Protein AF-A0A168RPM9-F1 (afdb_monomer_lite)

Structure (mmCIF, N/CA/C/O backbone):
data_AF-A0A168RPM9-F1
#
_entry.id   AF-A0A168RPM9-F1
#
loop_
_atom_site.group_PDB
_atom_site.id
_atom_site.type_symbol
_atom_site.label_atom_id
_atom_site.label_alt_id
_atom_site.label_comp_id
_atom_site.label_asym_id
_atom_site.label_entity_id
_atom_site.label_seq_id
_atom_site.pdbx_PDB_ins_code
_atom_site.Cartn_x
_atom_site.Cartn_y
_atom_site.Cartn_z
_atom_site.occupancy
_atom_site.B_iso_or_equiv
_atom_site.auth_seq_id
_atom_site.auth_comp_id
_atom_site.auth_asym_id
_atom_site.auth_atom_id
_atom_site.pdbx_PDB_model_num
ATOM 1 N N . MET A 1 1 ? 15.587 -31.953 -52.373 1.00 41.47 1 MET A N 1
ATOM 2 C CA . MET A 1 1 ? 15.837 -30.583 -51.858 1.00 41.47 1 MET A CA 1
ATOM 3 C C . MET A 1 1 ? 14.791 -30.046 -50.852 1.00 41.47 1 MET A C 1
ATOM 5 O O . MET A 1 1 ? 14.598 -28.844 -50.773 1.00 41.47 1 MET A O 1
ATOM 9 N N . LYS A 1 2 ? 14.147 -30.875 -50.006 1.00 36.50 2 LYS A N 1
ATOM 10 C CA . LYS A 1 2 ? 13.279 -30.382 -48.899 1.00 36.50 2 LYS A CA 1
ATOM 11 C C . LYS A 1 2 ? 13.442 -31.136 -47.562 1.00 36.50 2 LYS A C 1
ATOM 13 O O . LYS A 1 2 ? 12.633 -30.960 -46.660 1.00 36.50 2 LYS A O 1
ATOM 18 N N . LYS A 1 3 ? 14.487 -31.962 -47.410 1.00 30.11 3 LYS A N 1
ATOM 19 C CA . LYS A 1 3 ? 14.769 -32.710 -46.165 1.00 30.11 3 LYS A CA 1
ATOM 20 C C . LYS A 1 3 ? 16.115 -32.387 -45.500 1.00 30.11 3 LYS A C 1
ATOM 22 O O . LYS A 1 3 ? 16.235 -32.630 -44.309 1.00 30.11 3 LYS A O 1
ATOM 27 N N . GLU A 1 4 ? 17.066 -31.764 -46.198 1.00 31.72 4 GLU A N 1
ATOM 28 C CA . GLU A 1 4 ? 18.373 -31.415 -45.606 1.00 31.72 4 GLU A CA 1
ATOM 29 C C . GLU A 1 4 ? 18.355 -30.093 -44.821 1.00 31.72 4 GLU A C 1
ATOM 31 O O . GLU A 1 4 ? 19.014 -29.991 -43.794 1.00 31.72 4 GLU A O 1
ATOM 36 N N . LEU A 1 5 ? 17.487 -29.137 -45.178 1.00 30.48 5 LEU A N 1
ATOM 37 C CA . LEU A 1 5 ? 17.386 -27.848 -44.472 1.00 30.48 5 LEU A CA 1
ATOM 38 C C . LEU A 1 5 ? 16.861 -27.974 -43.023 1.00 30.48 5 LEU A C 1
ATOM 40 O O . LEU A 1 5 ? 17.132 -27.120 -42.187 1.00 30.48 5 LEU A O 1
ATOM 44 N N . LYS A 1 6 ? 16.123 -29.051 -42.706 1.00 30.45 6 LYS A N 1
ATOM 45 C CA . LYS A 1 6 ? 15.606 -29.306 -41.348 1.00 30.45 6 LYS A CA 1
ATOM 46 C C . LYS A 1 6 ? 16.648 -29.912 -40.405 1.00 30.45 6 LYS A C 1
ATOM 48 O O . LYS A 1 6 ? 16.500 -29.760 -39.199 1.00 30.45 6 LYS A O 1
ATOM 53 N N . TYR A 1 7 ? 17.684 -30.565 -40.935 1.00 30.44 7 TYR A N 1
ATOM 54 C CA . TYR A 1 7 ? 18.752 -31.137 -40.113 1.00 30.44 7 TYR A CA 1
ATOM 55 C C . TYR A 1 7 ? 19.871 -30.128 -39.845 1.00 30.44 7 TYR A C 1
ATOM 57 O O . TYR A 1 7 ? 20.361 -30.084 -38.724 1.00 30.44 7 TYR A O 1
ATOM 65 N N . THR A 1 8 ? 20.180 -29.228 -40.787 1.00 31.03 8 THR A N 1
ATOM 66 C CA . THR A 1 8 ? 21.191 -28.174 -40.577 1.00 31.03 8 THR A CA 1
ATOM 67 C C . THR A 1 8 ? 20.775 -27.155 -39.503 1.00 31.03 8 THR A C 1
ATOM 69 O O . THR A 1 8 ? 21.619 -26.702 -38.734 1.00 31.03 8 THR A O 1
ATOM 72 N N . LEU A 1 9 ? 19.473 -26.859 -39.378 1.00 32.34 9 LEU A N 1
ATOM 73 C CA . LEU A 1 9 ? 18.923 -25.987 -38.326 1.00 32.34 9 LEU A CA 1
ATOM 74 C C . LEU A 1 9 ? 18.868 -26.650 -36.937 1.00 32.34 9 LEU A C 1
ATOM 76 O O . LEU A 1 9 ? 18.868 -25.938 -35.939 1.00 32.34 9 LEU A O 1
ATOM 80 N N . LEU A 1 10 ? 18.867 -27.987 -36.854 1.00 30.44 10 LEU A N 1
ATOM 81 C CA . LEU A 1 10 ? 18.914 -28.701 -35.571 1.00 30.44 10 LEU A CA 1
ATOM 82 C C . LEU A 1 10 ? 20.349 -28.939 -35.073 1.00 30.44 10 LEU A C 1
ATOM 84 O O . LEU A 1 10 ? 20.564 -28.996 -33.868 1.00 30.44 10 LEU A O 1
ATOM 88 N N . THR A 1 11 ? 21.340 -29.045 -35.964 1.00 28.77 11 THR A N 1
ATOM 89 C CA . THR A 1 11 ? 22.747 -29.284 -35.582 1.00 28.77 11 THR A CA 1
ATOM 90 C C . THR A 1 11 ? 23.552 -28.018 -35.281 1.00 28.77 11 THR A C 1
ATOM 92 O O . THR A 1 11 ? 24.590 -28.110 -34.629 1.00 28.77 11 THR A O 1
ATOM 95 N N . LEU A 1 12 ? 23.081 -26.830 -35.681 1.00 28.12 12 LEU A N 1
ATOM 96 C CA . LEU A 1 12 ? 23.692 -25.552 -35.277 1.00 28.12 12 LEU A CA 1
ATOM 97 C C . LEU A 1 12 ? 23.344 -25.143 -33.831 1.00 28.12 12 LEU A C 1
ATOM 99 O O . LEU A 1 12 ? 23.990 -24.260 -33.276 1.00 28.12 12 LEU A O 1
ATOM 103 N N . GLY A 1 13 ? 22.387 -25.825 -33.190 1.00 30.56 13 GLY A N 1
ATOM 104 C CA . GLY A 1 13 ? 21.956 -25.559 -31.812 1.00 30.56 13 GLY A CA 1
ATOM 105 C C . GLY A 1 13 ? 22.850 -26.132 -30.704 1.00 30.56 13 GLY A C 1
ATOM 106 O O . GLY A 1 13 ? 22.529 -25.951 -29.535 1.00 30.56 13 GLY A O 1
ATOM 107 N N . THR A 1 14 ? 23.955 -26.819 -31.025 1.00 28.97 14 THR A N 1
ATOM 108 C CA . THR A 1 14 ? 24.727 -27.586 -30.019 1.00 28.97 14 THR A CA 1
ATOM 109 C C . THR A 1 14 ? 26.246 -27.367 -30.000 1.00 28.97 14 THR A C 1
ATOM 111 O O . THR A 1 14 ? 26.914 -27.995 -29.188 1.00 28.97 14 THR A O 1
ATOM 114 N N . ILE A 1 15 ? 26.829 -26.476 -30.820 1.00 29.30 15 ILE A N 1
ATOM 115 C CA . ILE A 1 15 ? 28.300 -26.225 -30.819 1.00 29.30 15 ILE A CA 1
ATOM 116 C C . ILE A 1 15 ? 28.665 -24.718 -30.732 1.00 29.30 15 ILE A C 1
ATOM 118 O O . ILE A 1 15 ? 29.809 -24.323 -30.908 1.00 29.30 15 ILE A O 1
ATOM 122 N N . GLY A 1 16 ? 27.724 -23.838 -30.381 1.00 30.20 16 GLY A N 1
ATOM 123 C CA . GLY A 1 16 ? 27.973 -22.387 -30.287 1.00 30.20 16 GLY A CA 1
ATOM 124 C C . GLY A 1 16 ? 28.347 -21.835 -28.902 1.00 30.20 16 GLY A C 1
ATOM 125 O O . GLY A 1 16 ? 28.289 -20.626 -28.722 1.00 30.20 16 GLY A O 1
ATOM 126 N N . VAL A 1 17 ? 28.662 -22.674 -27.907 1.00 32.12 17 VAL A N 1
ATOM 127 C CA . VAL A 1 17 ? 28.716 -22.262 -26.480 1.00 32.12 17 VAL A CA 1
ATOM 128 C C . VAL A 1 17 ? 30.137 -21.945 -25.966 1.00 32.12 17 VAL A C 1
ATOM 130 O O . VAL A 1 17 ? 30.313 -21.684 -24.784 1.00 32.12 17 VAL A O 1
ATOM 133 N N . SER A 1 18 ? 31.181 -21.897 -26.803 1.00 27.09 18 SER A N 1
ATOM 134 C CA . SER A 1 18 ? 32.560 -21.769 -26.274 1.00 27.09 18 SER A CA 1
ATOM 135 C C . SER A 1 18 ? 33.520 -20.781 -26.951 1.00 27.09 18 SER A C 1
ATOM 137 O O . SER A 1 18 ? 34.700 -20.790 -26.608 1.00 27.09 18 SER A O 1
ATOM 139 N N . THR A 1 19 ? 33.076 -19.857 -27.815 1.00 27.05 19 THR A N 1
ATOM 140 C CA . THR A 1 19 ? 33.996 -18.843 -28.402 1.00 27.05 19 THR A CA 1
ATOM 141 C C . THR A 1 19 ? 33.496 -17.393 -28.465 1.00 27.05 19 THR A C 1
ATOM 143 O O . THR A 1 19 ? 34.226 -16.533 -28.947 1.00 27.05 19 THR A O 1
ATOM 146 N N . ALA A 1 20 ? 32.330 -17.050 -27.911 1.00 29.27 20 ALA A N 1
ATOM 147 C CA . ALA A 1 20 ? 31.786 -15.682 -27.973 1.00 29.27 20 ALA A CA 1
ATOM 148 C C . ALA A 1 20 ? 32.132 -14.787 -26.756 1.00 29.27 20 ALA A C 1
ATOM 150 O O . ALA A 1 20 ? 31.348 -13.918 -26.391 1.00 29.27 20 ALA A O 1
ATOM 151 N N . ILE A 1 21 ? 33.288 -14.992 -26.109 1.00 30.44 21 ILE A N 1
ATOM 152 C CA . ILE A 1 21 ? 33.741 -14.154 -24.973 1.00 30.44 21 ILE A CA 1
ATOM 153 C C . ILE A 1 21 ? 34.762 -13.072 -25.398 1.00 30.44 21 ILE A C 1
ATOM 155 O O . ILE A 1 21 ? 35.174 -12.258 -24.581 1.00 30.44 21 ILE A O 1
ATOM 159 N N . VAL A 1 22 ? 35.138 -12.950 -26.677 1.00 28.47 22 VAL A N 1
ATOM 160 C CA . VAL A 1 22 ? 36.128 -11.934 -27.098 1.00 28.47 22 VAL A CA 1
ATOM 161 C C . VAL A 1 22 ? 35.719 -11.229 -28.393 1.00 28.47 22 VAL A C 1
ATOM 163 O O . VAL A 1 22 ? 36.254 -11.543 -29.450 1.00 28.47 22 VAL A O 1
ATOM 166 N N . SER A 1 23 ? 34.791 -10.264 -28.324 1.00 28.30 23 SER A N 1
ATOM 167 C CA . SER A 1 23 ? 34.661 -9.234 -29.385 1.00 28.30 23 SER A CA 1
ATOM 168 C C . SER A 1 23 ? 33.742 -8.031 -29.098 1.00 28.30 23 SER A C 1
ATOM 170 O O . SER A 1 23 ? 33.735 -7.095 -29.893 1.00 28.30 23 SER A O 1
ATOM 172 N N . SER A 1 24 ? 33.029 -7.946 -27.971 1.00 28.45 24 SER A N 1
ATOM 173 C CA . SER A 1 24 ? 32.125 -6.805 -27.704 1.00 28.45 24 SER A CA 1
ATOM 174 C C . SER A 1 24 ? 32.790 -5.547 -27.117 1.00 28.45 24 SER A C 1
ATOM 176 O O . SER A 1 24 ? 32.113 -4.546 -26.907 1.00 28.45 24 SER A O 1
ATOM 178 N N . THR A 1 25 ? 34.112 -5.523 -26.924 1.00 26.97 25 THR A N 1
ATOM 179 C CA . THR A 1 25 ? 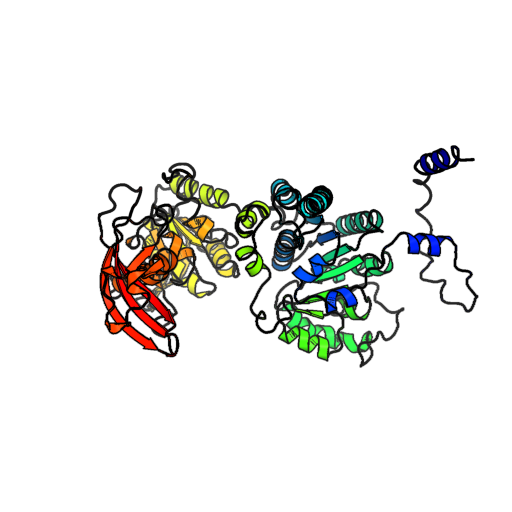34.839 -4.335 -26.429 1.00 26.97 25 THR A CA 1
ATOM 180 C C . THR A 1 25 ? 35.380 -3.393 -27.516 1.00 26.97 25 THR A C 1
ATOM 182 O O . THR A 1 25 ? 35.969 -2.374 -27.167 1.00 26.97 25 THR A O 1
ATOM 185 N N . ILE A 1 26 ? 35.189 -3.665 -28.818 1.00 27.41 26 ILE A N 1
ATOM 186 C CA . ILE A 1 26 ? 35.805 -2.854 -29.901 1.00 27.41 26 ILE A CA 1
ATOM 187 C C . ILE A 1 26 ? 34.797 -2.023 -30.725 1.00 27.41 26 ILE A C 1
ATOM 189 O O . ILE A 1 26 ? 35.181 -1.031 -31.345 1.00 27.41 26 ILE A O 1
ATOM 193 N N . ALA A 1 27 ? 33.491 -2.298 -30.662 1.00 29.73 27 ALA A N 1
ATOM 194 C CA . ALA A 1 27 ? 32.507 -1.591 -31.499 1.00 29.73 27 ALA A CA 1
ATOM 195 C C . ALA A 1 27 ? 32.272 -0.106 -31.127 1.00 29.73 27 ALA A C 1
ATOM 197 O O . ALA A 1 27 ? 31.691 0.640 -31.915 1.00 29.73 27 ALA A O 1
ATOM 198 N N . ILE A 1 28 ? 32.762 0.362 -29.972 1.00 31.20 28 ILE A N 1
ATOM 199 C CA . ILE A 1 28 ? 32.651 1.775 -29.558 1.00 31.20 28 ILE A CA 1
ATOM 200 C C . ILE A 1 28 ? 33.789 2.642 -30.145 1.00 31.20 28 ILE A C 1
ATOM 202 O O . ILE A 1 28 ? 33.682 3.866 -30.175 1.00 31.20 28 ILE A O 1
ATOM 206 N N . ILE A 1 29 ? 34.852 2.043 -30.702 1.00 28.53 29 ILE A N 1
ATOM 207 C CA . ILE A 1 29 ? 36.017 2.795 -31.210 1.00 28.53 29 ILE A CA 1
ATOM 208 C C . ILE A 1 29 ? 36.045 2.914 -32.748 1.00 28.53 29 ILE A C 1
ATOM 210 O O . ILE A 1 29 ? 36.618 3.874 -33.265 1.00 28.53 29 ILE A O 1
ATOM 214 N N . ASP A 1 30 ? 35.375 2.038 -33.505 1.00 30.69 30 ASP A N 1
ATOM 215 C CA . ASP A 1 30 ? 35.628 1.929 -34.957 1.00 30.69 30 ASP A CA 1
ATOM 216 C C . ASP A 1 30 ? 34.688 2.721 -35.886 1.00 30.69 30 ASP A C 1
ATOM 218 O O . ASP A 1 30 ? 34.886 2.767 -37.098 1.00 30.69 30 ASP A O 1
ATOM 222 N N . LYS A 1 31 ? 33.714 3.465 -35.346 1.00 33.16 31 LYS A N 1
ATOM 223 C CA . LYS A 1 31 ? 32.858 4.365 -36.153 1.00 33.16 31 LYS A CA 1
ATOM 224 C C . LYS A 1 31 ? 33.520 5.713 -36.501 1.00 33.16 31 LYS A C 1
ATOM 226 O O . LYS A 1 31 ? 32.852 6.623 -36.987 1.00 33.16 31 LYS A O 1
ATOM 231 N N . LYS A 1 32 ? 34.823 5.866 -36.217 1.00 42.88 32 LYS A N 1
ATOM 232 C CA . LYS A 1 32 ? 35.552 7.152 -36.153 1.00 42.88 32 LYS A CA 1
ATOM 233 C C . LYS A 1 32 ? 36.578 7.405 -37.267 1.00 42.88 32 LYS A C 1
ATOM 235 O O . LYS A 1 32 ? 37.358 8.352 -37.174 1.00 42.88 32 LYS A O 1
ATOM 240 N N . ARG A 1 33 ? 36.582 6.635 -38.356 1.00 30.53 33 ARG A N 1
ATOM 241 C CA . ARG A 1 33 ? 37.344 6.987 -39.569 1.00 30.53 33 ARG A CA 1
ATOM 242 C C . ARG A 1 33 ? 36.411 6.945 -40.770 1.00 30.53 33 ARG A C 1
ATOM 244 O O . ARG A 1 33 ? 35.619 6.021 -40.873 1.00 30.53 33 ARG A O 1
ATOM 251 N N . ASN A 1 34 ? 36.515 7.932 -41.666 1.00 30.58 34 ASN A N 1
ATOM 252 C CA . ASN A 1 34 ? 35.865 7.978 -42.987 1.00 30.58 34 ASN A CA 1
ATOM 253 C C . ASN A 1 34 ? 36.376 6.847 -43.904 1.00 30.58 34 ASN A C 1
ATOM 255 O O . ASN A 1 34 ? 36.928 7.066 -44.979 1.00 30.58 34 ASN A O 1
ATOM 259 N N . ILE A 1 35 ? 36.214 5.617 -43.446 1.00 31.23 35 ILE A N 1
ATOM 260 C CA . ILE A 1 35 ? 36.291 4.400 -44.222 1.00 31.23 35 ILE A CA 1
ATOM 261 C C . ILE A 1 35 ? 34.825 4.062 -44.465 1.00 31.23 35 ILE A C 1
ATOM 263 O O . ILE A 1 35 ? 34.033 4.043 -43.525 1.00 31.23 35 ILE A O 1
ATOM 267 N N . LYS A 1 36 ? 34.433 3.864 -45.726 1.00 30.98 36 LYS A N 1
ATOM 268 C CA . LYS A 1 36 ? 33.151 3.226 -46.032 1.00 30.98 36 LYS A CA 1
ATOM 269 C C . LYS A 1 36 ? 33.196 1.843 -45.383 1.00 30.98 36 LYS A C 1
ATOM 271 O O . LYS A 1 36 ? 33.810 0.938 -45.934 1.00 30.98 36 LYS A O 1
ATOM 276 N N . VAL A 1 37 ? 32.643 1.729 -44.181 1.00 35.84 37 VAL A N 1
ATOM 277 C CA . VAL A 1 37 ? 32.452 0.451 -43.507 1.00 35.84 37 VAL A CA 1
ATOM 278 C C . VAL A 1 37 ? 31.337 -0.232 -44.285 1.00 35.84 37 VAL A C 1
ATOM 280 O O . VAL A 1 37 ? 30.191 0.211 -44.236 1.00 35.84 37 VAL A O 1
ATOM 283 N N . GLU A 1 38 ? 31.691 -1.236 -45.086 1.00 36.38 38 GLU A N 1
ATOM 284 C CA . GLU A 1 38 ? 30.714 -2.231 -45.522 1.00 36.38 38 GLU A CA 1
ATOM 285 C C . GLU A 1 38 ? 30.043 -2.763 -44.252 1.00 36.38 38 GLU A C 1
ATOM 287 O O . GLU A 1 38 ? 30.737 -3.178 -43.322 1.00 36.38 38 GLU A O 1
ATOM 292 N N . GLU A 1 39 ? 28.714 -2.643 -44.166 1.00 39.75 39 GLU A N 1
ATOM 293 C CA . GLU A 1 39 ? 27.942 -3.172 -43.043 1.00 39.75 39 GLU A CA 1
ATOM 294 C C . GLU A 1 39 ? 28.346 -4.628 -42.823 1.00 39.75 39 GLU A C 1
ATOM 296 O O . GLU A 1 39 ? 28.135 -5.483 -43.681 1.00 39.75 39 GLU A O 1
ATOM 301 N N . ASN A 1 40 ? 28.974 -4.901 -41.681 1.00 46.59 40 ASN A N 1
ATOM 302 C CA . ASN A 1 40 ? 29.403 -6.245 -41.347 1.00 46.59 40 ASN A CA 1
ATOM 303 C C . ASN A 1 40 ? 28.133 -7.101 -41.205 1.00 46.59 40 ASN A C 1
ATOM 305 O O . ASN A 1 40 ? 27.252 -6.761 -40.411 1.00 46.59 40 ASN A O 1
ATOM 309 N N . GLU A 1 41 ? 28.012 -8.194 -41.963 1.00 41.59 41 GLU A N 1
ATOM 310 C CA . GLU A 1 41 ? 26.789 -9.018 -42.031 1.00 41.59 41 GLU A CA 1
ATOM 311 C C . GLU A 1 41 ? 26.293 -9.483 -40.645 1.00 41.59 41 GLU A C 1
ATOM 313 O O . GLU A 1 41 ? 25.096 -9.688 -40.451 1.00 41.59 41 GLU A O 1
ATOM 318 N N . GLN A 1 42 ? 27.186 -9.580 -39.650 1.00 42.84 42 GLN A N 1
ATOM 319 C CA . GLN A 1 42 ? 26.836 -9.857 -38.253 1.00 42.84 42 GLN A CA 1
ATOM 320 C C . GLN A 1 42 ? 26.004 -8.745 -37.593 1.00 42.84 42 GLN A C 1
ATOM 322 O O . GLN A 1 42 ? 24.985 -9.061 -36.984 1.00 42.84 42 GLN A O 1
ATOM 327 N N . ASP A 1 43 ? 26.367 -7.467 -37.730 1.00 44.25 43 ASP A N 1
ATOM 328 C CA . ASP A 1 43 ? 25.618 -6.351 -37.122 1.00 44.25 43 ASP A CA 1
ATOM 329 C C . ASP A 1 43 ? 24.226 -6.193 -37.754 1.00 44.25 43 ASP A C 1
ATOM 331 O O . ASP A 1 43 ? 23.250 -5.872 -37.068 1.00 44.25 43 ASP A O 1
ATOM 335 N N . PHE A 1 44 ? 24.109 -6.493 -39.051 1.00 43.91 44 PHE A N 1
ATOM 336 C CA . PHE A 1 44 ? 22.828 -6.565 -39.751 1.00 43.91 44 PHE A CA 1
ATOM 337 C C . PHE A 1 44 ? 21.977 -7.754 -39.267 1.00 43.91 44 PHE A C 1
ATOM 339 O O . PHE A 1 44 ? 20.772 -7.616 -39.052 1.00 43.91 44 PHE A O 1
ATOM 346 N N . PHE A 1 45 ? 22.589 -8.919 -39.031 1.00 45.91 45 PHE A N 1
ATOM 347 C CA . PHE A 1 45 ? 21.890 -10.102 -38.521 1.00 45.91 45 PHE A CA 1
ATOM 348 C C . PHE A 1 45 ? 21.406 -9.915 -37.072 1.00 45.91 45 PHE A C 1
ATOM 350 O O . PHE A 1 45 ? 20.260 -10.242 -36.767 1.00 45.91 45 PHE A O 1
ATOM 357 N N . TYR A 1 46 ? 22.222 -9.319 -36.193 1.00 47.16 46 TYR A N 1
ATOM 358 C CA . TYR A 1 46 ? 21.840 -9.034 -34.804 1.00 47.16 46 TYR A CA 1
ATOM 359 C C . TYR A 1 46 ? 20.743 -7.970 -34.705 1.00 47.16 46 TYR A C 1
ATOM 361 O O . TYR A 1 46 ? 19.791 -8.160 -33.953 1.00 47.16 46 TYR A O 1
ATOM 369 N N . ARG A 1 47 ? 20.785 -6.896 -35.506 1.00 51.56 47 ARG A N 1
ATOM 370 C CA . ARG A 1 47 ? 19.701 -5.893 -35.529 1.00 51.56 47 ARG A CA 1
ATOM 371 C C . ARG A 1 47 ? 18.353 -6.455 -35.985 1.00 51.56 47 ARG A C 1
ATOM 373 O O . ARG A 1 47 ? 17.328 -5.946 -35.549 1.00 51.56 47 ARG A O 1
ATOM 380 N N . ASN A 1 48 ? 18.347 -7.508 -36.804 1.00 58.31 48 ASN A N 1
ATOM 381 C CA . ASN A 1 48 ? 17.122 -8.175 -37.259 1.00 58.31 48 ASN A CA 1
ATOM 382 C C . ASN A 1 48 ? 16.545 -9.188 -36.250 1.00 58.31 48 ASN A C 1
ATOM 384 O O . ASN A 1 48 ? 15.404 -9.618 -36.415 1.00 58.31 48 ASN A O 1
ATOM 388 N N . LEU A 1 49 ? 17.297 -9.574 -35.211 1.00 68.62 49 LEU A N 1
ATOM 389 C CA . LEU A 1 49 ? 16.811 -10.463 -34.144 1.00 68.62 49 LEU A CA 1
ATOM 390 C C . LEU A 1 49 ? 16.042 -9.713 -33.049 1.00 68.62 49 LEU A C 1
ATOM 392 O O . LEU A 1 49 ? 15.228 -10.320 -32.351 1.00 68.62 49 LEU A O 1
ATOM 396 N N . PHE A 1 50 ? 16.295 -8.409 -32.903 1.00 81.06 50 PHE A N 1
ATOM 397 C CA . PHE A 1 50 ? 15.715 -7.597 -31.842 1.00 81.06 50 PHE A CA 1
ATOM 398 C C . PHE A 1 50 ? 14.612 -6.671 -32.359 1.00 81.06 50 PHE A C 1
ATOM 400 O O . PHE A 1 50 ? 14.791 -5.924 -33.319 1.00 81.06 50 PHE A O 1
ATOM 407 N N . THR A 1 51 ? 13.466 -6.682 -31.681 1.00 88.69 51 THR A N 1
ATOM 408 C CA . THR A 1 51 ? 12.412 -5.686 -31.896 1.00 88.69 51 THR A CA 1
ATOM 409 C C . THR A 1 51 ? 12.903 -4.318 -31.433 1.00 88.69 51 THR A C 1
ATOM 411 O O . THR A 1 51 ? 13.529 -4.208 -30.388 1.00 88.69 51 THR A O 1
ATOM 414 N N . GLN A 1 52 ? 12.618 -3.257 -32.185 1.00 89.62 52 GLN A N 1
ATOM 415 C CA . GLN A 1 52 ? 12.912 -1.895 -31.736 1.00 89.62 52 GLN A CA 1
ATOM 416 C C . GLN A 1 52 ? 11.843 -1.441 -30.738 1.00 89.62 52 GLN A C 1
ATOM 418 O O . GLN A 1 52 ? 10.644 -1.499 -31.029 1.00 89.62 52 GLN A O 1
ATOM 423 N N . TYR A 1 53 ? 12.272 -0.981 -29.566 1.00 91.38 53 TYR A N 1
ATOM 424 C CA . TYR A 1 53 ? 11.401 -0.318 -28.609 1.00 91.38 53 TYR A CA 1
ATOM 425 C C . TYR A 1 53 ? 11.591 1.197 -28.721 1.00 91.38 53 TYR A C 1
ATOM 427 O O . TYR A 1 53 ? 12.576 1.745 -28.236 1.00 91.38 53 TYR A O 1
ATOM 435 N N . ASP A 1 54 ? 10.627 1.869 -29.355 1.00 91.38 54 ASP A N 1
ATOM 436 C CA . ASP A 1 54 ? 10.499 3.326 -29.304 1.00 91.38 54 ASP A CA 1
ATOM 437 C C . ASP A 1 54 ? 9.806 3.745 -27.997 1.00 91.38 54 ASP A C 1
ATOM 439 O O . ASP A 1 54 ? 8.579 3.658 -27.856 1.00 91.38 54 ASP A O 1
ATOM 443 N N . LEU A 1 55 ? 10.606 4.156 -27.010 1.00 92.62 55 LEU A N 1
ATOM 444 C CA . LEU A 1 55 ? 10.085 4.611 -25.724 1.00 92.62 55 LEU A CA 1
ATOM 445 C C . LEU A 1 55 ? 9.278 5.912 -25.861 1.00 92.62 55 LEU A C 1
ATOM 447 O O . LEU A 1 55 ? 8.264 6.066 -25.185 1.00 92.62 55 LEU A O 1
ATOM 451 N N . ASN A 1 56 ? 9.669 6.828 -26.750 1.00 90.69 56 ASN A N 1
ATOM 452 C CA . ASN A 1 56 ? 8.972 8.105 -26.925 1.00 90.69 56 ASN A CA 1
ATOM 453 C C . ASN A 1 56 ? 7.564 7.896 -27.490 1.00 90.69 56 ASN A C 1
ATOM 455 O O . ASN A 1 56 ? 6.614 8.533 -27.033 1.00 90.69 56 ASN A O 1
ATOM 459 N N . GLU A 1 57 ? 7.409 6.974 -28.444 1.00 91.81 57 GLU A N 1
ATOM 460 C CA . GLU A 1 57 ? 6.092 6.586 -28.952 1.00 91.81 57 GLU A CA 1
ATOM 461 C C . GLU A 1 57 ? 5.206 6.028 -27.827 1.00 91.81 57 GLU A C 1
ATOM 463 O O . GLU A 1 57 ? 4.051 6.436 -27.684 1.00 91.81 57 GLU A O 1
ATOM 468 N N . ALA A 1 58 ? 5.748 5.134 -26.994 1.00 91.31 58 ALA A N 1
ATOM 469 C CA . ALA A 1 58 ? 5.007 4.553 -25.879 1.00 91.31 58 ALA A CA 1
ATOM 470 C C . ALA A 1 58 ? 4.608 5.610 -24.839 1.00 91.31 58 ALA A C 1
ATOM 472 O O . ALA A 1 58 ? 3.450 5.641 -24.423 1.00 91.31 58 ALA A O 1
ATOM 473 N N . LEU A 1 59 ? 5.528 6.509 -24.475 1.00 90.06 59 LEU A N 1
ATOM 474 C CA . LEU A 1 59 ? 5.285 7.604 -23.535 1.00 90.06 59 LEU A CA 1
ATOM 475 C C . LEU A 1 59 ? 4.163 8.530 -24.019 1.00 90.06 59 LEU A C 1
ATOM 477 O O . LEU A 1 59 ? 3.239 8.806 -23.257 1.00 90.06 59 LEU A O 1
ATOM 481 N N . ASN A 1 60 ? 4.172 8.911 -25.301 1.00 87.75 60 ASN A N 1
ATOM 482 C CA . ASN A 1 60 ? 3.146 9.770 -25.909 1.00 87.75 60 ASN A CA 1
ATOM 483 C C . ASN A 1 60 ? 1.735 9.154 -25.912 1.00 87.75 60 ASN A C 1
ATOM 485 O O . ASN A 1 60 ? 0.748 9.865 -26.092 1.00 87.75 60 ASN A O 1
ATOM 489 N N . GLN A 1 61 ? 1.618 7.837 -25.728 1.00 86.44 61 GLN A N 1
ATOM 490 C CA . GLN A 1 61 ? 0.346 7.111 -25.714 1.00 86.44 61 GLN A CA 1
ATOM 491 C C . GLN A 1 61 ? -0.140 6.760 -24.297 1.00 86.44 61 GLN A C 1
ATOM 493 O O . GLN A 1 61 ? -1.083 5.974 -24.156 1.00 86.44 61 GLN A O 1
ATOM 498 N N . THR A 1 62 ? 0.523 7.253 -23.248 1.00 88.75 62 THR A N 1
ATOM 499 C CA . THR A 1 62 ? 0.286 6.825 -21.861 1.00 88.75 62 THR A CA 1
ATOM 500 C C . THR A 1 62 ? 0.138 8.020 -20.927 1.00 88.75 62 THR A C 1
ATOM 502 O O . THR A 1 62 ? 0.824 9.024 -21.074 1.00 88.75 62 THR A O 1
ATOM 505 N N . ASN A 1 63 ? -0.757 7.909 -19.942 1.00 85.75 63 ASN A N 1
ATOM 506 C CA . ASN A 1 63 ? -1.028 8.995 -18.988 1.00 85.75 63 ASN A CA 1
ATOM 507 C C . ASN A 1 63 ? -0.402 8.759 -17.606 1.00 85.75 63 ASN A C 1
ATOM 509 O O . ASN A 1 63 ? -0.414 9.648 -16.755 1.00 85.75 63 ASN A O 1
ATOM 513 N N . ASN A 1 64 ? 0.089 7.549 -17.344 1.00 90.31 64 ASN A N 1
ATOM 514 C CA . ASN A 1 64 ? 0.672 7.161 -16.066 1.00 90.31 64 ASN A CA 1
ATOM 515 C C . ASN A 1 64 ? 1.656 5.998 -16.251 1.00 90.31 64 ASN A C 1
ATOM 517 O O . ASN A 1 64 ? 1.648 5.297 -17.267 1.00 90.31 64 ASN A O 1
ATOM 521 N N . ILE A 1 65 ? 2.460 5.763 -15.218 1.00 94.31 65 ILE A N 1
ATOM 522 C CA . ILE A 1 65 ? 3.512 4.740 -15.204 1.00 94.31 65 ILE A CA 1
ATOM 523 C C . ILE A 1 65 ? 2.991 3.302 -15.413 1.00 94.31 65 ILE A C 1
ATOM 525 O O . ILE A 1 65 ? 3.691 2.463 -15.983 1.00 94.31 65 ILE A O 1
ATOM 529 N N . VAL A 1 66 ? 1.757 3.002 -14.987 1.00 93.62 66 VAL A N 1
ATOM 530 C CA . VAL A 1 66 ? 1.145 1.671 -15.158 1.00 93.62 66 VAL A CA 1
ATOM 531 C C . VAL A 1 66 ? 0.741 1.445 -16.613 1.00 93.62 66 VAL A C 1
ATOM 533 O O . VAL A 1 66 ? 0.911 0.343 -17.135 1.00 93.62 66 VAL A O 1
ATOM 536 N N . ASP A 1 67 ? 0.235 2.477 -17.287 1.00 93.12 67 ASP A N 1
ATOM 537 C CA . ASP A 1 67 ? -0.117 2.407 -18.705 1.00 93.12 67 ASP A CA 1
ATOM 538 C C . ASP A 1 67 ? 1.113 2.219 -19.590 1.00 93.12 67 ASP A C 1
ATOM 540 O O . ASP A 1 67 ? 1.044 1.442 -20.541 1.00 93.12 67 ASP A O 1
ATOM 544 N N . LEU A 1 68 ? 2.250 2.831 -19.241 1.00 94.94 68 LEU A N 1
ATOM 545 C CA . LEU A 1 68 ? 3.527 2.541 -19.899 1.00 94.94 68 LEU A CA 1
ATOM 546 C C . LEU A 1 68 ? 3.911 1.063 -19.766 1.00 94.94 68 LEU A C 1
ATOM 548 O O . LEU A 1 68 ? 4.317 0.436 -20.743 1.00 94.94 68 LEU A O 1
ATOM 552 N N . GLY A 1 69 ? 3.704 0.474 -18.588 1.00 94.50 69 GLY A N 1
ATOM 553 C CA . GLY A 1 69 ? 3.949 -0.952 -18.365 1.00 94.50 69 GLY A CA 1
ATOM 554 C C . GLY A 1 69 ? 3.142 -1.864 -19.292 1.00 94.50 69 GLY A C 1
ATOM 555 O O . GLY A 1 69 ? 3.644 -2.894 -19.738 1.00 94.50 69 GLY A O 1
ATOM 556 N N . LYS A 1 70 ? 1.912 -1.467 -19.648 1.00 93.56 70 LYS A N 1
ATOM 557 C CA . LYS A 1 70 ? 1.038 -2.212 -20.577 1.00 93.56 70 LYS A CA 1
ATOM 558 C C . LYS A 1 70 ? 1.523 -2.188 -22.031 1.00 93.56 70 LYS A C 1
ATOM 560 O O . LYS A 1 70 ? 0.989 -2.935 -22.844 1.00 93.56 70 LYS A O 1
ATOM 565 N N . LYS A 1 71 ? 2.468 -1.308 -22.382 1.00 93.81 71 LYS A N 1
ATOM 566 C CA . LYS A 1 71 ? 3.024 -1.191 -23.743 1.00 93.81 71 LYS A CA 1
ATOM 567 C C . LYS A 1 71 ? 4.187 -2.151 -24.005 1.00 93.81 71 LYS A C 1
ATOM 569 O O . LYS A 1 71 ? 4.554 -2.330 -25.166 1.00 93.81 71 LYS A O 1
ATOM 574 N N . ALA A 1 72 ? 4.749 -2.754 -22.958 1.00 95.62 72 ALA A N 1
ATOM 575 C CA . ALA A 1 72 ? 5.788 -3.771 -23.062 1.00 95.62 72 ALA A CA 1
ATOM 576 C C . ALA A 1 72 ? 5.200 -5.187 -23.003 1.00 95.62 72 ALA A C 1
ATOM 578 O O . ALA A 1 72 ? 4.147 -5.413 -22.411 1.00 95.62 72 ALA A O 1
ATOM 579 N N . ASP A 1 73 ? 5.911 -6.152 -23.581 1.00 96.00 73 ASP A N 1
ATOM 580 C CA . ASP A 1 73 ? 5.568 -7.573 -23.492 1.00 96.00 73 ASP A CA 1
ATOM 581 C C . ASP A 1 73 ? 6.051 -8.180 -22.165 1.00 96.00 73 ASP A C 1
ATOM 583 O O . ASP A 1 73 ? 5.398 -9.060 -21.598 1.00 96.00 73 ASP A O 1
ATOM 587 N N . ILE A 1 74 ? 7.205 -7.710 -21.673 1.00 97.94 74 ILE A N 1
ATOM 588 C CA . ILE A 1 74 ? 7.827 -8.136 -20.414 1.00 97.94 74 ILE A CA 1
ATOM 589 C C . ILE A 1 74 ? 8.158 -6.906 -19.572 1.00 97.94 74 ILE A C 1
ATOM 591 O O . ILE A 1 74 ? 8.738 -5.939 -20.063 1.00 97.94 74 ILE A O 1
ATOM 595 N N . ASN A 1 75 ? 7.850 -6.976 -18.279 1.00 98.56 75 ASN A N 1
ATOM 596 C CA . ASN A 1 75 ? 8.264 -5.974 -17.304 1.00 98.56 75 ASN A CA 1
ATOM 597 C C . ASN A 1 75 ? 9.166 -6.627 -16.240 1.00 98.56 75 ASN A C 1
ATOM 599 O O . ASN A 1 75 ? 8.782 -7.607 -15.597 1.00 98.56 75 ASN A O 1
ATOM 603 N N . ILE A 1 76 ? 10.375 -6.094 -16.073 1.00 98.69 76 ILE A N 1
ATOM 604 C CA . ILE A 1 76 ? 11.366 -6.515 -15.077 1.00 98.69 76 ILE A CA 1
ATOM 605 C C . ILE A 1 76 ? 11.412 -5.451 -13.981 1.00 98.69 76 ILE A C 1
ATOM 607 O O . ILE A 1 76 ? 11.428 -4.265 -14.289 1.00 98.69 76 ILE A O 1
ATOM 611 N N . PHE A 1 77 ? 11.449 -5.852 -12.715 1.00 98.50 77 PHE A N 1
ATOM 612 C CA . PHE A 1 77 ? 11.476 -4.944 -11.570 1.00 98.50 77 PHE A CA 1
ATOM 613 C C . PHE A 1 77 ? 12.646 -5.287 -10.658 1.00 98.50 77 PHE A C 1
ATOM 615 O O . PHE A 1 77 ? 12.786 -6.443 -10.249 1.00 98.50 77 PHE A O 1
ATOM 622 N N . TYR A 1 78 ? 13.457 -4.290 -10.311 1.00 97.00 78 TYR A N 1
ATOM 623 C CA . TYR A 1 78 ? 14.572 -4.471 -9.391 1.00 97.00 78 TYR A CA 1
ATOM 624 C C . TYR A 1 78 ? 14.850 -3.220 -8.563 1.00 97.00 78 TYR A C 1
ATOM 626 O O . TYR A 1 78 ? 14.942 -2.113 -9.081 1.00 97.00 78 TYR A O 1
ATOM 634 N N . SER A 1 79 ? 15.058 -3.402 -7.263 1.00 92.44 79 SER A N 1
ATOM 635 C CA . SER A 1 79 ? 15.726 -2.397 -6.447 1.00 92.44 79 SER A CA 1
ATOM 636 C C . SER A 1 79 ? 16.477 -3.058 -5.309 1.00 92.44 79 SER A C 1
ATOM 638 O O . SER A 1 79 ? 15.925 -3.911 -4.617 1.00 92.44 79 SER A O 1
ATOM 640 N N . SER A 1 80 ? 17.704 -2.618 -5.060 1.00 87.56 80 SER A N 1
ATOM 641 C CA . SER A 1 80 ? 18.467 -2.987 -3.868 1.00 87.56 80 SER A CA 1
ATOM 642 C C . SER A 1 80 ? 18.508 -1.884 -2.809 1.00 87.56 80 SER A C 1
ATOM 644 O O . SER A 1 80 ? 18.963 -2.123 -1.698 1.00 87.56 80 SER A O 1
ATOM 646 N N . TYR A 1 81 ? 17.969 -0.696 -3.092 1.00 80.25 81 TYR A N 1
ATOM 647 C CA . TYR A 1 81 ? 17.932 0.431 -2.155 1.00 80.25 81 TYR A CA 1
ATOM 648 C C . TYR A 1 81 ? 16.533 1.050 -2.087 1.00 80.25 81 TYR A C 1
ATOM 650 O O . TYR A 1 81 ? 15.733 0.919 -3.014 1.00 80.25 81 TYR A O 1
ATOM 658 N N . GLY A 1 82 ? 16.251 1.749 -0.990 1.00 75.38 82 GLY A N 1
ATOM 659 C CA . GLY A 1 82 ? 15.014 2.507 -0.823 1.00 75.38 82 GLY A CA 1
ATOM 660 C C . GLY A 1 82 ? 13.796 1.629 -0.526 1.00 75.38 82 GLY A C 1
ATOM 661 O O . GLY A 1 82 ? 13.360 0.802 -1.326 1.00 75.38 82 GLY A O 1
ATOM 662 N N . ILE A 1 83 ? 13.203 1.842 0.648 1.00 76.19 83 ILE A N 1
ATOM 663 C CA . ILE A 1 83 ? 12.005 1.114 1.090 1.00 76.19 83 ILE A CA 1
ATOM 664 C C . ILE A 1 83 ? 10.797 1.499 0.222 1.00 76.19 83 ILE A C 1
ATOM 666 O O . ILE A 1 83 ? 10.077 0.635 -0.277 1.00 76.19 83 ILE A O 1
ATOM 670 N N . GLN A 1 84 ? 10.596 2.803 0.010 1.00 77.25 84 GLN A N 1
ATOM 671 C CA . GLN A 1 84 ? 9.510 3.337 -0.811 1.00 77.25 84 GLN A CA 1
ATOM 672 C C . GLN A 1 84 ? 9.569 2.852 -2.272 1.00 77.25 84 GLN A C 1
ATOM 674 O O . GLN A 1 84 ? 8.566 2.293 -2.729 1.00 77.25 84 GLN A O 1
ATOM 679 N N . PRO A 1 85 ? 10.688 3.002 -3.013 1.00 86.44 85 PRO A N 1
ATOM 680 C CA . PRO A 1 85 ? 10.771 2.551 -4.397 1.00 86.44 85 PRO A CA 1
ATOM 681 C C . PRO A 1 85 ? 10.608 1.039 -4.488 1.00 86.44 85 PRO A C 1
ATOM 683 O O . PRO A 1 85 ? 9.854 0.578 -5.335 1.00 86.44 85 PRO A O 1
ATOM 686 N N . PHE A 1 86 ? 11.198 0.258 -3.576 1.00 91.31 86 PHE A N 1
ATOM 687 C CA . PHE A 1 86 ? 10.998 -1.191 -3.557 1.00 91.31 86 PHE A CA 1
ATOM 688 C C . PHE A 1 86 ? 9.514 -1.575 -3.480 1.00 91.31 86 PHE A C 1
ATOM 690 O O . PHE A 1 86 ? 9.022 -2.323 -4.324 1.00 91.31 86 PHE A O 1
ATOM 697 N N . PHE A 1 87 ? 8.765 -1.018 -2.525 1.00 88.94 87 PHE A N 1
ATOM 698 C CA . PHE A 1 87 ? 7.337 -1.309 -2.409 1.00 88.94 87 PHE A CA 1
ATOM 699 C C . PHE A 1 87 ? 6.515 -0.757 -3.577 1.00 88.94 87 PHE A C 1
ATOM 701 O O . PHE A 1 87 ? 5.538 -1.386 -3.981 1.00 88.94 87 PHE A O 1
ATOM 708 N N . ASN A 1 88 ? 6.909 0.368 -4.174 1.00 89.56 88 ASN A N 1
ATOM 709 C CA . ASN A 1 88 ? 6.289 0.847 -5.408 1.00 89.56 88 ASN A CA 1
ATOM 710 C C . ASN A 1 88 ? 6.526 -0.110 -6.580 1.00 89.56 88 ASN A C 1
ATOM 712 O O . ASN A 1 88 ? 5.583 -0.383 -7.317 1.00 89.56 88 ASN A O 1
ATOM 716 N N . LEU A 1 89 ? 7.717 -0.697 -6.710 1.00 96.69 89 LEU A N 1
ATOM 717 C CA . LEU A 1 89 ? 7.990 -1.727 -7.713 1.00 96.69 89 LEU A CA 1
ATOM 718 C C . LEU A 1 89 ? 7.146 -2.986 -7.477 1.00 96.69 89 LEU A C 1
ATOM 720 O O . LEU A 1 89 ? 6.611 -3.527 -8.440 1.00 96.69 89 LEU A O 1
ATOM 724 N N . VAL A 1 90 ? 6.955 -3.426 -6.223 1.00 96.75 90 VAL A N 1
ATOM 725 C CA . VAL A 1 90 ? 6.038 -4.543 -5.911 1.00 96.75 90 VAL A CA 1
ATOM 726 C C . VAL A 1 90 ? 4.617 -4.206 -6.376 1.00 96.75 90 VAL A C 1
ATOM 728 O O . VAL A 1 90 ? 3.981 -5.009 -7.056 1.00 96.75 90 VAL A O 1
ATOM 731 N N . ARG A 1 91 ? 4.120 -2.996 -6.080 1.00 94.75 91 ARG A N 1
ATOM 732 C CA . ARG A 1 91 ? 2.782 -2.547 -6.512 1.00 94.75 91 ARG A CA 1
ATOM 733 C C . ARG A 1 91 ? 2.667 -2.492 -8.034 1.00 94.75 91 ARG A C 1
ATOM 735 O O . ARG A 1 91 ? 1.685 -2.983 -8.579 1.00 94.75 91 ARG A O 1
ATOM 742 N N . LEU A 1 92 ? 3.663 -1.951 -8.735 1.00 97.12 92 LEU A N 1
ATOM 743 C CA . LEU A 1 92 ? 3.687 -1.919 -10.202 1.00 97.12 92 LEU A CA 1
ATOM 744 C C . LEU A 1 92 ? 3.673 -3.333 -10.795 1.00 97.12 92 LEU A C 1
ATOM 746 O O . LEU A 1 92 ? 2.870 -3.616 -11.685 1.00 97.12 92 LEU A O 1
ATOM 750 N N . ALA A 1 93 ? 4.476 -4.243 -10.241 1.00 97.56 93 ALA A N 1
ATOM 751 C CA . ALA A 1 93 ? 4.467 -5.653 -10.609 1.00 97.56 93 ALA A CA 1
ATOM 752 C C . ALA A 1 93 ? 3.104 -6.313 -10.346 1.00 97.56 93 ALA A C 1
ATOM 754 O O . ALA A 1 93 ? 2.699 -7.190 -11.106 1.00 97.56 93 ALA A O 1
ATOM 755 N N . MET A 1 94 ? 2.351 -5.874 -9.333 1.00 96.12 94 MET A N 1
ATOM 756 C CA . MET A 1 94 ? 0.979 -6.340 -9.114 1.00 96.12 94 MET A CA 1
ATOM 757 C C . MET A 1 94 ? -0.026 -5.783 -10.131 1.00 96.12 94 MET A C 1
ATOM 759 O O . MET A 1 94 ? -0.960 -6.498 -10.498 1.00 96.12 94 MET A O 1
ATOM 763 N N . LEU A 1 95 ? 0.167 -4.537 -10.576 1.00 94.50 95 LEU A N 1
ATOM 764 C CA . LEU A 1 95 ? -0.770 -3.760 -11.396 1.00 94.50 95 LEU A CA 1
ATOM 765 C C . LEU A 1 95 ? -0.638 -4.007 -12.910 1.00 94.50 95 LEU A C 1
ATOM 767 O O . LEU A 1 95 ? -1.647 -4.013 -13.609 1.00 94.50 95 LEU A O 1
ATOM 771 N N . ILE A 1 96 ? 0.578 -4.176 -13.440 1.00 94.19 96 ILE A N 1
ATOM 772 C CA . ILE A 1 96 ? 0.849 -4.153 -14.895 1.00 94.19 96 ILE A CA 1
ATOM 773 C C . ILE A 1 96 ? 0.539 -5.509 -15.556 1.00 94.19 96 ILE A C 1
ATOM 775 O O . ILE A 1 96 ? 1.312 -6.434 -15.355 1.00 94.19 96 ILE A O 1
ATOM 779 N N . PRO A 1 97 ? -0.518 -5.682 -16.367 1.00 90.81 97 PRO A N 1
ATOM 780 C CA . PRO A 1 97 ? -1.001 -6.986 -16.842 1.00 90.81 97 PRO A CA 1
ATOM 781 C C . PRO A 1 97 ? -0.153 -7.602 -17.982 1.00 90.81 97 PRO A C 1
ATOM 783 O O . PRO A 1 97 ? -0.612 -7.719 -19.116 1.00 90.81 97 PRO A O 1
ATOM 786 N N . THR A 1 98 ? 1.082 -8.016 -17.688 1.00 93.31 98 THR A N 1
ATOM 787 C CA . THR A 1 98 ? 2.004 -8.674 -18.637 1.00 93.31 98 THR A CA 1
ATOM 788 C C . THR A 1 98 ? 2.856 -9.744 -17.940 1.00 93.31 98 THR A C 1
ATOM 790 O O . THR A 1 98 ? 2.860 -9.839 -16.706 1.00 93.31 98 THR A O 1
ATOM 793 N N . GLU A 1 99 ? 3.667 -10.483 -18.714 1.00 96.56 99 GLU A N 1
ATOM 794 C CA . GLU A 1 99 ? 4.780 -11.285 -18.174 1.00 96.56 99 GLU A CA 1
ATOM 795 C C . GLU A 1 99 ? 5.662 -10.392 -17.288 1.00 96.56 99 GLU A C 1
ATOM 797 O O . GLU A 1 99 ? 6.004 -9.264 -17.661 1.00 96.56 99 GLU A O 1
ATOM 802 N N . THR A 1 100 ? 5.939 -10.853 -16.067 1.00 97.94 100 THR A N 1
ATOM 803 C CA . THR A 1 100 ? 6.574 -10.045 -15.019 1.00 97.94 100 THR A CA 1
ATOM 804 C C . THR A 1 100 ? 7.712 -10.804 -14.355 1.00 97.94 100 THR A C 1
ATOM 806 O O . THR A 1 100 ? 7.520 -11.912 -13.858 1.00 97.94 100 THR A O 1
ATOM 809 N N . HIS A 1 101 ? 8.887 -10.185 -14.278 1.00 98.62 101 HIS A N 1
ATOM 810 C CA . HIS A 1 101 ? 10.013 -10.703 -13.506 1.00 98.62 101 HIS A CA 1
ATOM 811 C C . HIS A 1 101 ? 10.342 -9.742 -12.371 1.00 98.62 101 HIS A C 1
ATOM 813 O O . HIS A 1 101 ? 10.640 -8.576 -12.610 1.00 98.62 101 HIS A O 1
ATOM 819 N N . PHE A 1 102 ? 10.286 -10.225 -11.136 1.00 98.50 102 PHE A N 1
ATOM 820 C CA . PHE A 1 102 ? 10.591 -9.423 -9.957 1.00 98.50 102 PHE A CA 1
ATOM 821 C C . PHE A 1 102 ? 11.854 -9.946 -9.288 1.00 98.50 102 PHE A C 1
ATOM 823 O O . PHE A 1 102 ? 11.917 -11.122 -8.940 1.00 98.50 102 PHE A O 1
ATOM 830 N N . ILE A 1 103 ? 12.853 -9.088 -9.111 1.00 97.94 103 ILE A N 1
ATOM 831 C CA . ILE A 1 103 ? 14.132 -9.439 -8.495 1.00 97.94 103 ILE A CA 1
ATOM 832 C C . ILE A 1 103 ? 14.209 -8.756 -7.129 1.00 97.94 103 ILE A C 1
ATOM 834 O O . ILE A 1 103 ? 13.996 -7.549 -7.023 1.00 97.94 103 ILE A O 1
ATOM 838 N N . TYR A 1 104 ? 14.535 -9.519 -6.089 1.00 95.75 104 TYR A N 1
ATOM 839 C CA . TYR A 1 104 ? 14.737 -9.000 -4.734 1.00 95.75 104 TYR A CA 1
ATOM 840 C C . TYR A 1 104 ? 15.930 -9.670 -4.055 1.00 95.75 104 TYR A C 1
ATOM 842 O O . TYR A 1 104 ? 16.389 -10.726 -4.485 1.00 95.75 104 TYR A O 1
ATOM 850 N N . THR A 1 105 ? 16.411 -9.076 -2.970 1.00 93.31 105 THR A N 1
ATOM 851 C CA . THR A 1 105 ? 17.599 -9.515 -2.238 1.00 93.31 105 THR A CA 1
ATOM 852 C C . THR A 1 105 ? 17.233 -9.956 -0.823 1.00 93.31 105 THR A C 1
ATOM 854 O O . THR A 1 105 ? 16.868 -9.137 0.020 1.00 93.31 105 THR A O 1
ATOM 857 N N . LYS A 1 106 ? 17.395 -11.247 -0.517 1.00 91.25 106 LYS A N 1
ATOM 858 C CA . LYS A 1 106 ? 17.063 -11.842 0.791 1.00 91.25 106 LYS A CA 1
ATOM 859 C C . LYS A 1 106 ? 17.867 -11.261 1.948 1.00 91.25 106 LYS A C 1
ATOM 861 O O . LYS A 1 106 ? 17.358 -11.207 3.060 1.00 91.25 106 LYS A O 1
ATOM 866 N N . SER A 1 107 ? 19.107 -10.834 1.716 1.00 87.06 107 SER A N 1
ATOM 867 C CA . SER A 1 107 ? 19.943 -10.258 2.775 1.00 87.06 107 SER A CA 1
ATOM 868 C C . SER A 1 107 ? 19.514 -8.845 3.192 1.00 87.06 107 SER A C 1
ATOM 870 O O . SER A 1 107 ? 20.043 -8.319 4.168 1.00 87.06 107 SER A O 1
ATOM 872 N N . ILE A 1 108 ? 18.586 -8.204 2.468 1.00 81.56 108 ILE A N 1
ATOM 873 C CA . ILE A 1 108 ? 18.101 -6.857 2.784 1.00 81.56 108 ILE A CA 1
ATOM 874 C C . ILE A 1 108 ? 16.865 -6.966 3.695 1.00 81.56 108 ILE A C 1
ATOM 876 O O . ILE A 1 108 ? 15.852 -7.512 3.258 1.00 81.56 108 ILE A O 1
ATOM 880 N N . PRO A 1 109 ? 16.883 -6.416 4.928 1.00 78.50 109 PRO A N 1
ATOM 881 C CA . PRO A 1 109 ? 15.859 -6.701 5.943 1.00 78.50 109 PRO A CA 1
ATOM 882 C C . PRO A 1 109 ? 14.405 -6.411 5.552 1.00 78.50 109 PRO A C 1
ATOM 884 O O . PRO A 1 109 ? 13.499 -7.107 5.995 1.00 78.50 109 PRO A O 1
ATOM 887 N N . PHE A 1 110 ? 14.151 -5.376 4.747 1.00 74.38 110 PHE A N 1
ATOM 888 C CA . PHE A 1 110 ? 12.786 -5.052 4.316 1.00 74.38 110 PHE A CA 1
ATOM 889 C C . PHE A 1 110 ? 12.324 -5.882 3.109 1.00 74.38 110 PHE A C 1
ATOM 891 O O . PHE A 1 110 ? 11.127 -5.962 2.854 1.00 74.38 110 PHE A O 1
ATOM 898 N N . GLN A 1 111 ? 13.251 -6.507 2.377 1.00 88.88 111 GLN A N 1
ATOM 899 C CA . GLN A 1 111 ? 12.950 -7.377 1.236 1.00 88.88 111 GLN A CA 1
ATOM 900 C C . GLN A 1 111 ? 12.904 -8.853 1.635 1.00 88.88 111 GLN A C 1
ATOM 902 O O . GLN A 1 111 ? 12.193 -9.635 1.012 1.00 88.88 111 GLN A O 1
ATOM 907 N N . SER A 1 112 ? 13.635 -9.236 2.686 1.00 86.75 112 SER A N 1
ATOM 908 C CA . SER A 1 112 ? 13.714 -10.610 3.193 1.00 86.75 112 SER A CA 1
ATOM 909 C C . SER A 1 112 ? 12.356 -11.187 3.593 1.00 86.75 112 SER A C 1
ATOM 911 O O . SER A 1 112 ? 12.183 -12.402 3.592 1.00 86.75 112 SER A O 1
ATOM 913 N N . LYS A 1 113 ? 11.394 -10.309 3.893 1.00 86.12 113 LYS A N 1
ATOM 914 C CA . LYS A 1 113 ? 10.025 -10.662 4.261 1.00 86.12 113 LYS A CA 1
ATOM 915 C C . LYS A 1 113 ? 9.162 -11.094 3.070 1.00 86.12 113 LYS A C 1
ATOM 917 O O . LYS A 1 113 ? 8.130 -11.703 3.292 1.00 86.12 113 LYS A O 1
ATOM 922 N N . ILE A 1 114 ? 9.558 -10.831 1.820 1.00 91.88 114 ILE A N 1
ATOM 923 C CA . ILE A 1 114 ? 8.759 -11.192 0.636 1.00 91.88 114 ILE A CA 1
ATOM 924 C C . ILE A 1 114 ? 8.453 -12.695 0.613 1.00 91.88 114 ILE A C 1
ATOM 926 O O . ILE A 1 114 ? 9.360 -13.532 0.582 1.00 91.88 114 ILE A O 1
ATOM 930 N N . ASN A 1 115 ? 7.168 -13.034 0.515 1.00 93.62 115 ASN A N 1
ATOM 931 C CA . ASN A 1 115 ? 6.729 -14.392 0.226 1.00 93.62 115 ASN A CA 1
ATOM 932 C C . ASN A 1 115 ? 6.828 -14.639 -1.286 1.00 93.62 115 ASN A C 1
ATOM 934 O O . ASN A 1 115 ? 5.882 -14.409 -2.044 1.00 93.62 115 ASN A O 1
ATOM 938 N N . SER A 1 116 ? 8.010 -15.069 -1.731 1.00 95.56 116 SER A N 1
ATOM 939 C CA . SER A 1 116 ? 8.307 -15.258 -3.158 1.00 95.56 116 SER A CA 1
ATOM 940 C C . SER A 1 116 ? 7.397 -16.280 -3.838 1.00 95.56 116 SER A C 1
ATOM 942 O O . SER A 1 116 ? 6.985 -16.049 -4.972 1.00 95.56 116 SER A O 1
ATOM 944 N N . GLU A 1 117 ? 7.027 -17.358 -3.145 1.00 96.56 117 GLU A N 1
ATOM 945 C CA . GLU A 1 117 ? 6.133 -18.391 -3.673 1.00 96.56 117 GLU A CA 1
ATOM 946 C C . GLU A 1 117 ? 4.729 -17.832 -3.925 1.00 96.56 117 GLU A C 1
ATOM 948 O O . GLU A 1 117 ? 4.201 -17.938 -5.036 1.00 96.56 117 GLU A O 1
ATOM 953 N N . TYR A 1 118 ? 4.142 -17.169 -2.922 1.00 96.31 118 TYR A N 1
ATOM 954 C CA . TYR A 1 118 ? 2.828 -16.550 -3.074 1.00 96.31 118 TYR A CA 1
ATOM 955 C C . TYR A 1 118 ? 2.846 -15.453 -4.140 1.00 96.31 118 TYR A C 1
ATOM 957 O O . TYR A 1 118 ? 1.914 -15.349 -4.940 1.00 96.31 118 TYR A O 1
ATOM 965 N N . PHE A 1 119 ? 3.909 -14.646 -4.181 1.00 97.69 119 PHE A N 1
ATOM 966 C CA . PHE A 1 119 ? 4.027 -13.575 -5.159 1.00 97.69 119 PHE A CA 1
ATOM 967 C C . PHE A 1 119 ? 4.164 -14.115 -6.586 1.00 97.69 119 PHE A C 1
ATOM 969 O O . PHE A 1 119 ? 3.464 -13.647 -7.483 1.00 97.69 119 PHE A O 1
ATOM 976 N N . GLU A 1 120 ? 4.979 -15.146 -6.807 1.00 98.31 120 GLU A N 1
ATOM 977 C CA . GLU A 1 120 ? 5.094 -15.787 -8.116 1.00 98.31 120 GLU A CA 1
ATOM 978 C C . GLU A 1 120 ? 3.770 -16.427 -8.549 1.00 98.31 120 GLU A C 1
ATOM 980 O O . GLU A 1 120 ? 3.344 -16.246 -9.693 1.00 98.31 120 GLU A O 1
ATOM 985 N N . ASN A 1 121 ? 3.073 -17.103 -7.630 1.00 97.50 121 ASN A N 1
ATOM 986 C CA . ASN A 1 121 ? 1.739 -17.630 -7.897 1.00 97.50 121 ASN A CA 1
ATOM 987 C C . ASN A 1 121 ? 0.753 -16.513 -8.268 1.00 97.50 121 ASN A C 1
ATOM 989 O O . ASN A 1 121 ? 0.023 -16.648 -9.246 1.00 97.50 121 ASN A O 1
ATOM 993 N N . TYR A 1 122 ? 0.761 -15.387 -7.549 1.00 96.94 122 TYR A N 1
ATOM 994 C CA . TYR A 1 122 ? -0.076 -14.235 -7.879 1.00 96.94 122 TYR A CA 1
ATOM 995 C C . TYR A 1 122 ? 0.202 -13.723 -9.303 1.00 96.94 122 TYR A C 1
ATOM 997 O O . TYR A 1 122 ? -0.740 -13.537 -10.079 1.00 96.94 122 TYR A O 1
ATOM 1005 N N . LEU A 1 123 ? 1.479 -13.541 -9.671 1.00 97.00 123 LEU A N 1
ATOM 1006 C CA . LEU A 1 123 ? 1.879 -13.050 -10.997 1.00 97.00 123 LEU A CA 1
ATOM 1007 C C . LEU A 1 123 ? 1.419 -13.985 -12.124 1.00 97.00 123 LEU A C 1
ATOM 1009 O O . LEU A 1 123 ? 0.996 -13.506 -13.176 1.00 97.00 123 LEU A O 1
ATOM 1013 N N . LYS A 1 124 ? 1.468 -15.302 -11.899 1.00 96.25 124 LYS A N 1
ATOM 1014 C CA . LYS A 1 124 ? 1.060 -16.321 -12.877 1.00 96.25 124 LYS A CA 1
ATOM 1015 C C . LYS A 1 124 ? -0.460 -16.485 -12.952 1.00 96.25 124 LYS A C 1
ATOM 1017 O O . LYS A 1 124 ? -1.023 -16.547 -14.046 1.00 96.25 124 LYS A O 1
ATOM 1022 N N . ASN A 1 125 ? -1.128 -16.545 -11.801 1.00 94.56 125 ASN A N 1
ATOM 1023 C CA . ASN A 1 125 ? -2.447 -17.172 -11.684 1.00 94.56 125 ASN A CA 1
ATOM 1024 C C . ASN A 1 125 ? -3.560 -16.263 -11.162 1.00 94.56 125 ASN A C 1
ATOM 1026 O O . ASN A 1 125 ? -4.718 -16.572 -11.417 1.00 94.56 125 ASN A O 1
ATOM 1030 N N . GLU A 1 126 ? -3.259 -15.158 -10.481 1.00 94.06 126 GLU A N 1
ATOM 1031 C CA . GLU A 1 126 ? -4.291 -14.285 -9.885 1.00 94.06 126 GLU A CA 1
ATOM 1032 C C . GLU A 1 126 ? -4.410 -12.954 -10.632 1.00 94.06 126 GLU A C 1
ATOM 1034 O O . GLU A 1 126 ? -5.502 -12.429 -10.854 1.00 94.06 126 GLU A O 1
ATOM 1039 N N . LYS A 1 127 ? -3.280 -12.422 -11.097 1.00 90.81 127 LYS A N 1
ATOM 1040 C CA . LYS A 1 127 ? -3.199 -11.139 -11.791 1.00 90.81 127 LYS A CA 1
ATOM 1041 C C . LYS A 1 127 ? -4.171 -11.049 -12.971 1.00 90.81 127 LYS A C 1
ATOM 1043 O O . LYS A 1 127 ? -4.338 -12.012 -13.729 1.00 90.81 127 LYS A O 1
ATOM 1048 N N . SER A 1 128 ? -4.799 -9.884 -13.127 1.00 87.69 128 SER A N 1
ATOM 1049 C CA . SER A 1 128 ? -5.769 -9.624 -14.195 1.00 87.69 128 SER A CA 1
ATOM 1050 C C . SER A 1 128 ? -5.158 -9.801 -15.582 1.00 87.69 128 SER A C 1
ATOM 1052 O O . SER A 1 128 ? -4.020 -9.395 -15.834 1.00 87.69 128 SER A O 1
ATOM 1054 N N . LEU A 1 129 ? -5.931 -10.415 -16.478 1.00 86.12 129 LEU A N 1
ATOM 1055 C CA . LEU A 1 129 ? -5.579 -10.537 -17.890 1.00 86.12 129 LEU A CA 1
ATOM 1056 C C . LEU A 1 129 ? -5.940 -9.242 -18.639 1.00 86.12 129 LEU A C 1
ATOM 1058 O O . LEU A 1 129 ? -6.870 -8.541 -18.225 1.00 86.12 129 LEU A O 1
ATOM 1062 N N . PRO A 1 130 ? -5.240 -8.918 -19.740 1.00 83.94 130 PRO A N 1
ATOM 1063 C CA . PRO A 1 130 ? -5.617 -7.810 -20.606 1.00 83.94 130 PRO A CA 1
ATOM 1064 C C . PRO A 1 130 ? -7.061 -7.955 -21.096 1.00 83.94 130 PRO A C 1
ATOM 1066 O O . PRO A 1 130 ? -7.495 -9.046 -21.470 1.00 83.94 130 PRO A O 1
ATOM 1069 N N . VAL A 1 131 ? -7.805 -6.848 -21.112 1.00 80.50 131 VAL A N 1
ATOM 1070 C CA . VAL A 1 131 ? -9.183 -6.834 -21.616 1.00 80.50 131 VAL A CA 1
ATOM 1071 C C . VAL A 1 131 ? -9.170 -7.031 -23.131 1.00 80.50 131 VAL A C 1
ATOM 1073 O O . VAL A 1 131 ? -8.519 -6.278 -23.855 1.00 80.50 131 VAL A O 1
ATOM 1076 N N . VAL A 1 132 ? -9.913 -8.030 -23.611 1.00 83.00 132 VAL A N 1
ATOM 1077 C CA . VAL A 1 132 ? -10.099 -8.292 -25.042 1.00 83.00 132 VAL A CA 1
ATOM 1078 C C . VAL A 1 132 ? -11.400 -7.633 -25.494 1.00 83.00 132 VAL A C 1
ATOM 1080 O O . VAL A 1 132 ? -12.485 -8.111 -25.178 1.00 83.00 132 VAL A O 1
ATOM 1083 N N . ASN A 1 133 ? -11.294 -6.535 -26.243 1.00 81.38 133 ASN A N 1
ATOM 1084 C CA . ASN A 1 133 ? -12.447 -5.824 -26.805 1.00 81.38 133 ASN A CA 1
ATOM 1085 C C . ASN A 1 133 ? -12.949 -6.537 -28.071 1.00 81.38 133 ASN A C 1
ATOM 1087 O O . ASN A 1 133 ? -12.680 -6.108 -29.192 1.00 81.38 133 ASN A O 1
ATOM 1091 N N . SER A 1 134 ? -13.640 -7.661 -27.892 1.00 82.94 134 SER A N 1
ATOM 1092 C CA . SER A 1 134 ? -14.278 -8.418 -28.968 1.00 82.94 134 SER A CA 1
ATOM 1093 C C . SER A 1 134 ? -15.582 -9.033 -28.474 1.00 82.94 134 SER A C 1
ATOM 1095 O O . SER A 1 134 ? -15.678 -9.409 -27.313 1.00 82.94 134 SER A O 1
ATOM 1097 N N . GLU A 1 135 ? -16.568 -9.172 -29.356 1.00 90.06 135 GLU A N 1
ATOM 1098 C CA . GLU A 1 135 ? -17.781 -9.961 -29.090 1.00 90.06 135 GLU A CA 1
ATOM 1099 C C . GLU A 1 135 ? -17.582 -11.452 -29.431 1.00 90.06 135 GLU A C 1
ATOM 1101 O O . GLU A 1 135 ? -18.410 -12.294 -29.091 1.00 90.06 135 GLU A O 1
ATOM 1106 N N . ASN A 1 136 ? -16.473 -11.806 -30.095 1.00 91.12 136 ASN A N 1
ATOM 1107 C CA . ASN A 1 136 ? -16.180 -13.182 -30.482 1.00 91.12 136 ASN A CA 1
ATOM 1108 C C . ASN A 1 136 ? -15.557 -13.957 -29.311 1.00 91.12 136 ASN A C 1
ATOM 1110 O O . ASN A 1 136 ? -14.365 -13.827 -29.022 1.00 91.12 136 ASN A O 1
ATOM 1114 N N . GLN A 1 137 ? -16.352 -14.822 -28.681 1.00 90.62 137 GLN A N 1
ATOM 1115 C CA . GLN A 1 137 ? -15.925 -15.613 -27.527 1.00 90.62 137 GLN A CA 1
ATOM 1116 C C . GLN A 1 137 ? -14.746 -16.559 -27.820 1.00 90.62 137 GLN A C 1
ATOM 1118 O O . GLN A 1 137 ? -13.911 -16.776 -26.942 1.00 90.62 137 GLN A O 1
ATOM 1123 N N . GLU A 1 138 ? -14.633 -17.102 -29.036 1.00 89.38 138 GLU A N 1
ATOM 1124 C CA . GLU A 1 138 ? -13.499 -17.958 -29.412 1.00 89.38 138 GLU A CA 1
ATOM 1125 C C . GLU A 1 138 ? -12.197 -17.156 -29.460 1.00 89.38 138 GLU A C 1
ATOM 1127 O O . GLU A 1 138 ? -11.174 -17.603 -28.938 1.00 89.38 138 GLU A O 1
ATOM 1132 N N . LEU A 1 139 ? -12.249 -15.938 -30.011 1.00 87.06 139 LEU A N 1
ATOM 1133 C CA . LEU A 1 139 ? -11.104 -15.031 -30.037 1.00 87.06 139 LEU A CA 1
ATOM 1134 C C . LEU A 1 139 ? -10.694 -14.617 -28.619 1.00 87.06 139 LEU A C 1
ATOM 1136 O O . LEU A 1 139 ? -9.506 -14.643 -28.302 1.00 87.06 139 LEU A O 1
ATOM 1140 N N . ILE A 1 140 ? -11.662 -14.290 -27.755 1.00 86.44 140 ILE A N 1
ATOM 1141 C CA . ILE A 1 140 ? -11.404 -13.981 -26.340 1.00 86.44 140 ILE A CA 1
ATOM 1142 C C . ILE A 1 140 ? -10.687 -15.155 -25.664 1.00 86.44 140 ILE A C 1
ATOM 1144 O O . ILE A 1 140 ? -9.653 -14.963 -25.024 1.00 86.44 140 ILE A O 1
ATOM 1148 N N . ASN A 1 141 ? -11.194 -16.379 -25.832 1.00 88.25 141 ASN A N 1
ATOM 1149 C CA . ASN A 1 141 ? -10.612 -17.574 -25.221 1.00 88.25 141 ASN A CA 1
ATOM 1150 C C . ASN A 1 141 ? -9.195 -17.860 -25.748 1.00 88.25 141 ASN A C 1
ATOM 1152 O O . ASN A 1 141 ? -8.297 -18.192 -24.968 1.00 88.25 141 ASN A O 1
ATOM 1156 N N . TYR A 1 142 ? -8.972 -17.694 -27.053 1.00 87.25 142 TYR A N 1
ATOM 1157 C CA . TYR A 1 142 ? -7.660 -17.859 -27.678 1.00 87.25 142 TYR A CA 1
ATOM 1158 C C . TYR A 1 142 ? -6.640 -16.843 -27.147 1.00 87.25 142 TYR A C 1
ATOM 1160 O O . TYR A 1 142 ? -5.558 -17.227 -26.698 1.00 87.25 142 TYR A O 1
ATOM 1168 N N . VAL A 1 143 ? -7.001 -15.556 -27.116 1.00 86.25 143 VAL A N 1
ATOM 1169 C CA . VAL A 1 143 ? -6.131 -14.487 -26.600 1.00 86.25 143 VAL A CA 1
ATOM 1170 C C . VAL A 1 143 ? -5.835 -14.691 -25.114 1.00 86.25 143 VAL A C 1
ATOM 1172 O O . VAL A 1 143 ? -4.683 -14.582 -24.700 1.00 86.25 143 VAL A O 1
ATOM 1175 N N . ASN A 1 144 ? -6.833 -15.075 -24.314 1.00 87.88 144 ASN A N 1
ATOM 1176 C CA . ASN A 1 144 ? -6.628 -15.391 -22.900 1.00 87.88 144 ASN A CA 1
ATOM 1177 C C . ASN A 1 144 ? -5.677 -16.577 -22.697 1.00 87.88 144 ASN A C 1
ATOM 1179 O O . ASN A 1 144 ? -4.859 -16.543 -21.780 1.00 87.88 144 ASN A O 1
ATOM 1183 N N . THR A 1 145 ? -5.730 -17.590 -23.565 1.00 88.88 145 THR A N 1
ATOM 1184 C CA . THR A 1 145 ? -4.809 -18.739 -23.521 1.00 88.88 145 THR A CA 1
ATOM 1185 C C . THR A 1 145 ? -3.366 -18.308 -23.790 1.00 88.88 145 THR A C 1
ATOM 1187 O O . THR A 1 145 ? -2.457 -18.708 -23.062 1.00 88.88 145 THR A O 1
ATOM 1190 N N . ILE A 1 146 ? -3.148 -17.446 -24.789 1.00 87.56 146 ILE A N 1
ATOM 1191 C CA . ILE A 1 146 ? -1.820 -16.884 -25.087 1.00 87.56 146 ILE A CA 1
ATOM 1192 C C . ILE A 1 146 ? -1.320 -16.029 -23.922 1.00 87.56 146 ILE A C 1
ATOM 1194 O O . ILE A 1 146 ? -0.186 -16.201 -23.471 1.00 87.56 146 ILE A O 1
ATOM 1198 N N . ASN A 1 147 ? -2.167 -15.136 -23.403 1.00 87.81 147 ASN A N 1
ATOM 1199 C CA . ASN A 1 147 ? -1.814 -14.281 -22.273 1.00 87.81 147 ASN A CA 1
ATOM 1200 C C . ASN A 1 147 ? -1.443 -15.121 -21.048 1.00 87.81 147 ASN A C 1
ATOM 1202 O O . ASN A 1 147 ? -0.411 -14.871 -20.430 1.00 87.81 147 ASN A O 1
ATOM 1206 N N . GLN A 1 148 ? -2.207 -16.173 -20.746 1.00 91.44 148 GLN A N 1
ATOM 1207 C CA . GLN A 1 148 ? -1.891 -17.081 -19.646 1.00 91.44 148 GLN A CA 1
ATOM 1208 C C . GLN A 1 148 ? -0.552 -17.805 -19.854 1.00 91.44 148 GLN A C 1
ATOM 1210 O O . GLN A 1 148 ? 0.230 -17.928 -18.913 1.00 91.44 148 GLN A O 1
ATOM 1215 N N . ALA A 1 149 ? -0.248 -18.251 -21.077 1.00 89.00 149 ALA A N 1
ATOM 1216 C CA . ALA A 1 149 ? 1.034 -18.882 -21.386 1.00 89.00 149 ALA A CA 1
ATOM 1217 C C . ALA A 1 149 ? 2.222 -17.927 -21.166 1.00 89.00 149 ALA A C 1
ATOM 1219 O O . ALA A 1 149 ? 3.248 -18.345 -20.628 1.00 89.00 149 ALA A O 1
ATOM 1220 N N . ASN A 1 150 ? 2.074 -16.644 -21.514 1.00 89.56 150 ASN A N 1
ATOM 1221 C CA . ASN A 1 150 ? 3.076 -15.618 -21.211 1.00 89.56 150 ASN A CA 1
ATOM 1222 C C . ASN A 1 150 ? 3.204 -15.388 -19.699 1.00 89.56 150 ASN A C 1
ATOM 1224 O O . ASN A 1 150 ? 4.308 -15.362 -19.165 1.00 89.56 150 ASN A O 1
ATOM 1228 N N . TYR A 1 151 ? 2.085 -15.291 -18.980 1.00 91.81 151 TYR A N 1
ATOM 1229 C CA . TYR A 1 151 ? 2.091 -15.071 -17.533 1.00 91.81 151 TYR A CA 1
ATOM 1230 C C . TYR A 1 151 ? 2.757 -16.220 -16.777 1.00 91.81 151 TYR A C 1
ATOM 1232 O O . TYR A 1 151 ? 3.476 -15.958 -15.817 1.00 91.81 151 TYR A O 1
ATOM 1240 N N . ASN A 1 152 ? 2.601 -17.465 -17.237 1.00 94.12 152 ASN A N 1
ATOM 1241 C CA . ASN A 1 152 ? 3.244 -18.645 -16.650 1.00 94.12 152 ASN A CA 1
ATOM 1242 C C . ASN A 1 152 ? 4.783 -18.578 -16.660 1.00 94.12 152 ASN A C 1
ATOM 1244 O O . ASN A 1 152 ? 5.422 -19.305 -15.897 1.00 94.12 152 ASN A O 1
ATOM 1248 N N . ARG A 1 153 ? 5.377 -17.713 -17.493 1.00 95.31 153 ARG A N 1
ATOM 1249 C CA . ARG A 1 153 ? 6.824 -17.455 -17.536 1.00 95.31 153 ARG A CA 1
ATOM 1250 C C . ARG A 1 153 ? 7.297 -16.421 -16.510 1.00 95.31 153 ARG A C 1
ATOM 1252 O O . ARG A 1 153 ? 8.500 -16.323 -16.276 1.00 95.31 153 ARG A O 1
ATOM 1259 N N . SER A 1 154 ? 6.369 -15.690 -15.887 1.00 97.62 154 SER A N 1
ATOM 1260 C CA . SER A 1 154 ? 6.671 -14.735 -14.816 1.00 97.62 154 SER A CA 1
ATOM 1261 C C . SER A 1 154 ? 7.445 -15.410 -13.688 1.00 97.62 154 SER A C 1
ATOM 1263 O O . SER A 1 154 ? 7.238 -16.593 -13.408 1.00 97.62 154 SER A O 1
ATOM 1265 N N . LYS A 1 155 ? 8.332 -14.667 -13.026 1.00 98.06 155 LYS A N 1
ATOM 1266 C CA . LYS A 1 155 ? 9.213 -15.231 -11.997 1.00 98.06 155 LYS A CA 1
ATOM 1267 C C . LYS A 1 155 ? 9.510 -14.235 -10.888 1.00 98.06 155 LYS A C 1
ATOM 1269 O O . LYS A 1 155 ? 9.755 -13.063 -11.172 1.00 98.06 155 LYS A O 1
ATOM 1274 N N . VAL A 1 156 ? 9.570 -14.718 -9.651 1.00 98.00 156 VAL A N 1
ATOM 1275 C CA . VAL A 1 156 ? 10.119 -13.960 -8.521 1.00 98.00 156 VAL A CA 1
ATOM 1276 C C . VAL A 1 156 ? 11.491 -14.538 -8.191 1.00 98.00 156 VAL A C 1
ATOM 1278 O O . VAL A 1 156 ? 11.618 -15.656 -7.701 1.00 98.00 156 VAL A O 1
ATOM 1281 N N . TYR A 1 157 ? 12.543 -13.796 -8.526 1.00 96.06 157 TYR A N 1
ATOM 1282 C CA . TYR A 1 157 ? 13.926 -14.228 -8.380 1.00 96.06 157 TYR A CA 1
ATOM 1283 C C . TYR A 1 157 ? 14.563 -13.612 -7.135 1.00 96.06 157 TYR A C 1
ATOM 1285 O O . TYR A 1 157 ? 14.574 -12.394 -6.961 1.00 96.06 157 TYR A O 1
ATOM 1293 N N . ALA A 1 158 ? 15.103 -14.469 -6.276 1.00 94.81 158 ALA A N 1
ATOM 1294 C CA . ALA A 1 158 ? 15.712 -14.070 -5.021 1.00 94.81 158 ALA A CA 1
ATOM 1295 C C . ALA A 1 158 ? 17.240 -14.137 -5.115 1.00 94.81 158 ALA A C 1
ATOM 1297 O O . ALA A 1 158 ? 17.803 -15.193 -5.402 1.00 94.81 158 ALA A O 1
ATOM 1298 N N . LEU A 1 159 ? 17.908 -13.027 -4.826 1.00 94.31 159 LEU A N 1
ATOM 1299 C CA . LEU A 1 159 ? 19.349 -12.956 -4.627 1.00 94.31 159 LEU A CA 1
ATOM 1300 C C . LEU A 1 159 ? 19.658 -13.241 -3.159 1.00 94.31 159 LEU A C 1
ATOM 1302 O O . LEU A 1 159 ? 19.076 -12.619 -2.270 1.00 94.31 159 LEU A O 1
ATOM 1306 N N . ASP A 1 160 ? 20.573 -14.170 -2.888 1.00 91.06 160 ASP A N 1
ATOM 1307 C CA . ASP A 1 160 ? 20.927 -14.514 -1.505 1.00 91.06 160 ASP A CA 1
ATOM 1308 C C . ASP A 1 160 ? 21.736 -13.404 -0.810 1.00 91.06 160 ASP A C 1
ATOM 1310 O O . ASP A 1 160 ? 21.643 -13.237 0.403 1.00 91.06 160 ASP A O 1
ATOM 1314 N N . GLU A 1 161 ? 22.471 -12.600 -1.581 1.00 90.19 161 GLU A N 1
ATOM 1315 C CA . GLU A 1 161 ? 23.341 -11.527 -1.094 1.00 90.19 161 GLU A CA 1
ATOM 1316 C C . GLU A 1 161 ? 23.107 -10.233 -1.870 1.00 90.19 161 GLU A C 1
ATOM 1318 O O . GLU A 1 161 ? 22.735 -10.257 -3.048 1.00 90.19 161 GLU A O 1
ATOM 1323 N N . TRP A 1 162 ? 23.396 -9.103 -1.222 1.00 86.50 162 TRP A N 1
ATOM 1324 C CA . TRP A 1 162 ? 23.356 -7.781 -1.836 1.00 86.50 162 TRP A CA 1
ATOM 1325 C C . TRP A 1 162 ? 24.396 -7.657 -2.947 1.00 86.50 162 TRP A C 1
ATOM 1327 O O . TRP A 1 162 ? 25.568 -7.378 -2.702 1.00 86.50 162 TRP A O 1
ATOM 1337 N N . ASN A 1 163 ? 23.951 -7.881 -4.184 1.00 87.62 163 ASN A N 1
ATOM 1338 C CA . ASN A 1 163 ? 24.825 -7.917 -5.345 1.00 87.62 163 ASN A CA 1
ATOM 1339 C C . ASN A 1 163 ? 24.106 -7.411 -6.606 1.00 87.62 163 ASN A C 1
ATOM 1341 O O . ASN A 1 163 ? 23.476 -8.180 -7.336 1.00 87.62 163 ASN A O 1
ATOM 1345 N N . ASP A 1 164 ? 24.257 -6.114 -6.880 1.00 90.00 164 ASP A N 1
ATOM 1346 C CA . ASP A 1 164 ? 23.681 -5.463 -8.063 1.00 90.00 164 ASP A CA 1
ATOM 1347 C C . ASP A 1 164 ? 24.232 -6.030 -9.376 1.00 90.00 164 ASP A C 1
ATOM 1349 O O . ASP A 1 164 ? 23.511 -6.088 -10.368 1.00 90.00 164 ASP A O 1
ATOM 1353 N N . THR A 1 165 ? 25.466 -6.550 -9.379 1.00 89.75 165 THR A N 1
ATOM 1354 C CA . THR A 1 165 ? 26.032 -7.219 -10.558 1.00 89.75 165 THR A CA 1
ATOM 1355 C C . THR A 1 165 ? 25.259 -8.492 -10.902 1.00 89.75 165 THR A C 1
ATOM 1357 O O . THR A 1 165 ? 24.949 -8.714 -12.066 1.00 89.75 165 THR A O 1
ATOM 1360 N N . LYS A 1 166 ? 24.877 -9.316 -9.916 1.00 92.00 166 LYS A N 1
ATOM 1361 C CA . LYS A 1 166 ? 24.053 -10.512 -10.176 1.00 92.00 166 LYS A CA 1
ATOM 1362 C C . LYS A 1 166 ? 22.669 -10.141 -10.715 1.00 92.00 166 LYS A C 1
ATOM 1364 O O . LYS A 1 166 ? 22.165 -10.826 -11.602 1.00 92.00 166 LYS A O 1
ATOM 1369 N N . ALA A 1 167 ? 22.066 -9.068 -10.201 1.00 93.38 167 ALA A N 1
ATOM 1370 C CA . ALA A 1 167 ? 20.799 -8.558 -10.722 1.00 93.38 167 ALA A CA 1
ATOM 1371 C C . ALA A 1 167 ? 20.939 -8.083 -12.175 1.00 93.38 167 ALA A C 1
ATOM 1373 O O . ALA A 1 167 ? 20.110 -8.424 -13.019 1.00 93.38 167 ALA A O 1
ATOM 1374 N N . TYR A 1 168 ? 22.008 -7.340 -12.467 1.00 93.56 168 TYR A N 1
ATOM 1375 C CA . TYR A 1 168 ? 22.347 -6.866 -13.803 1.00 93.56 168 TYR A CA 1
ATOM 1376 C C . TYR A 1 168 ? 22.519 -8.022 -14.796 1.00 93.56 168 TYR A C 1
ATOM 1378 O O . TYR A 1 168 ? 21.866 -8.015 -15.838 1.00 93.56 168 TYR A O 1
ATOM 1386 N N . GLU A 1 169 ? 23.323 -9.039 -14.465 1.00 93.62 169 GLU A N 1
ATOM 1387 C CA . GLU A 1 169 ? 23.549 -10.191 -15.351 1.00 93.62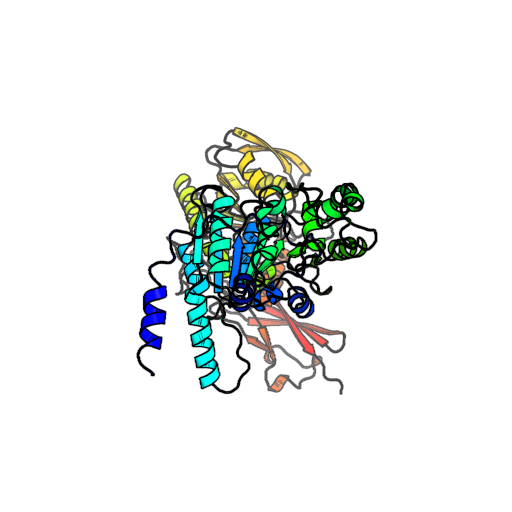 169 GLU A CA 1
ATOM 1388 C C . GLU A 1 169 ? 22.248 -10.960 -15.621 1.00 93.62 169 GLU A C 1
ATOM 1390 O O . GLU A 1 169 ? 21.966 -11.312 -16.764 1.00 93.62 169 GLU A O 1
ATOM 1395 N N . TYR A 1 170 ? 21.399 -11.135 -14.601 1.00 94.19 170 TYR A N 1
ATOM 1396 C CA . TYR A 1 170 ? 20.078 -11.743 -14.780 1.00 94.19 170 TYR A CA 1
ATOM 1397 C C . TYR A 1 170 ? 19.188 -10.920 -15.728 1.00 94.19 170 TYR A C 1
ATOM 1399 O O . TYR A 1 170 ? 18.543 -11.475 -16.618 1.00 94.19 170 TYR A O 1
ATOM 1407 N N . CYS A 1 171 ? 19.151 -9.591 -15.564 1.00 96.06 171 CYS A N 1
ATOM 1408 C CA . CYS A 1 171 ? 18.387 -8.710 -16.451 1.00 96.06 171 CYS A CA 1
ATOM 1409 C C . CYS A 1 171 ? 18.909 -8.794 -17.890 1.00 96.06 171 CYS A C 1
ATOM 1411 O O . CYS A 1 171 ? 18.123 -8.944 -18.822 1.00 96.06 171 CYS A O 1
ATOM 1413 N N . LYS A 1 172 ? 20.232 -8.738 -18.065 1.00 95.50 172 LYS A N 1
ATOM 1414 C CA . LYS A 1 172 ? 20.901 -8.818 -19.363 1.00 95.50 172 LYS A CA 1
ATOM 1415 C C . LYS A 1 172 ? 20.593 -10.128 -20.085 1.00 95.50 172 LYS A C 1
ATOM 1417 O O . LYS A 1 172 ? 20.216 -10.102 -21.256 1.00 95.50 172 LYS A O 1
ATOM 1422 N N . GLU A 1 173 ? 20.704 -11.259 -19.392 1.00 94.62 173 GLU A N 1
ATOM 1423 C CA . GLU A 1 173 ? 20.373 -12.575 -19.944 1.00 94.62 173 GLU A CA 1
ATOM 1424 C C . GLU A 1 173 ? 18.901 -12.643 -20.373 1.00 94.62 173 GLU A C 1
ATOM 1426 O O . GLU A 1 173 ? 18.592 -13.045 -21.497 1.00 94.62 173 GLU A O 1
ATOM 1431 N N . LEU A 1 174 ? 17.986 -12.183 -19.515 1.00 94.50 174 LEU A N 1
ATOM 1432 C CA . LEU A 1 174 ? 16.555 -12.198 -19.805 1.00 94.50 174 LEU A CA 1
ATOM 1433 C C . LEU A 1 174 ? 16.197 -11.325 -21.018 1.00 94.50 174 LEU A C 1
ATOM 1435 O O . LEU A 1 174 ? 15.380 -11.739 -21.843 1.00 94.50 174 LEU A O 1
ATOM 1439 N N . VAL A 1 175 ? 16.816 -10.149 -21.153 1.00 95.44 175 VAL A N 1
ATOM 1440 C CA . VAL A 1 175 ? 16.624 -9.263 -22.312 1.00 95.44 175 VAL A CA 1
ATOM 1441 C C . VAL A 1 175 ? 17.152 -9.912 -23.589 1.00 95.44 175 VAL A C 1
ATOM 1443 O O . VAL A 1 175 ? 16.448 -9.938 -24.600 1.00 95.44 175 VAL A O 1
ATOM 1446 N N . HIS A 1 176 ? 18.348 -10.500 -23.530 1.00 92.06 176 HIS A N 1
ATOM 1447 C CA . HIS A 1 176 ? 18.970 -11.179 -24.664 1.00 92.06 176 HIS A CA 1
ATOM 1448 C C . HIS A 1 176 ? 18.127 -12.359 -25.175 1.00 92.06 176 HIS A C 1
ATOM 1450 O O . HIS A 1 176 ? 17.886 -12.478 -26.376 1.00 92.06 176 HIS A O 1
ATOM 1456 N N . LEU A 1 177 ? 17.617 -13.200 -24.269 1.00 92.25 177 LEU A N 1
ATOM 1457 C CA . LEU A 1 177 ? 16.790 -14.366 -24.612 1.00 92.25 177 LEU A CA 1
ATOM 1458 C C . LEU A 1 177 ? 15.405 -14.002 -25.174 1.00 92.25 177 LEU A C 1
ATOM 1460 O O . LEU A 1 177 ? 14.729 -14.861 -25.738 1.00 92.25 177 LEU A O 1
ATOM 1464 N N . ASN A 1 178 ? 14.970 -12.749 -25.024 1.00 93.62 178 ASN A N 1
ATOM 1465 C CA . ASN A 1 178 ? 13.662 -12.263 -25.465 1.00 93.62 178 ASN A CA 1
ATOM 1466 C C . ASN A 1 178 ? 13.791 -11.112 -26.471 1.00 93.62 178 ASN A C 1
ATOM 1468 O O . ASN A 1 178 ? 13.010 -10.163 -26.436 1.00 93.62 178 ASN A O 1
ATOM 1472 N N . GLY A 1 179 ? 14.758 -11.196 -27.391 1.00 91.56 179 GLY A N 1
ATOM 1473 C CA . GLY A 1 179 ? 15.015 -10.125 -28.357 1.00 91.56 179 GLY A CA 1
ATOM 1474 C C . GLY A 1 179 ? 13.805 -9.723 -29.209 1.00 91.56 179 GLY A C 1
ATOM 1475 O O . GLY A 1 179 ? 13.645 -8.558 -29.563 1.00 91.56 179 GLY A O 1
ATOM 1476 N N . ASN A 1 180 ? 12.879 -10.646 -29.463 1.00 90.75 180 ASN A N 1
ATOM 1477 C CA . ASN A 1 180 ? 11.652 -10.399 -30.221 1.00 90.75 180 ASN A CA 1
ATOM 1478 C C . ASN A 1 180 ? 10.510 -9.742 -29.417 1.00 90.75 180 ASN A C 1
ATOM 1480 O O . ASN A 1 180 ? 9.393 -9.669 -29.922 1.00 90.75 180 ASN A O 1
ATOM 1484 N N . LYS A 1 181 ? 10.757 -9.323 -28.173 1.00 94.44 181 LYS A N 1
ATOM 1485 C CA . LYS A 1 181 ? 9.769 -8.723 -27.268 1.00 94.44 181 LYS A CA 1
ATOM 1486 C C . LYS A 1 181 ? 10.220 -7.339 -26.819 1.00 94.44 181 LYS A C 1
ATOM 1488 O O . LYS A 1 181 ? 11.411 -7.137 -26.596 1.00 94.44 181 LYS A O 1
ATOM 1493 N N . LYS A 1 182 ? 9.278 -6.414 -26.625 1.00 97.25 182 LYS A N 1
ATOM 1494 C CA . LYS A 1 182 ? 9.516 -5.121 -25.963 1.00 97.25 182 LYS A CA 1
ATOM 1495 C C . LYS A 1 182 ? 9.611 -5.328 -24.456 1.00 97.25 182 LYS A C 1
ATOM 1497 O O . LYS A 1 182 ? 8.726 -5.947 -23.861 1.00 97.25 182 LYS A O 1
ATOM 1502 N N . ILE A 1 183 ? 10.664 -4.807 -23.837 1.00 98.25 183 ILE A N 1
ATOM 1503 C CA . ILE A 1 183 ? 10.959 -5.042 -22.422 1.00 98.25 183 ILE A CA 1
ATOM 1504 C C . ILE A 1 183 ? 11.119 -3.711 -21.699 1.00 98.25 183 ILE A C 1
ATOM 1506 O O . ILE A 1 183 ? 11.903 -2.866 -22.122 1.00 98.25 183 ILE A O 1
ATOM 1510 N N . ASN A 1 184 ? 10.407 -3.548 -20.586 1.00 98.56 184 ASN A N 1
ATOM 1511 C CA . ASN A 1 184 ? 10.690 -2.495 -19.615 1.00 98.56 184 ASN A CA 1
ATOM 1512 C C . ASN A 1 184 ? 11.510 -3.071 -18.458 1.00 98.56 184 ASN A C 1
ATOM 1514 O O . ASN A 1 184 ? 11.155 -4.115 -17.907 1.00 98.56 184 ASN A O 1
ATOM 1518 N N . LEU A 1 185 ? 12.544 -2.353 -18.031 1.00 98.44 185 LEU A N 1
ATOM 1519 C CA . LEU A 1 185 ? 13.260 -2.594 -16.783 1.00 98.44 185 LEU A CA 1
ATOM 1520 C C . LEU A 1 185 ? 13.013 -1.430 -15.822 1.00 98.44 185 LEU A C 1
ATOM 1522 O O . LEU A 1 185 ? 13.533 -0.338 -16.023 1.00 98.44 185 LEU A O 1
ATOM 1526 N N . TYR A 1 186 ? 12.229 -1.667 -14.775 1.00 98.25 186 TYR A N 1
ATOM 1527 C CA . TYR A 1 186 ? 11.964 -0.702 -13.717 1.00 98.25 186 TYR A CA 1
ATOM 1528 C C . TYR A 1 186 ? 12.995 -0.820 -12.603 1.00 98.25 186 TYR A C 1
ATOM 1530 O O . TYR A 1 186 ? 13.156 -1.894 -12.014 1.00 98.25 186 TYR A O 1
ATOM 1538 N N . ILE A 1 187 ? 13.634 0.301 -12.279 1.00 96.69 187 ILE A N 1
ATOM 1539 C CA . ILE A 1 187 ? 14.652 0.381 -11.233 1.00 96.69 187 ILE A CA 1
ATOM 1540 C C . ILE A 1 187 ? 14.482 1.617 -10.359 1.00 96.69 187 ILE A C 1
ATOM 1542 O O . ILE A 1 187 ? 13.915 2.620 -10.783 1.00 96.69 187 ILE A O 1
ATOM 1546 N N . ASN A 1 188 ? 15.005 1.568 -9.135 1.00 92.50 188 ASN A N 1
ATOM 1547 C CA . ASN A 1 188 ? 15.256 2.791 -8.373 1.00 92.50 188 ASN A CA 1
ATOM 1548 C C . ASN A 1 188 ? 16.330 3.622 -9.095 1.00 92.50 188 ASN A C 1
ATOM 1550 O O . ASN A 1 188 ? 17.413 3.104 -9.361 1.00 92.50 188 ASN A O 1
ATOM 1554 N N . SER A 1 189 ? 16.059 4.894 -9.388 1.00 90.56 189 SER A N 1
ATOM 1555 C CA . SER A 1 189 ? 16.997 5.786 -10.083 1.00 90.56 189 SER A CA 1
ATOM 1556 C C . SER A 1 189 ? 18.334 5.956 -9.347 1.00 90.56 189 SER A C 1
ATOM 1558 O O . SER A 1 189 ? 19.360 6.164 -9.991 1.00 90.56 189 SER A O 1
ATOM 1560 N N . ASP A 1 190 ? 18.371 5.788 -8.020 1.00 87.00 190 ASP A N 1
ATOM 1561 C CA . ASP A 1 190 ? 19.620 5.826 -7.245 1.00 87.00 190 ASP A CA 1
ATOM 1562 C C . ASP A 1 190 ? 20.594 4.685 -7.614 1.00 87.00 190 ASP A C 1
ATOM 1564 O O . ASP A 1 190 ? 21.797 4.796 -7.349 1.00 87.00 190 ASP A O 1
ATOM 1568 N N . LEU A 1 191 ? 20.119 3.614 -8.272 1.00 88.62 191 LEU A N 1
ATOM 1569 C CA . LEU A 1 191 ? 20.973 2.526 -8.763 1.00 88.62 191 LEU A CA 1
ATOM 1570 C C . LEU A 1 191 ? 21.987 3.004 -9.798 1.00 88.62 191 LEU A C 1
ATOM 1572 O O . LEU A 1 191 ? 23.098 2.485 -9.807 1.00 88.62 191 LEU A O 1
ATOM 1576 N N . TYR A 1 192 ? 21.667 4.008 -10.620 1.00 86.69 192 TYR A N 1
ATOM 1577 C CA . TYR A 1 192 ? 22.589 4.490 -11.653 1.00 86.69 192 TYR A CA 1
ATOM 1578 C C . TYR A 1 192 ? 23.926 4.968 -11.078 1.00 86.69 192 TYR A C 1
ATOM 1580 O O . TYR A 1 192 ? 24.960 4.816 -11.724 1.00 86.69 192 TYR A O 1
ATOM 1588 N N . LYS A 1 193 ? 23.922 5.508 -9.852 1.00 83.12 193 LYS A N 1
ATOM 1589 C CA . LYS A 1 193 ? 25.133 5.971 -9.162 1.00 83.12 193 LYS A CA 1
ATOM 1590 C C . LYS A 1 193 ? 26.085 4.821 -8.818 1.00 83.12 193 LYS A C 1
ATOM 1592 O O . LYS A 1 193 ? 27.300 4.971 -8.902 1.00 83.12 193 LYS A O 1
ATOM 1597 N N . ASN A 1 194 ? 25.530 3.692 -8.383 1.00 78.62 194 ASN A N 1
ATOM 1598 C CA . ASN A 1 194 ? 26.308 2.550 -7.899 1.00 78.62 194 ASN A CA 1
ATOM 1599 C C . ASN A 1 194 ? 26.577 1.527 -9.010 1.00 78.62 194 ASN A C 1
ATOM 1601 O O . ASN A 1 194 ? 27.603 0.855 -8.990 1.00 78.62 194 ASN A O 1
ATOM 1605 N N . GLU A 1 195 ? 25.663 1.423 -9.972 1.00 85.75 195 GLU A N 1
ATOM 1606 C CA . GLU A 1 195 ? 25.688 0.455 -11.060 1.00 85.75 195 GLU A CA 1
ATOM 1607 C C . GLU A 1 195 ? 25.251 1.115 -12.385 1.00 85.75 195 GLU A C 1
ATOM 1609 O O . GLU A 1 195 ? 24.152 0.866 -12.896 1.00 85.75 195 GLU A O 1
ATOM 1614 N N . PRO A 1 196 ? 26.098 1.983 -12.974 1.00 82.94 196 PRO A N 1
ATOM 1615 C CA . PRO A 1 196 ? 25.764 2.720 -14.195 1.00 82.94 196 PRO A CA 1
ATOM 1616 C C . PRO A 1 196 ? 25.530 1.807 -15.408 1.00 82.94 196 PRO A C 1
ATOM 1618 O O . PRO A 1 196 ? 24.912 2.237 -16.383 1.00 82.94 196 PRO A O 1
ATOM 1621 N N . ARG A 1 197 ? 25.957 0.534 -15.351 1.00 86.69 197 ARG A N 1
ATOM 1622 C CA . ARG A 1 197 ? 25.742 -0.444 -16.430 1.00 86.69 197 ARG A CA 1
ATOM 1623 C C . ARG A 1 197 ? 24.263 -0.681 -16.735 1.00 86.69 197 ARG A C 1
ATOM 1625 O O . ARG A 1 197 ? 23.924 -0.997 -17.871 1.00 86.69 197 ARG A O 1
ATOM 1632 N N . PHE A 1 198 ? 23.362 -0.471 -15.772 1.00 88.94 198 PHE A N 1
ATOM 1633 C CA . PHE A 1 198 ? 21.925 -0.534 -16.047 1.00 88.94 198 PHE A CA 1
ATOM 1634 C C . PHE A 1 198 ? 21.479 0.485 -17.104 1.00 88.94 198 PHE A C 1
ATOM 1636 O O . PHE A 1 198 ? 20.630 0.155 -17.926 1.00 88.94 198 PHE A O 1
ATOM 1643 N N . ALA A 1 199 ? 22.075 1.684 -17.135 1.00 85.44 199 ALA A N 1
ATOM 1644 C CA . ALA A 1 199 ? 21.782 2.670 -18.174 1.00 85.44 199 ALA A CA 1
ATOM 1645 C C . ALA A 1 199 ? 22.346 2.239 -19.537 1.00 85.44 199 ALA A C 1
ATOM 1647 O O . ALA A 1 199 ? 21.695 2.396 -20.566 1.00 85.44 199 ALA A O 1
ATOM 1648 N N . THR A 1 200 ? 23.538 1.638 -19.567 1.00 84.44 200 THR A N 1
ATOM 1649 C CA . THR A 1 200 ? 24.176 1.252 -20.834 1.00 84.44 200 THR A CA 1
ATOM 1650 C C . THR A 1 200 ? 23.501 0.060 -21.515 1.00 84.44 200 THR A C 1
ATOM 1652 O O . THR A 1 200 ? 23.658 -0.093 -22.727 1.00 84.44 200 THR A O 1
ATOM 1655 N N . LEU A 1 201 ? 22.680 -0.727 -20.801 1.00 87.50 201 LEU A N 1
ATOM 1656 C CA . LEU A 1 201 ? 21.902 -1.825 -21.394 1.00 87.50 201 LEU A CA 1
ATOM 1657 C C . LEU A 1 201 ? 21.043 -1.377 -22.580 1.00 87.50 201 LEU A C 1
ATOM 1659 O O . LEU A 1 201 ? 20.912 -2.129 -23.541 1.00 87.50 201 LEU A O 1
ATOM 1663 N N . THR A 1 202 ? 20.488 -0.162 -22.564 1.00 87.12 202 THR A N 1
ATOM 1664 C CA . THR A 1 202 ? 19.654 0.325 -23.679 1.00 87.12 202 THR A CA 1
ATOM 1665 C C . THR A 1 202 ? 20.455 0.573 -24.955 1.00 87.12 202 THR A C 1
ATOM 1667 O O . THR A 1 202 ? 19.882 0.654 -26.036 1.00 87.12 202 THR A O 1
ATOM 1670 N N . SER A 1 203 ? 21.779 0.718 -24.842 1.00 84.00 203 SER A N 1
ATOM 1671 C CA . SER A 1 203 ? 22.680 0.827 -25.996 1.00 84.00 203 SER A CA 1
ATOM 1672 C C . SER A 1 203 ? 23.071 -0.548 -26.544 1.00 84.00 203 SER A C 1
ATOM 1674 O O . SER A 1 203 ? 23.351 -0.675 -27.733 1.00 84.00 203 SER A O 1
ATOM 1676 N N . GLU A 1 204 ? 23.077 -1.573 -25.686 1.00 85.38 204 GLU A N 1
ATOM 1677 C CA . GLU A 1 204 ? 23.339 -2.969 -26.057 1.00 85.38 204 GLU A CA 1
ATOM 1678 C C . GLU A 1 204 ? 22.094 -3.653 -26.648 1.00 85.38 204 GLU A C 1
ATOM 1680 O O . GLU A 1 204 ? 22.216 -4.479 -27.553 1.00 85.38 204 GLU A O 1
ATOM 1685 N N . PHE A 1 205 ? 20.898 -3.296 -26.165 1.00 90.81 205 PHE A N 1
ATOM 1686 C CA . PHE A 1 205 ? 19.641 -3.969 -26.489 1.00 90.81 205 PHE A CA 1
ATOM 1687 C C . PHE A 1 205 ? 18.563 -2.980 -26.960 1.00 90.81 205 PHE A C 1
ATOM 1689 O O . PHE A 1 205 ? 17.967 -2.279 -26.141 1.00 90.81 205 PHE A O 1
ATOM 1696 N N . PRO A 1 206 ? 18.241 -2.937 -28.267 1.00 91.06 206 PRO A N 1
ATOM 1697 C CA . PRO A 1 206 ? 17.269 -1.980 -28.799 1.00 91.06 206 PRO A CA 1
ATOM 1698 C C . PRO A 1 206 ? 15.811 -2.303 -28.433 1.00 91.06 206 PRO A C 1
ATOM 1700 O O . PRO A 1 206 ? 14.932 -1.465 -28.625 1.00 91.06 206 PRO A O 1
ATOM 1703 N N . ASN A 1 207 ? 15.539 -3.500 -27.909 1.00 95.00 207 ASN A N 1
ATOM 1704 C CA . ASN A 1 207 ? 14.218 -3.913 -27.435 1.00 95.00 207 ASN A CA 1
ATOM 1705 C C . ASN A 1 207 ? 13.942 -3.521 -25.973 1.00 95.00 207 ASN A C 1
ATOM 1707 O O . ASN A 1 207 ? 12.880 -3.859 -25.445 1.00 95.00 207 ASN A O 1
ATOM 1711 N N . LEU A 1 208 ? 14.889 -2.842 -25.318 1.00 97.06 208 LEU A N 1
ATOM 1712 C CA . LEU A 1 208 ? 14.838 -2.486 -23.906 1.00 97.06 208 LEU A CA 1
ATOM 1713 C C . LEU A 1 208 ? 14.587 -0.987 -23.704 1.00 97.06 208 LEU A C 1
ATOM 1715 O O . LEU A 1 208 ? 15.272 -0.145 -24.287 1.00 97.06 208 LEU A O 1
ATOM 1719 N N . ALA A 1 209 ? 13.674 -0.683 -22.786 1.00 97.50 209 ALA A N 1
ATOM 1720 C CA . ALA A 1 209 ? 13.555 0.610 -22.128 1.00 97.50 209 ALA A CA 1
ATOM 1721 C C . ALA A 1 209 ? 13.847 0.470 -20.627 1.00 97.50 209 ALA A C 1
ATOM 1723 O O . ALA A 1 209 ? 13.397 -0.487 -19.992 1.00 97.50 209 ALA A O 1
ATOM 1724 N N . VAL A 1 210 ? 14.574 1.425 -20.044 1.00 97.44 210 VAL A N 1
ATOM 1725 C CA . VAL A 1 210 ? 14.835 1.469 -18.596 1.00 97.44 210 VAL A CA 1
ATOM 1726 C C . VAL A 1 210 ? 14.040 2.607 -17.969 1.00 97.44 210 VAL A C 1
ATOM 1728 O O . VAL A 1 210 ? 14.124 3.759 -18.391 1.00 97.44 210 VAL A O 1
ATOM 1731 N N . ILE A 1 211 ? 13.251 2.275 -16.954 1.00 97.56 211 ILE A N 1
ATOM 1732 C CA . ILE A 1 211 ? 12.334 3.186 -16.279 1.00 97.56 211 ILE A CA 1
ATOM 1733 C C . ILE A 1 211 ? 1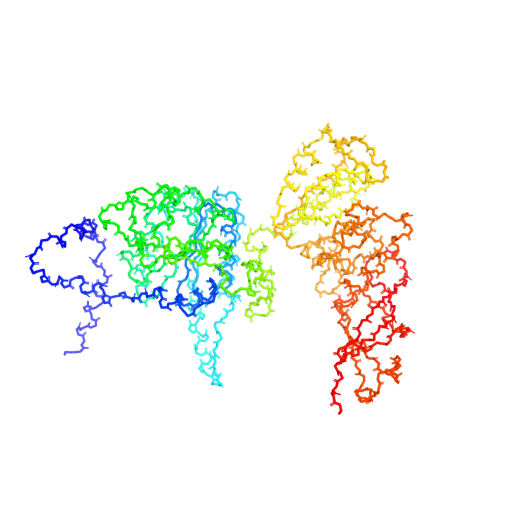2.812 3.377 -14.838 1.00 97.56 211 ILE A C 1
ATOM 1735 O O . ILE A 1 211 ? 12.626 2.513 -13.982 1.00 97.56 211 ILE A O 1
ATOM 1739 N N . GLY A 1 212 ? 13.447 4.513 -14.571 1.00 95.75 212 GLY A N 1
ATOM 1740 C CA . GLY A 1 212 ? 13.842 4.919 -13.228 1.00 95.75 212 GLY A CA 1
ATOM 1741 C C . GLY A 1 212 ? 12.652 5.459 -12.437 1.00 95.75 212 GLY A C 1
ATOM 1742 O O . GLY A 1 212 ? 11.858 6.236 -12.967 1.00 95.75 212 GLY A O 1
ATOM 1743 N N . ILE A 1 213 ? 12.528 5.080 -11.167 1.00 94.56 213 ILE A N 1
ATOM 1744 C CA . ILE A 1 213 ? 11.602 5.698 -10.211 1.00 94.56 213 ILE A CA 1
ATOM 1745 C C . ILE A 1 213 ? 12.381 6.373 -9.082 1.00 94.56 213 ILE A C 1
ATOM 1747 O O . ILE A 1 213 ? 13.439 5.888 -8.678 1.00 94.56 213 ILE A O 1
ATOM 1751 N N . GLU A 1 214 ? 11.864 7.485 -8.568 1.00 86.94 214 GLU A N 1
ATOM 1752 C CA . GLU A 1 214 ? 12.493 8.214 -7.462 1.00 86.94 214 GLU A CA 1
ATOM 1753 C C . GLU A 1 214 ? 12.660 7.367 -6.184 1.00 86.94 214 GLU A C 1
ATOM 1755 O O . GLU A 1 214 ? 11.802 6.551 -5.834 1.00 86.94 214 GLU A O 1
ATOM 1760 N N . ASP A 1 215 ? 13.753 7.608 -5.452 1.00 80.12 215 ASP A N 1
ATOM 1761 C CA . ASP A 1 215 ? 14.023 6.948 -4.167 1.00 80.12 215 ASP A CA 1
ATOM 1762 C C . ASP A 1 215 ? 13.089 7.437 -3.044 1.00 80.12 215 ASP A C 1
ATOM 1764 O O . ASP A 1 215 ? 12.723 6.693 -2.134 1.00 80.12 215 ASP A O 1
ATOM 1768 N N . SER A 1 216 ? 12.663 8.698 -3.121 1.00 74.69 216 SER A N 1
ATOM 1769 C CA . SER A 1 216 ? 11.623 9.281 -2.273 1.00 74.69 216 SER A CA 1
ATOM 1770 C C . SER A 1 216 ? 11.050 10.543 -2.917 1.00 74.69 216 SER A C 1
ATOM 1772 O O . SER A 1 216 ? 11.644 11.114 -3.830 1.00 74.69 216 SER A O 1
ATOM 1774 N N . ASN A 1 217 ? 9.918 11.019 -2.406 1.00 70.44 217 ASN A N 1
ATOM 1775 C CA . ASN A 1 217 ? 9.221 12.197 -2.935 1.00 70.44 217 ASN A CA 1
ATOM 1776 C C . ASN A 1 217 ? 9.990 13.527 -2.787 1.00 70.44 217 ASN A C 1
ATOM 1778 O O . ASN A 1 217 ? 9.637 14.509 -3.437 1.00 70.44 217 ASN A O 1
ATOM 1782 N N . VAL A 1 218 ? 11.038 13.581 -1.955 1.00 72.69 218 VAL A N 1
ATOM 1783 C CA . VAL A 1 218 ? 11.892 14.776 -1.787 1.00 72.69 218 VAL A CA 1
ATOM 1784 C C . VAL A 1 218 ? 13.027 14.853 -2.809 1.00 72.69 218 VAL A C 1
ATOM 1786 O O . VAL A 1 218 ? 13.657 15.896 -2.971 1.00 72.69 218 VAL A O 1
ATOM 1789 N N . ILE A 1 219 ? 13.303 13.764 -3.523 1.00 81.31 219 ILE A N 1
ATOM 1790 C CA . ILE A 1 219 ? 14.445 13.662 -4.436 1.00 81.31 219 ILE A CA 1
ATOM 1791 C C . ILE A 1 219 ? 14.335 14.644 -5.600 1.00 81.31 219 ILE A C 1
ATOM 1793 O O . ILE A 1 219 ? 15.333 15.254 -5.977 1.00 81.31 219 ILE A O 1
ATOM 1797 N N . ALA A 1 220 ? 13.129 14.855 -6.127 1.00 81.31 220 ALA A N 1
ATOM 1798 C CA . ALA A 1 220 ? 12.901 15.810 -7.204 1.00 81.31 220 ALA A CA 1
ATOM 1799 C C . ALA A 1 220 ? 13.258 17.252 -6.786 1.00 81.31 220 ALA A C 1
ATOM 1801 O O . ALA A 1 220 ? 13.859 17.991 -7.564 1.00 81.31 220 ALA A O 1
ATOM 1802 N N . TYR A 1 221 ? 12.974 17.631 -5.533 1.00 82.00 221 TYR A N 1
ATOM 1803 C CA . TYR A 1 221 ? 13.361 18.936 -4.988 1.00 82.00 221 TYR A CA 1
ATOM 1804 C C . TYR A 1 221 ? 14.885 19.117 -4.985 1.00 82.00 221 TYR A C 1
ATOM 1806 O O . TYR A 1 221 ? 15.377 20.148 -5.443 1.00 82.00 221 TYR A O 1
ATOM 1814 N N . HIS A 1 222 ? 15.640 18.123 -4.511 1.00 86.06 222 HIS A N 1
ATOM 1815 C CA . HIS A 1 222 ? 17.104 18.203 -4.506 1.00 86.06 222 HIS A CA 1
ATOM 1816 C C . HIS A 1 222 ? 17.691 18.154 -5.922 1.00 86.06 222 HIS A C 1
ATOM 1818 O O . HIS A 1 222 ? 18.639 18.885 -6.216 1.00 86.06 222 HIS A O 1
ATOM 1824 N N . ALA A 1 223 ? 17.096 17.358 -6.819 1.00 88.44 223 ALA A N 1
ATOM 1825 C CA . ALA A 1 223 ? 17.482 17.305 -8.225 1.00 88.44 223 ALA A CA 1
ATOM 1826 C C . ALA A 1 223 ? 17.450 18.704 -8.863 1.00 88.44 223 ALA A C 1
ATOM 1828 O O . ALA A 1 223 ? 18.440 19.125 -9.457 1.00 88.44 223 ALA A O 1
ATOM 1829 N N . ILE A 1 224 ? 16.348 19.436 -8.667 1.00 91.12 224 ILE A N 1
ATOM 1830 C CA . ILE A 1 224 ? 16.122 20.776 -9.228 1.00 91.12 224 ILE A CA 1
ATOM 1831 C C . ILE A 1 224 ? 17.007 21.835 -8.569 1.00 91.12 224 ILE A C 1
ATOM 1833 O O . ILE A 1 224 ? 17.617 22.641 -9.265 1.00 91.12 224 ILE A O 1
ATOM 1837 N N . ASN A 1 225 ? 17.059 21.866 -7.235 1.00 85.38 225 ASN A N 1
ATOM 1838 C CA . ASN A 1 225 ? 17.628 23.007 -6.510 1.00 85.38 225 ASN A CA 1
ATOM 1839 C C . ASN A 1 225 ? 19.124 22.873 -6.221 1.00 85.38 225 ASN A C 1
ATOM 1841 O O . ASN A 1 225 ? 19.788 23.876 -5.963 1.00 85.38 225 ASN A O 1
ATOM 1845 N N . GLU A 1 226 ? 19.665 21.654 -6.230 1.00 90.50 226 GLU A N 1
ATOM 1846 C CA . GLU A 1 226 ? 21.033 21.411 -5.772 1.00 90.50 226 GLU A CA 1
ATOM 1847 C C . GLU A 1 226 ? 21.879 20.654 -6.783 1.00 90.50 226 GLU A C 1
ATOM 1849 O O . GLU A 1 226 ? 23.014 21.048 -7.029 1.00 90.50 226 GLU A O 1
ATOM 1854 N N . TRP A 1 227 ? 21.360 19.561 -7.330 1.00 91.56 227 TRP A N 1
ATOM 1855 C CA . TRP A 1 227 ? 22.158 18.565 -8.041 1.00 91.56 227 TRP A CA 1
ATOM 1856 C C . TRP A 1 227 ? 22.359 18.917 -9.507 1.00 91.56 227 TRP A C 1
ATOM 1858 O O . TRP A 1 227 ? 23.484 19.187 -9.924 1.00 91.56 227 TRP A O 1
ATOM 1868 N N . ILE A 1 228 ? 21.271 18.990 -10.277 1.00 92.00 228 ILE A N 1
ATOM 1869 C CA . ILE A 1 228 ? 21.328 19.276 -11.711 1.00 92.00 228 ILE A CA 1
ATOM 1870 C C . ILE A 1 228 ? 22.014 20.622 -11.982 1.00 92.00 228 ILE A C 1
ATOM 1872 O O . ILE A 1 228 ? 22.924 20.630 -12.809 1.00 92.00 228 ILE A O 1
ATOM 1876 N N . PRO A 1 229 ? 21.711 21.734 -11.276 1.00 92.56 229 PRO A N 1
ATOM 1877 C CA . PRO A 1 229 ? 22.376 23.014 -11.533 1.00 92.56 229 PRO A CA 1
ATOM 1878 C C . PRO A 1 229 ? 23.906 22.984 -11.402 1.00 92.56 229 PRO A C 1
ATOM 1880 O O . PRO A 1 229 ? 24.585 23.756 -12.071 1.00 92.56 229 PRO A O 1
ATOM 1883 N N . ARG A 1 230 ? 24.473 22.093 -10.573 1.00 90.50 230 ARG A N 1
ATOM 1884 C CA . ARG A 1 230 ? 25.936 21.975 -10.405 1.00 90.50 230 ARG A CA 1
ATOM 1885 C C . ARG A 1 230 ? 26.627 21.340 -11.604 1.00 90.50 230 ARG A C 1
ATOM 1887 O O . ARG A 1 230 ? 27.819 21.564 -11.798 1.00 90.50 230 ARG A O 1
ATOM 1894 N N . VAL A 1 231 ? 25.908 20.514 -12.359 1.00 89.62 231 VAL A N 1
ATOM 1895 C CA . VAL A 1 231 ? 26.489 19.671 -13.411 1.00 89.62 231 VAL A CA 1
ATOM 1896 C C . VAL A 1 231 ? 25.863 19.880 -14.788 1.00 89.62 231 VAL A C 1
ATOM 1898 O O . VAL A 1 231 ? 26.408 19.376 -15.765 1.00 89.62 231 VAL A O 1
ATOM 1901 N N . TYR A 1 232 ? 24.760 20.625 -14.896 1.00 90.19 232 TYR A N 1
ATOM 1902 C CA . TYR A 1 232 ? 24.018 20.813 -16.144 1.00 90.19 232 TYR A CA 1
ATOM 1903 C C . TYR A 1 232 ? 24.925 21.325 -17.265 1.00 90.19 232 TYR A C 1
ATOM 1905 O O . TYR A 1 232 ? 25.109 20.642 -18.269 1.00 90.19 232 TYR A O 1
ATOM 1913 N N . ASP A 1 233 ? 25.593 22.458 -17.039 1.00 89.56 233 ASP A N 1
ATOM 1914 C CA . ASP A 1 233 ? 26.483 23.072 -18.027 1.00 89.56 233 ASP A CA 1
ATOM 1915 C C . ASP A 1 233 ? 27.775 22.276 -18.264 1.00 89.56 233 ASP A C 1
ATOM 1917 O O . ASP A 1 233 ? 28.518 22.592 -19.193 1.00 89.56 233 ASP A O 1
ATOM 1921 N N . LEU A 1 234 ? 28.071 21.247 -17.463 1.00 86.94 234 LEU A N 1
ATOM 1922 C CA . LEU A 1 234 ? 29.199 20.353 -17.733 1.00 86.94 234 LEU A CA 1
ATOM 1923 C C . LEU A 1 234 ? 28.849 19.340 -18.828 1.00 86.94 234 LEU A C 1
ATOM 1925 O O . LEU A 1 234 ? 29.696 19.039 -19.661 1.00 86.94 234 LEU A O 1
ATOM 1929 N N . TYR A 1 235 ? 27.606 18.851 -18.856 1.00 85.81 235 TYR A N 1
ATOM 1930 C CA . TYR A 1 235 ? 27.208 17.729 -19.715 1.00 85.81 235 TYR A CA 1
ATOM 1931 C C . TYR A 1 235 ? 26.238 18.108 -20.837 1.00 85.81 235 TYR A C 1
ATOM 1933 O O . TYR A 1 235 ? 26.218 17.444 -21.876 1.00 85.81 235 TYR A O 1
ATOM 1941 N N . LEU A 1 236 ? 25.437 19.159 -20.655 1.00 88.75 236 LEU A N 1
ATOM 1942 C CA . LEU A 1 236 ? 24.366 19.547 -21.566 1.00 88.75 236 LEU A CA 1
ATOM 1943 C C . LEU A 1 236 ? 24.560 20.972 -22.095 1.00 88.75 236 LEU A C 1
ATOM 1945 O O . LEU A 1 236 ? 25.097 21.858 -21.430 1.00 88.75 236 LEU A O 1
ATOM 1949 N N . ASN A 1 237 ? 24.126 21.181 -23.333 1.00 90.50 237 ASN A N 1
ATOM 1950 C CA . ASN A 1 237 ? 23.925 22.492 -23.928 1.00 90.50 237 ASN A CA 1
ATOM 1951 C C . ASN A 1 237 ? 22.670 23.149 -23.338 1.00 90.50 237 ASN A C 1
ATOM 1953 O O . ASN A 1 237 ? 21.840 22.498 -22.703 1.00 90.50 237 ASN A O 1
ATOM 1957 N N . ALA A 1 238 ? 22.495 24.445 -23.604 1.00 89.56 238 ALA A N 1
ATOM 1958 C CA . ALA A 1 238 ? 21.338 25.199 -23.123 1.00 89.56 238 ALA A CA 1
ATOM 1959 C C . ALA A 1 238 ? 19.988 24.582 -23.546 1.00 89.56 238 ALA A C 1
ATOM 1961 O O . ALA A 1 238 ? 19.024 24.694 -22.805 1.00 89.56 238 ALA A O 1
ATOM 1962 N N . ASP A 1 239 ? 19.926 23.885 -24.685 1.00 89.31 239 ASP A N 1
ATOM 1963 C CA . ASP A 1 239 ? 18.730 23.193 -25.193 1.00 89.31 239 ASP A CA 1
ATOM 1964 C C . ASP A 1 239 ? 18.546 21.758 -24.645 1.00 89.31 239 ASP A C 1
ATOM 1966 O O . ASP A 1 239 ? 17.684 21.008 -25.111 1.00 89.31 239 ASP A O 1
ATOM 1970 N N . GLY A 1 240 ? 19.388 21.342 -23.694 1.00 88.25 240 GLY A N 1
ATOM 1971 C CA . GLY A 1 240 ? 19.387 20.002 -23.108 1.00 88.25 240 GLY A CA 1
ATOM 1972 C C . GLY A 1 240 ? 19.996 18.924 -24.006 1.00 88.25 240 GLY A C 1
ATOM 1973 O O . GLY A 1 240 ? 19.896 17.736 -23.685 1.00 88.25 240 GLY A O 1
ATOM 1974 N N . SER A 1 241 ? 20.599 19.282 -25.145 1.00 88.50 241 SER A N 1
ATOM 1975 C CA . SER A 1 241 ? 21.363 18.334 -25.963 1.00 88.50 241 SER A CA 1
ATOM 1976 C C . SER A 1 241 ? 22.728 18.026 -25.326 1.00 88.50 241 SER A C 1
ATOM 1978 O O . SER A 1 241 ? 23.325 18.912 -24.718 1.00 88.50 241 SER A O 1
ATOM 1980 N N . PRO A 1 242 ? 23.256 16.795 -25.440 1.00 86.19 242 PRO A N 1
ATOM 1981 C CA . PRO A 1 242 ? 24.580 16.463 -24.904 1.00 86.19 242 PRO A CA 1
ATOM 1982 C C . PRO A 1 242 ? 25.700 17.298 -25.546 1.00 86.19 242 PRO A C 1
ATOM 1984 O O . PRO A 1 242 ? 25.716 17.453 -26.768 1.00 86.19 242 PRO A O 1
ATOM 1987 N N . LYS A 1 243 ? 26.648 17.804 -24.742 1.00 80.69 243 LYS A N 1
ATOM 1988 C CA . LYS A 1 243 ? 27.803 18.596 -25.220 1.00 80.69 243 LYS A CA 1
ATOM 1989 C C . LYS A 1 243 ? 28.810 17.773 -26.020 1.00 80.69 243 LYS A C 1
ATOM 1991 O O . LYS A 1 243 ? 29.237 18.209 -27.085 1.00 80.69 243 LYS A O 1
ATOM 1996 N N . ASP A 1 244 ? 29.142 16.577 -25.544 1.00 70.25 244 ASP A N 1
ATOM 1997 C CA . ASP A 1 244 ? 29.971 15.616 -26.269 1.00 70.25 244 ASP A CA 1
ATOM 1998 C C . ASP A 1 244 ? 29.511 14.193 -25.920 1.00 70.25 244 ASP A C 1
ATOM 2000 O O . ASP A 1 244 ? 29.472 13.803 -24.753 1.00 70.25 244 ASP A O 1
ATOM 2004 N N . GLN A 1 245 ? 29.132 13.393 -26.922 1.00 55.09 245 GLN A N 1
ATOM 2005 C CA . GLN A 1 245 ? 28.637 12.024 -26.695 1.00 55.09 245 GLN A CA 1
ATOM 2006 C C . GLN A 1 245 ? 29.731 11.076 -26.166 1.00 55.09 245 GLN A C 1
ATOM 2008 O O . GLN A 1 245 ? 29.417 9.977 -25.718 1.00 55.09 245 GLN A O 1
ATOM 2013 N N . ASN A 1 246 ? 31.008 11.483 -26.216 1.00 49.41 246 ASN A N 1
ATOM 2014 C CA . ASN A 1 246 ? 32.149 10.681 -25.760 1.00 49.41 246 ASN A CA 1
ATOM 2015 C C . ASN A 1 246 ? 32.573 10.956 -24.303 1.00 49.41 246 ASN A C 1
ATOM 2017 O O . ASN A 1 246 ? 33.445 10.250 -23.803 1.00 49.41 246 ASN A O 1
ATOM 2021 N N . GLU A 1 247 ? 31.995 11.958 -23.630 1.00 51.81 247 GLU A N 1
ATOM 2022 C CA . GLU A 1 247 ? 32.393 12.388 -22.276 1.00 51.81 247 GLU A CA 1
ATOM 2023 C C . GLU A 1 247 ? 31.398 11.968 -21.187 1.00 51.81 247 GLU A C 1
ATOM 2025 O O . GLU A 1 247 ? 31.363 12.554 -20.103 1.00 51.81 247 GLU A O 1
ATOM 2030 N N . PHE A 1 248 ? 30.570 10.948 -21.437 1.00 56.66 248 PHE A N 1
ATOM 2031 C CA . PHE A 1 248 ? 29.743 10.443 -20.350 1.00 56.66 248 PHE A CA 1
ATOM 2032 C C . PHE A 1 248 ? 30.643 9.818 -19.277 1.00 56.66 248 PHE A C 1
ATOM 2034 O O . PHE A 1 248 ? 31.471 8.959 -19.602 1.00 56.66 248 PHE A O 1
ATOM 2041 N N . PRO A 1 249 ? 30.536 10.251 -18.010 1.00 57.31 249 PRO A N 1
ATOM 2042 C CA . PRO A 1 249 ? 31.459 9.803 -16.995 1.00 57.31 249 PRO A CA 1
ATOM 2043 C C . PRO A 1 249 ? 31.271 8.303 -16.777 1.00 57.31 249 PRO A C 1
ATOM 2045 O O . PRO A 1 249 ? 30.155 7.795 -16.682 1.00 57.31 249 PRO A O 1
ATOM 2048 N N . THR A 1 250 ? 32.388 7.588 -16.649 1.00 56.34 250 THR A N 1
ATOM 2049 C CA . THR A 1 250 ? 32.407 6.165 -16.271 1.00 56.34 250 THR A CA 1
ATOM 2050 C C . THR A 1 250 ? 31.737 5.906 -14.920 1.00 56.34 250 THR A C 1
ATOM 2052 O O . THR A 1 250 ? 31.369 4.771 -14.627 1.00 56.34 250 THR A O 1
ATOM 2055 N N . PHE A 1 251 ? 31.550 6.958 -14.118 1.00 63.12 251 PHE A N 1
ATOM 2056 C CA . PHE A 1 251 ? 30.853 6.941 -12.843 1.00 63.12 251 PHE A CA 1
ATOM 2057 C C . PHE A 1 251 ? 29.783 8.027 -12.809 1.00 63.12 251 PHE A C 1
ATOM 2059 O O . PHE A 1 251 ? 30.072 9.209 -13.000 1.00 63.12 251 PHE A O 1
ATOM 2066 N N . LEU A 1 252 ? 28.550 7.633 -12.506 1.00 77.00 252 LEU A N 1
ATOM 2067 C CA . LEU A 1 252 ? 27.476 8.577 -12.235 1.00 77.00 252 LEU A CA 1
ATOM 2068 C C . LEU A 1 252 ? 27.512 8.982 -10.768 1.00 77.00 252 LEU A C 1
ATOM 2070 O O . LEU A 1 252 ? 27.614 8.140 -9.880 1.00 77.00 252 LEU A O 1
ATOM 2074 N N . SER A 1 253 ? 27.429 10.283 -10.504 1.00 82.69 253 SER A N 1
ATOM 2075 C CA . SER A 1 253 ? 27.234 10.789 -9.151 1.00 82.69 253 SER A CA 1
ATOM 2076 C C . SER A 1 253 ? 25.744 11.005 -8.901 1.00 82.69 253 SER A C 1
ATOM 2078 O O . SER A 1 253 ? 24.919 10.967 -9.817 1.00 82.69 253 SER A O 1
ATOM 2080 N N . ARG A 1 254 ? 25.391 11.283 -7.643 1.00 83.19 254 ARG A N 1
ATOM 2081 C CA . ARG A 1 254 ? 24.033 11.724 -7.306 1.00 83.19 254 ARG A CA 1
ATOM 2082 C C . ARG A 1 254 ? 23.641 12.999 -8.063 1.00 83.19 254 ARG A C 1
ATOM 2084 O O . ARG A 1 254 ? 22.473 13.156 -8.398 1.00 83.19 254 ARG A O 1
ATOM 2091 N N . ASP A 1 255 ? 24.621 13.842 -8.389 1.00 85.69 255 ASP A N 1
ATOM 2092 C CA . ASP A 1 255 ? 24.385 15.091 -9.105 1.00 85.69 255 ASP A CA 1
ATOM 2093 C C . ASP A 1 255 ? 24.035 14.859 -10.586 1.00 85.69 255 ASP A C 1
ATOM 2095 O O . ASP A 1 255 ? 23.222 15.586 -11.151 1.00 85.69 255 ASP A O 1
ATOM 2099 N N . SER A 1 256 ? 24.616 13.829 -11.216 1.00 85.88 256 SER A N 1
ATOM 2100 C CA . SER A 1 256 ? 24.501 13.585 -12.661 1.00 85.88 256 SER A CA 1
ATOM 2101 C C . SER A 1 256 ? 23.555 12.451 -13.066 1.00 85.88 256 SER A C 1
ATOM 2103 O O . SER A 1 256 ? 23.203 12.363 -14.242 1.00 85.88 256 SER A O 1
ATOM 2105 N N . MET A 1 257 ? 23.096 11.602 -12.139 1.00 87.12 257 MET A N 1
ATOM 2106 C CA . MET A 1 257 ? 22.283 10.424 -12.485 1.00 87.12 257 MET A CA 1
ATOM 2107 C C . MET A 1 257 ? 20.948 10.748 -13.175 1.00 87.12 257 MET A C 1
ATOM 2109 O O . MET A 1 257 ? 20.460 9.944 -13.962 1.00 87.12 257 MET A O 1
ATOM 2113 N N . TYR A 1 258 ? 20.379 11.936 -12.949 1.00 88.88 258 TYR A N 1
ATOM 2114 C CA . TYR A 1 258 ? 19.146 12.366 -13.622 1.00 88.88 258 TYR A CA 1
ATOM 2115 C C . TYR A 1 258 ? 19.367 12.943 -15.022 1.00 88.88 258 TYR A C 1
ATOM 2117 O O . TYR A 1 258 ? 18.406 13.083 -15.768 1.00 88.88 258 TYR A O 1
ATOM 2125 N N . LEU A 1 259 ? 20.615 13.220 -15.418 1.00 90.00 259 LEU A N 1
ATOM 2126 C CA . LEU A 1 259 ? 20.940 13.634 -16.788 1.00 90.00 259 LEU A CA 1
ATOM 2127 C C . LEU A 1 259 ? 20.970 12.449 -17.763 1.00 90.00 259 LEU A C 1
ATOM 2129 O O . LEU A 1 259 ? 20.984 12.649 -18.975 1.00 90.00 259 LEU A O 1
ATOM 2133 N N . VAL A 1 260 ? 20.958 11.212 -17.250 1.00 88.31 260 VAL A N 1
ATOM 2134 C CA . VAL A 1 260 ? 20.960 9.967 -18.039 1.00 88.31 260 VAL A CA 1
ATOM 2135 C C . VAL A 1 260 ? 19.838 9.962 -19.086 1.00 88.31 260 VAL A C 1
ATOM 2137 O O . VAL A 1 260 ? 20.042 9.505 -20.208 1.00 88.31 260 VAL A O 1
ATOM 2140 N N . THR A 1 261 ? 18.674 10.529 -18.769 1.00 91.75 261 THR A N 1
ATOM 2141 C CA . THR A 1 261 ? 17.523 10.596 -19.682 1.00 91.75 261 THR A CA 1
ATOM 2142 C C . THR A 1 261 ? 17.749 11.511 -20.891 1.00 91.75 261 THR A C 1
ATOM 2144 O O . THR A 1 261 ? 17.170 11.290 -21.952 1.00 91.75 261 THR A O 1
ATOM 2147 N N . ASN A 1 262 ? 18.622 12.519 -20.781 1.00 90.31 262 ASN A N 1
ATOM 2148 C CA . ASN A 1 262 ? 19.026 13.364 -21.911 1.00 90.31 262 ASN A CA 1
ATOM 2149 C C . ASN A 1 262 ? 19.998 12.655 -22.859 1.00 90.31 262 ASN A C 1
ATOM 2151 O O . ASN A 1 262 ? 20.157 13.070 -24.009 1.00 90.31 262 ASN A O 1
ATOM 2155 N N . LEU A 1 263 ? 20.657 11.611 -22.365 1.00 84.12 263 LEU A N 1
ATOM 2156 C CA . LEU A 1 263 ? 21.780 10.954 -23.022 1.00 84.12 263 LEU A CA 1
ATOM 2157 C C . LEU A 1 263 ? 21.373 9.637 -23.673 1.00 84.12 263 LEU A C 1
ATOM 2159 O O . LEU A 1 263 ? 21.909 9.281 -24.721 1.00 84.12 263 LEU A O 1
ATOM 2163 N N . PHE A 1 264 ? 20.393 8.948 -23.090 1.00 86.25 264 PHE A N 1
ATOM 2164 C CA . PHE A 1 264 ? 19.874 7.687 -23.593 1.00 86.25 264 PHE A CA 1
ATOM 2165 C C . PHE A 1 264 ? 18.373 7.824 -23.896 1.00 86.25 264 PHE A C 1
ATOM 2167 O O . PHE A 1 264 ? 17.574 7.996 -22.975 1.00 86.25 264 PHE A O 1
ATOM 2174 N N . PRO A 1 265 ? 17.953 7.718 -25.172 1.00 86.12 265 PRO A N 1
ATOM 2175 C CA . PRO A 1 265 ? 16.563 7.964 -25.572 1.00 86.12 265 PRO A CA 1
ATOM 2176 C C . PRO A 1 265 ? 15.573 6.924 -25.028 1.00 86.12 265 PRO A C 1
ATOM 2178 O O . PRO A 1 265 ? 14.394 7.230 -24.882 1.00 86.12 265 PRO A O 1
ATOM 2181 N N . ASN A 1 266 ? 16.056 5.724 -24.692 1.00 93.12 266 ASN A N 1
ATOM 2182 C CA . ASN A 1 266 ? 15.261 4.635 -24.121 1.00 93.12 266 ASN A CA 1
ATOM 2183 C C . ASN A 1 266 ? 15.333 4.582 -22.588 1.00 93.12 266 ASN A C 1
ATOM 2185 O O . ASN A 1 266 ? 15.112 3.530 -21.987 1.00 93.12 266 ASN A O 1
ATOM 2189 N N . ILE A 1 267 ? 15.627 5.716 -21.948 1.00 94.75 267 ILE A N 1
ATOM 2190 C CA . ILE A 1 267 ? 15.559 5.865 -20.496 1.00 94.75 267 ILE A CA 1
ATOM 2191 C C . ILE A 1 267 ? 14.557 6.959 -20.139 1.00 94.75 267 ILE A C 1
ATOM 2193 O O . ILE A 1 267 ? 14.582 8.048 -20.715 1.00 94.75 267 ILE A O 1
ATOM 2197 N N . ALA A 1 268 ? 13.690 6.668 -19.169 1.00 95.62 268 ALA A N 1
ATOM 2198 C CA . ALA A 1 268 ? 12.777 7.632 -18.565 1.00 95.62 268 ALA A CA 1
ATOM 2199 C C . ALA A 1 268 ? 12.909 7.630 -17.040 1.00 95.62 268 ALA A C 1
ATOM 2201 O O . ALA A 1 268 ? 13.202 6.595 -16.443 1.00 95.62 268 ALA A O 1
ATOM 2202 N N . SER A 1 269 ? 12.659 8.780 -16.415 1.00 95.00 269 SER A N 1
ATOM 2203 C CA . SER A 1 269 ? 12.627 8.931 -14.956 1.00 95.00 269 SER A CA 1
ATOM 2204 C C . SER A 1 269 ? 11.252 9.404 -14.499 1.00 95.00 269 SER A C 1
ATOM 2206 O O . SER A 1 269 ? 10.718 10.382 -15.020 1.00 95.00 269 SER A O 1
ATOM 2208 N N . TYR A 1 270 ? 10.691 8.721 -13.508 1.00 94.75 270 TYR A N 1
ATOM 2209 C CA . TYR A 1 270 ? 9.394 9.036 -12.932 1.00 94.75 270 TYR A CA 1
ATOM 2210 C C . TYR A 1 270 ? 9.515 9.573 -11.505 1.00 94.75 270 TYR A C 1
ATOM 2212 O O . TYR A 1 270 ? 10.201 8.986 -10.663 1.00 94.75 270 TYR A O 1
ATOM 2220 N N . PHE A 1 271 ? 8.776 10.646 -11.239 1.00 89.62 271 PHE A N 1
ATOM 2221 C CA . PHE A 1 271 ? 8.689 11.311 -9.940 1.00 89.62 271 PHE A CA 1
ATOM 2222 C C . PHE A 1 271 ? 7.238 11.354 -9.453 1.00 89.62 271 PHE A C 1
ATOM 2224 O O . PHE A 1 271 ? 6.308 11.325 -10.262 1.00 89.62 271 PHE A O 1
ATOM 2231 N N . SER A 1 272 ? 7.010 11.440 -8.142 1.00 80.25 272 SER A N 1
ATOM 2232 C CA . SER A 1 272 ? 5.640 11.591 -7.626 1.00 80.25 272 SER A CA 1
ATOM 2233 C C . SER A 1 272 ? 5.064 12.985 -7.920 1.00 80.25 272 SER A C 1
ATOM 2235 O O . SER A 1 272 ? 3.944 13.051 -8.428 1.00 80.25 272 SER A O 1
ATOM 2237 N N . PRO A 1 273 ? 5.770 14.106 -7.648 1.00 75.12 273 PRO A N 1
ATOM 2238 C CA . PRO A 1 273 ? 5.154 15.433 -7.735 1.00 75.12 273 PRO A CA 1
ATOM 2239 C C . PRO A 1 273 ? 5.216 16.035 -9.149 1.00 75.12 273 PRO A C 1
ATOM 2241 O O . PRO A 1 273 ? 6.293 16.322 -9.677 1.00 75.12 273 PRO A O 1
ATOM 2244 N N . ILE A 1 274 ? 4.047 16.296 -9.744 1.00 83.31 274 ILE A N 1
ATOM 2245 C CA . ILE A 1 274 ? 3.922 16.839 -11.110 1.00 83.31 274 ILE A CA 1
ATOM 2246 C C . ILE A 1 274 ? 4.580 18.217 -11.279 1.00 83.31 274 ILE A C 1
ATOM 2248 O O . ILE A 1 274 ? 5.235 18.479 -12.282 1.00 83.31 274 ILE A O 1
ATOM 2252 N N . ASN A 1 275 ? 4.501 19.070 -10.258 1.00 81.38 275 ASN A N 1
ATOM 2253 C CA . ASN A 1 275 ? 5.086 20.411 -10.262 1.00 81.38 275 ASN A CA 1
ATOM 2254 C C . ASN A 1 275 ? 6.622 20.401 -10.354 1.00 81.38 275 ASN A C 1
ATOM 2256 O O . ASN A 1 275 ? 7.217 21.352 -10.859 1.00 81.38 275 ASN A O 1
ATOM 2260 N N . TYR A 1 276 ? 7.283 19.356 -9.847 1.00 85.88 276 TYR A N 1
ATOM 2261 C CA . TYR A 1 276 ? 8.731 19.206 -9.998 1.00 85.88 276 TYR A CA 1
ATOM 2262 C C . TYR A 1 276 ? 9.098 18.665 -11.380 1.00 85.88 276 TYR A C 1
ATOM 2264 O O . TYR A 1 276 ? 10.098 19.083 -11.957 1.00 85.88 276 TYR A O 1
ATOM 2272 N N . VAL A 1 277 ? 8.263 17.802 -11.954 1.00 90.44 277 VAL A N 1
ATOM 2273 C CA . VAL A 1 277 ? 8.444 17.316 -13.327 1.00 90.44 277 VAL A CA 1
ATOM 2274 C C . VAL A 1 277 ? 8.392 18.474 -14.326 1.00 90.44 277 VAL A C 1
ATOM 2276 O O . VAL A 1 277 ? 9.289 18.594 -15.154 1.00 90.44 277 VAL A O 1
ATOM 2279 N N . GLU A 1 278 ? 7.416 19.377 -14.205 1.00 90.94 278 GLU A N 1
ATOM 2280 C CA . GLU A 1 278 ? 7.302 20.576 -15.055 1.00 90.94 278 GLU A CA 1
ATOM 2281 C C . GLU A 1 278 ? 8.544 21.485 -14.964 1.00 90.94 278 GLU A C 1
ATOM 2283 O O . GLU A 1 278 ? 9.016 22.030 -15.967 1.00 90.94 278 GLU A O 1
ATOM 2288 N N . GLN A 1 279 ? 9.129 21.616 -13.769 1.00 92.06 279 GLN A N 1
ATOM 2289 C CA . GLN A 1 279 ? 10.369 22.371 -13.565 1.00 92.06 279 GLN A CA 1
ATOM 2290 C C . GLN A 1 279 ? 11.572 21.688 -14.221 1.00 92.06 279 GLN A C 1
ATOM 2292 O O . GLN A 1 279 ? 12.334 22.350 -14.922 1.00 92.06 279 GLN A O 1
ATOM 2297 N N . LEU A 1 280 ? 11.721 20.370 -14.066 1.00 93.38 280 LEU A N 1
ATOM 2298 C CA . LEU A 1 280 ? 12.779 19.606 -14.737 1.00 93.38 280 LEU A CA 1
ATOM 2299 C C . LEU A 1 280 ? 12.666 19.705 -16.267 1.00 93.38 280 LEU A C 1
ATOM 2301 O O . LEU A 1 280 ? 13.671 19.887 -16.950 1.00 93.38 280 LEU A O 1
ATOM 2305 N N . GLN A 1 281 ? 11.448 19.660 -16.812 1.00 93.94 281 GLN A N 1
ATOM 2306 C CA . GLN A 1 281 ? 11.202 19.860 -18.244 1.00 93.94 281 GLN A CA 1
ATOM 2307 C C . GLN A 1 281 ? 11.559 21.284 -18.696 1.00 93.94 281 GLN A C 1
ATOM 2309 O O . GLN A 1 281 ? 12.121 21.463 -19.776 1.00 93.94 281 GLN A O 1
ATOM 2314 N N . THR A 1 282 ? 11.301 22.294 -17.857 1.00 94.00 282 THR A N 1
ATOM 2315 C CA . THR A 1 282 ? 11.718 23.688 -18.102 1.00 94.00 282 THR A CA 1
ATOM 2316 C C . THR A 1 282 ? 13.242 23.834 -18.100 1.00 94.00 282 THR A C 1
ATOM 2318 O O . THR A 1 282 ? 13.785 24.629 -18.860 1.00 94.00 282 THR A O 1
ATOM 2321 N N . MET A 1 283 ? 13.946 23.018 -17.312 1.00 93.38 283 MET A N 1
ATOM 2322 C CA . MET A 1 283 ? 15.406 22.880 -17.356 1.00 93.38 283 MET A CA 1
ATOM 2323 C C . MET A 1 283 ? 15.892 22.026 -18.542 1.00 93.38 283 MET A C 1
ATOM 2325 O O . MET A 1 283 ? 17.047 21.623 -18.562 1.00 93.38 283 MET A O 1
ATOM 2329 N N . HIS A 1 284 ? 15.029 21.705 -19.512 1.00 94.88 284 HIS A N 1
ATOM 2330 C CA . HIS A 1 284 ? 15.324 20.857 -20.672 1.00 94.88 284 HIS A CA 1
ATOM 2331 C C . HIS A 1 284 ? 15.816 19.440 -20.329 1.00 94.88 284 HIS A C 1
ATOM 2333 O O . HIS A 1 284 ? 16.471 18.784 -21.147 1.00 94.88 284 HIS A O 1
ATOM 2339 N N . ILE A 1 285 ? 15.460 18.921 -19.151 1.00 93.88 285 ILE A N 1
ATOM 2340 C CA . ILE A 1 285 ? 15.661 17.509 -18.824 1.00 93.88 285 ILE A CA 1
ATOM 2341 C C . ILE A 1 285 ? 14.628 16.679 -19.590 1.00 93.88 285 ILE A C 1
ATOM 2343 O O . ILE A 1 285 ? 13.423 16.930 -19.517 1.00 93.88 285 ILE A O 1
ATOM 2347 N N . LYS A 1 286 ? 15.101 15.703 -20.367 1.00 91.81 286 LYS A N 1
ATOM 2348 C CA . LYS A 1 286 ? 14.261 14.882 -21.253 1.00 91.81 286 LYS A CA 1
ATOM 2349 C C . LYS A 1 286 ? 13.706 13.670 -20.516 1.00 91.81 286 LYS A C 1
ATOM 2351 O O . LYS A 1 286 ? 14.256 13.251 -19.504 1.00 91.81 286 LYS A O 1
ATOM 2356 N N . ASN A 1 287 ? 12.623 13.102 -21.045 1.00 92.25 287 ASN A N 1
ATOM 2357 C CA . ASN A 1 287 ? 11.995 11.861 -20.581 1.00 92.25 287 ASN A CA 1
ATOM 2358 C C . ASN A 1 287 ? 11.742 11.787 -19.061 1.00 92.25 287 ASN A C 1
ATOM 2360 O O . ASN A 1 287 ? 11.870 10.725 -18.449 1.00 92.25 287 ASN A O 1
ATOM 2364 N N . VAL A 1 288 ? 11.380 12.916 -18.450 1.00 93.44 288 VAL A N 1
ATOM 2365 C CA . VAL A 1 288 ? 10.938 12.986 -17.053 1.00 93.44 288 VAL A CA 1
ATOM 2366 C C . VAL A 1 288 ? 9.423 13.130 -16.993 1.00 93.44 288 VAL A C 1
ATOM 2368 O O . VAL A 1 288 ? 8.842 13.951 -17.709 1.00 93.44 288 VAL A O 1
ATOM 2371 N N . PHE A 1 289 ? 8.786 12.325 -16.146 1.00 93.19 289 PHE A N 1
ATOM 2372 C CA . PHE A 1 289 ? 7.329 12.224 -16.053 1.00 93.19 289 PHE A CA 1
ATOM 2373 C C . PHE A 1 289 ? 6.868 12.129 -14.603 1.00 93.19 289 PHE A C 1
ATOM 2375 O O . PHE A 1 289 ? 7.615 11.695 -13.724 1.00 93.19 289 PHE A O 1
ATOM 2382 N N . ALA A 1 290 ? 5.618 12.507 -14.348 1.00 90.81 290 ALA A N 1
ATOM 2383 C CA . ALA A 1 290 ? 4.977 12.204 -13.080 1.00 90.81 290 ALA A CA 1
ATOM 2384 C C . ALA A 1 290 ? 4.463 10.758 -13.109 1.00 90.81 290 ALA A C 1
ATOM 2386 O O . ALA A 1 290 ? 4.126 10.236 -14.176 1.00 90.81 290 ALA A O 1
ATOM 2387 N N . PHE A 1 291 ? 4.337 10.099 -11.952 1.00 89.19 291 PHE A N 1
ATOM 2388 C CA . PHE A 1 291 ? 3.652 8.798 -11.890 1.00 89.19 291 PHE A CA 1
ATOM 2389 C C . PHE A 1 291 ? 2.249 8.867 -12.506 1.00 89.19 291 PHE A C 1
ATOM 2391 O O . PHE A 1 291 ? 1.836 7.914 -13.171 1.00 89.19 291 PHE A O 1
ATOM 2398 N N . PHE A 1 292 ? 1.572 10.009 -12.344 1.00 86.00 292 PHE A N 1
ATOM 2399 C CA . PHE A 1 292 ? 0.284 10.336 -12.947 1.00 86.00 292 PHE A CA 1
ATOM 2400 C C . PHE A 1 292 ? 0.356 11.729 -13.584 1.00 86.00 292 PHE A C 1
ATOM 2402 O O . PHE A 1 292 ? 0.426 12.733 -12.882 1.00 86.00 292 PHE A O 1
ATOM 2409 N N . ASN A 1 293 ? 0.331 11.795 -14.918 1.00 80.81 293 ASN A N 1
ATOM 2410 C CA . ASN A 1 293 ? 0.488 13.051 -15.665 1.00 80.81 293 ASN A CA 1
ATOM 2411 C C . ASN A 1 293 ? -0.815 13.864 -15.777 1.00 80.81 293 ASN A C 1
ATOM 2413 O O . ASN A 1 293 ? -0.795 14.998 -16.243 1.00 80.81 293 ASN A O 1
ATOM 2417 N N . ASN A 1 294 ? -1.958 13.303 -15.375 1.00 79.56 294 ASN A N 1
ATOM 2418 C CA . ASN A 1 294 ? -3.226 14.027 -15.357 1.00 79.56 294 ASN A CA 1
ATOM 2419 C C . ASN A 1 294 ? -3.288 14.939 -14.115 1.00 79.56 294 ASN A C 1
ATOM 2421 O O . ASN A 1 294 ? -3.258 14.413 -13.001 1.00 79.56 294 ASN A O 1
ATOM 2425 N N . PRO A 1 295 ? -3.451 16.270 -14.256 1.00 69.94 295 PRO A N 1
ATOM 2426 C CA . PRO A 1 295 ? -3.537 17.181 -13.113 1.00 69.94 295 PRO A CA 1
ATOM 2427 C C . PRO A 1 295 ? -4.645 16.821 -12.113 1.00 69.94 295 PRO A C 1
ATOM 2429 O O . PRO A 1 295 ? -4.471 17.012 -10.909 1.00 69.94 295 PRO A O 1
ATOM 2432 N N . ALA A 1 296 ? -5.758 16.242 -12.581 1.00 66.31 296 ALA A N 1
ATOM 2433 C CA . ALA A 1 296 ? -6.840 15.770 -11.712 1.00 66.31 296 ALA A CA 1
ATOM 2434 C C . ALA A 1 296 ? -6.424 14.583 -10.819 1.00 66.31 296 ALA A C 1
ATOM 2436 O O . ALA A 1 296 ? -7.029 14.350 -9.776 1.00 66.31 296 ALA A O 1
ATOM 2437 N N . ASP A 1 297 ? -5.374 13.864 -11.213 1.00 64.25 297 ASP A N 1
ATOM 2438 C CA . ASP A 1 297 ? -4.807 12.709 -10.518 1.00 64.25 297 ASP A CA 1
ATOM 2439 C C . ASP A 1 297 ? -3.491 13.049 -9.795 1.00 64.25 297 ASP A C 1
ATOM 2441 O O . ASP A 1 297 ? -2.823 12.152 -9.294 1.00 64.25 297 ASP A O 1
ATOM 2445 N N . SER A 1 298 ? -3.118 14.330 -9.699 1.00 62.53 298 SER A N 1
ATOM 2446 C CA . SER A 1 298 ? -1.838 14.791 -9.124 1.00 62.53 298 SER A CA 1
ATOM 2447 C C . SER A 1 298 ? -1.610 14.420 -7.651 1.00 62.53 298 SER A C 1
ATOM 2449 O O . SER A 1 298 ? -0.476 14.442 -7.181 1.00 62.53 298 SER A O 1
ATOM 2451 N N . HIS A 1 299 ? -2.673 14.069 -6.925 1.00 61.00 299 HIS A N 1
ATOM 2452 C CA . HIS A 1 299 ? -2.629 13.598 -5.538 1.00 61.00 299 HIS A CA 1
ATOM 2453 C C . HIS A 1 299 ? -2.548 12.069 -5.422 1.00 61.00 299 HIS A C 1
ATOM 2455 O O . HIS A 1 299 ? -2.392 11.557 -4.316 1.00 61.00 299 HIS A O 1
ATOM 2461 N N . LYS A 1 300 ? -2.719 11.335 -6.529 1.00 65.81 300 LYS A N 1
ATOM 2462 C CA . LYS A 1 300 ? -2.731 9.873 -6.511 1.00 65.81 300 LYS A CA 1
ATOM 2463 C C . LYS A 1 300 ? -1.321 9.322 -6.405 1.00 65.81 300 LYS A C 1
ATOM 2465 O O . LYS A 1 300 ? -0.387 9.784 -7.054 1.00 65.81 300 LYS A O 1
ATOM 2470 N N . GLU A 1 301 ? -1.204 8.242 -5.655 1.00 75.06 301 GLU A N 1
ATOM 2471 C CA . GLU A 1 301 ? -0.006 7.430 -5.552 1.00 75.06 301 GLU A CA 1
ATOM 2472 C C . GLU A 1 301 ? -0.231 6.036 -6.157 1.00 75.06 301 GLU A C 1
ATOM 2474 O O . GLU A 1 301 ? -1.354 5.552 -6.310 1.00 75.06 301 GLU A O 1
ATOM 2479 N N . ILE A 1 302 ? 0.860 5.322 -6.455 1.00 80.88 302 ILE A N 1
ATOM 2480 C CA . ILE A 1 302 ? 0.795 3.937 -6.957 1.00 80.88 302 ILE A CA 1
ATOM 2481 C C . ILE A 1 302 ? 0.029 3.033 -5.970 1.00 80.88 302 ILE A C 1
ATOM 2483 O O . ILE A 1 302 ? -0.690 2.122 -6.389 1.00 80.88 302 ILE A O 1
ATOM 2487 N N . LYS A 1 303 ? 0.132 3.298 -4.656 1.00 76.44 303 LYS A N 1
ATOM 2488 C CA . LYS A 1 303 ? -0.603 2.555 -3.618 1.00 76.44 303 LYS A CA 1
ATOM 2489 C C . LYS A 1 303 ? -2.123 2.694 -3.757 1.00 76.44 303 LYS A C 1
ATOM 2491 O O . LYS A 1 303 ? -2.832 1.738 -3.469 1.00 76.44 303 LYS A O 1
ATOM 2496 N N . ASP A 1 304 ? -2.637 3.809 -4.266 1.00 70.69 304 ASP A N 1
ATOM 2497 C CA . ASP A 1 304 ? -4.085 4.033 -4.366 1.00 70.69 304 ASP A CA 1
ATOM 2498 C C . ASP A 1 304 ? -4.722 3.139 -5.443 1.00 70.69 304 ASP A C 1
ATOM 2500 O O . ASP A 1 304 ? -5.890 2.737 -5.360 1.00 70.69 304 ASP A O 1
ATOM 2504 N N . LEU A 1 305 ? -3.931 2.745 -6.446 1.00 81.19 305 LEU A N 1
ATOM 2505 C CA . LEU A 1 305 ? -4.386 1.852 -7.506 1.00 81.19 305 LEU A CA 1
ATOM 2506 C C . LEU A 1 305 ? -4.653 0.432 -7.000 1.00 81.19 305 LEU A C 1
ATOM 2508 O O . LEU A 1 305 ? -5.612 -0.193 -7.449 1.00 81.19 305 LEU A O 1
ATOM 2512 N N . ILE A 1 306 ? -3.877 -0.086 -6.041 1.00 81.56 306 ILE A N 1
ATOM 2513 C CA . ILE A 1 306 ? -4.093 -1.456 -5.542 1.00 81.56 306 ILE A CA 1
ATOM 2514 C C . ILE A 1 306 ? -5.370 -1.587 -4.689 1.00 81.56 306 ILE A C 1
ATOM 2516 O O . ILE A 1 306 ? -5.923 -2.683 -4.568 1.00 81.56 306 ILE A O 1
ATOM 2520 N N . PHE A 1 307 ? -5.905 -0.480 -4.159 1.00 68.69 307 PHE A N 1
ATOM 2521 C CA . PHE A 1 307 ? -7.204 -0.462 -3.470 1.00 68.69 307 PHE A CA 1
ATOM 2522 C C . PHE A 1 307 ? -8.395 -0.489 -4.440 1.00 68.69 307 PHE A C 1
ATOM 2524 O O . PHE A 1 307 ? -9.451 -1.061 -4.140 1.00 68.69 307 PHE A O 1
ATOM 2531 N N . SER A 1 308 ? -8.244 0.126 -5.613 1.00 73.38 308 SER A N 1
ATOM 2532 C CA . SER A 1 308 ? -9.324 0.297 -6.592 1.00 73.38 308 SER A CA 1
ATOM 2533 C C . SER A 1 308 ? -9.333 -0.778 -7.677 1.00 73.38 308 SER A C 1
ATOM 2535 O O . SER A 1 308 ? -10.410 -1.150 -8.145 1.00 73.38 308 SER A O 1
ATOM 2537 N N . GLN A 1 309 ? -8.179 -1.342 -8.025 1.00 84.31 309 GLN A N 1
ATOM 2538 C CA . GLN A 1 309 ? -8.077 -2.397 -9.026 1.00 84.31 309 GLN A CA 1
ATOM 2539 C C . GLN A 1 309 ? -8.452 -3.769 -8.467 1.00 84.31 309 GLN A C 1
ATOM 2541 O O . GLN A 1 309 ? -8.592 -3.974 -7.253 1.00 84.31 309 GLN A O 1
ATOM 2546 N N . ARG A 1 310 ? -8.702 -4.701 -9.385 1.00 84.44 310 ARG A N 1
ATOM 2547 C CA . ARG A 1 310 ? -9.121 -6.063 -9.077 1.00 84.44 310 ARG A CA 1
ATOM 2548 C C . ARG A 1 310 ? -8.253 -7.079 -9.798 1.00 84.44 310 ARG A C 1
ATOM 2550 O O . ARG A 1 310 ? -7.711 -6.773 -10.860 1.00 84.44 310 ARG A O 1
ATOM 2557 N N . ASP A 1 311 ? -8.145 -8.257 -9.201 1.00 90.12 311 ASP A N 1
ATOM 2558 C CA . ASP A 1 311 ? -7.550 -9.448 -9.799 1.00 90.12 311 ASP A CA 1
ATOM 2559 C C . ASP A 1 311 ? -8.544 -10.104 -10.784 1.00 90.12 311 ASP A C 1
ATOM 2561 O O . ASP A 1 311 ? -9.681 -9.636 -10.958 1.00 90.12 311 ASP A O 1
ATOM 2565 N N . ARG A 1 312 ? -8.148 -11.214 -11.418 1.00 88.56 312 ARG A N 1
ATOM 2566 C CA . ARG A 1 312 ? -9.027 -11.931 -12.361 1.00 88.56 312 ARG A CA 1
ATOM 2567 C C . ARG A 1 312 ? -10.284 -12.512 -11.701 1.00 88.56 312 ARG A C 1
ATOM 2569 O O . ARG A 1 312 ? -11.287 -12.732 -12.375 1.00 88.56 312 ARG A O 1
ATOM 2576 N N . ASN A 1 313 ? -10.235 -12.720 -10.387 1.00 86.50 313 ASN A N 1
ATOM 2577 C CA . ASN A 1 313 ? -11.302 -13.252 -9.547 1.00 86.50 313 ASN A CA 1
ATOM 2578 C C . ASN A 1 313 ? -12.144 -12.142 -8.886 1.00 86.50 313 ASN A C 1
ATOM 2580 O O . ASN A 1 313 ? -12.972 -12.418 -8.017 1.00 86.50 313 ASN A O 1
ATOM 2584 N N . ARG A 1 314 ? -11.972 -10.880 -9.309 1.00 80.88 314 ARG A N 1
ATOM 2585 C CA . ARG A 1 314 ? -12.658 -9.686 -8.789 1.00 80.88 314 ARG A CA 1
ATOM 2586 C C . ARG A 1 314 ? -12.368 -9.361 -7.314 1.00 80.88 314 ARG A C 1
ATOM 2588 O O . ARG A 1 314 ? -13.114 -8.586 -6.708 1.00 80.88 314 ARG A O 1
ATOM 2595 N N . LYS A 1 315 ? -11.282 -9.874 -6.735 1.00 79.38 315 LYS A N 1
ATOM 2596 C CA . LYS A 1 315 ? -10.762 -9.467 -5.419 1.00 79.38 315 LYS A CA 1
ATOM 2597 C C . LYS A 1 315 ? -9.930 -8.196 -5.545 1.00 79.38 315 LYS A C 1
ATOM 2599 O O . LYS A 1 315 ? -9.340 -7.929 -6.586 1.00 79.38 315 LYS A O 1
ATOM 2604 N N . ARG A 1 316 ? -9.921 -7.362 -4.500 1.00 77.12 316 ARG A N 1
ATOM 2605 C CA . ARG A 1 316 ? -9.085 -6.145 -4.436 1.00 77.12 316 ARG A CA 1
ATOM 2606 C C . ARG A 1 316 ? -7.617 -6.541 -4.441 1.00 77.12 316 ARG A C 1
ATOM 2608 O O . ARG A 1 316 ? -7.246 -7.407 -3.666 1.00 77.12 316 ARG A O 1
ATOM 2615 N N . LEU A 1 317 ? -6.770 -5.870 -5.223 1.00 86.06 317 LEU A N 1
ATOM 2616 C CA . LEU A 1 317 ? -5.340 -6.212 -5.227 1.00 86.06 317 LEU A CA 1
ATOM 2617 C C . LEU A 1 317 ? -4.707 -6.067 -3.836 1.00 86.06 317 LEU A C 1
ATOM 2619 O O . LEU A 1 317 ? -3.844 -6.861 -3.468 1.00 86.06 317 LEU A O 1
ATOM 2623 N N . MET A 1 318 ? -5.204 -5.123 -3.031 1.00 81.06 318 MET A N 1
ATOM 2624 C CA . MET A 1 318 ? -4.799 -4.947 -1.635 1.00 81.06 318 MET A CA 1
ATOM 2625 C C . MET A 1 318 ? -4.909 -6.230 -0.788 1.00 81.06 318 MET A C 1
ATOM 2627 O O . MET A 1 318 ? -4.082 -6.424 0.092 1.00 81.06 318 MET A O 1
ATOM 2631 N N . THR A 1 319 ? -5.835 -7.156 -1.073 1.00 81.06 319 THR A N 1
ATOM 2632 C CA . THR A 1 319 ? -5.952 -8.409 -0.293 1.00 81.06 319 THR A CA 1
ATOM 2633 C C . THR A 1 319 ? -4.789 -9.376 -0.524 1.00 81.06 319 THR A C 1
ATOM 2635 O O . THR A 1 319 ? -4.644 -10.357 0.198 1.00 81.06 319 THR A O 1
ATOM 2638 N N . HIS A 1 320 ? -3.968 -9.147 -1.552 1.00 88.69 320 HIS A N 1
ATOM 2639 C CA . HIS A 1 320 ? -2.744 -9.915 -1.795 1.00 88.69 320 HIS A CA 1
ATOM 2640 C C . HIS A 1 320 ? -1.502 -9.218 -1.235 1.00 88.69 320 HIS A C 1
ATOM 2642 O O . HIS A 1 320 ? -0.472 -9.870 -1.091 1.00 88.69 320 HIS A O 1
ATOM 2648 N N . TRP A 1 321 ? -1.588 -7.917 -0.933 1.00 86.69 321 TRP A N 1
ATOM 2649 C CA . TRP A 1 321 ? -0.447 -7.071 -0.587 1.00 86.69 321 TRP A CA 1
ATOM 2650 C C . TRP A 1 321 ? 0.326 -7.607 0.618 1.00 86.69 321 TRP A C 1
ATOM 2652 O O . TRP A 1 321 ? 1.508 -7.910 0.477 1.00 86.69 321 TRP A O 1
ATOM 2662 N N . SER A 1 322 ? -0.355 -7.793 1.755 1.00 80.31 322 SER A N 1
ATOM 2663 C CA . SER A 1 322 ? 0.209 -8.305 3.015 1.00 80.31 322 SER A CA 1
ATOM 2664 C C . SER A 1 322 ? 0.937 -9.635 2.827 1.00 80.31 322 SER A C 1
ATOM 2666 O O . SER A 1 322 ? 2.097 -9.774 3.210 1.00 80.31 322 SER A O 1
ATOM 2668 N N . ARG A 1 323 ? 0.287 -10.580 2.139 1.00 86.19 323 ARG A N 1
ATOM 2669 C CA . ARG A 1 323 ? 0.848 -11.901 1.831 1.00 86.19 323 ARG A CA 1
ATOM 2670 C C . ARG A 1 323 ? 2.076 -11.817 0.932 1.00 86.19 323 ARG A C 1
ATOM 2672 O O . ARG A 1 323 ? 3.050 -12.505 1.198 1.00 86.19 323 ARG A O 1
ATOM 2679 N N . ILE A 1 324 ? 2.056 -10.973 -0.103 1.00 92.25 324 ILE A N 1
ATOM 2680 C CA . ILE A 1 324 ? 3.191 -10.790 -1.023 1.00 92.25 324 ILE A CA 1
ATOM 2681 C C . ILE A 1 324 ? 4.410 -10.242 -0.281 1.00 92.25 324 ILE A C 1
ATOM 2683 O O . ILE A 1 324 ? 5.499 -10.800 -0.399 1.00 92.25 324 ILE A O 1
ATOM 2687 N N . ILE A 1 325 ? 4.238 -9.173 0.498 1.00 87.88 325 ILE A N 1
ATOM 2688 C CA . ILE A 1 325 ? 5.352 -8.543 1.223 1.00 87.88 325 ILE A CA 1
ATOM 2689 C C . ILE A 1 325 ? 5.727 -9.278 2.519 1.00 87.88 325 ILE A C 1
ATOM 2691 O O . ILE A 1 325 ? 6.638 -8.833 3.215 1.00 87.88 325 ILE A O 1
ATOM 2695 N N . GLY A 1 326 ? 5.019 -10.373 2.828 1.00 79.69 326 GLY A N 1
ATOM 2696 C CA . GLY A 1 326 ? 5.125 -11.165 4.058 1.00 79.69 326 GLY A CA 1
ATOM 2697 C C . GLY A 1 326 ? 4.980 -10.343 5.332 1.00 79.69 326 GLY A C 1
ATOM 2698 O O . GLY A 1 326 ? 5.577 -10.656 6.359 1.00 79.69 326 GLY A O 1
ATOM 2699 N N . LEU A 1 327 ? 4.186 -9.278 5.253 1.00 75.50 327 LEU A N 1
ATOM 2700 C CA . LEU A 1 327 ? 3.673 -8.549 6.404 1.00 75.50 327 LEU A CA 1
ATOM 2701 C C . LEU A 1 327 ? 2.241 -9.033 6.598 1.00 75.50 327 LEU A C 1
ATOM 2703 O O . LEU A 1 327 ? 1.295 -8.382 6.158 1.00 75.50 327 LEU A O 1
ATOM 2707 N N . ASP A 1 328 ? 2.114 -10.246 7.134 1.00 74.56 328 ASP A N 1
ATOM 2708 C CA . ASP A 1 328 ? 0.835 -10.937 7.282 1.00 74.56 328 ASP A CA 1
ATOM 2709 C C . ASP A 1 328 ? 0.169 -10.604 8.620 1.00 74.56 328 ASP A C 1
ATOM 2711 O O . ASP A 1 328 ? 0.834 -10.511 9.654 1.00 74.56 328 ASP A O 1
ATOM 2715 N N . TRP A 1 329 ? -1.157 -10.484 8.607 1.00 79.62 329 TRP A N 1
ATOM 2716 C CA . TRP A 1 329 ? -1.962 -10.235 9.802 1.00 79.62 329 TRP A CA 1
ATOM 2717 C C . TRP A 1 329 ? -1.813 -11.364 10.829 1.00 79.62 329 TRP A C 1
ATOM 2719 O O . TRP A 1 329 ? -1.952 -11.117 12.021 1.00 79.62 329 TRP A O 1
ATOM 2729 N N . GLU A 1 330 ? -1.485 -12.582 10.386 1.00 84.75 330 GLU A N 1
ATOM 2730 C CA . GLU A 1 330 ? -1.222 -13.723 11.268 1.00 84.75 330 GLU A CA 1
ATOM 2731 C C . GLU A 1 330 ? -0.015 -13.480 12.179 1.00 84.75 330 GLU A C 1
ATOM 2733 O O . GLU A 1 330 ? -0.035 -13.875 13.340 1.00 84.75 330 GLU A O 1
ATOM 2738 N N . THR A 1 331 ? 1.000 -12.755 11.698 1.00 85.19 331 THR A N 1
ATOM 2739 C CA . THR A 1 331 ? 2.146 -12.372 12.538 1.00 85.19 331 THR A CA 1
ATOM 2740 C C . THR A 1 331 ? 1.697 -11.442 13.663 1.00 85.19 331 THR A C 1
ATOM 2742 O O . THR A 1 331 ? 2.067 -11.630 14.819 1.00 85.19 331 THR A O 1
ATOM 2745 N N . GLU A 1 332 ? 0.860 -10.454 13.338 1.00 88.81 332 GLU A N 1
ATOM 2746 C CA . GLU A 1 332 ? 0.315 -9.518 14.325 1.00 88.81 332 GLU A CA 1
ATOM 2747 C C . GLU A 1 332 ? -0.664 -10.218 15.284 1.00 88.81 332 GLU A C 1
ATOM 2749 O O . GLU A 1 332 ? -0.644 -9.952 16.484 1.00 88.81 332 GLU A O 1
ATOM 2754 N N . ARG A 1 333 ? -1.467 -11.174 14.788 1.00 90.31 333 ARG A N 1
ATOM 2755 C CA . ARG A 1 333 ? -2.308 -12.068 15.603 1.00 90.31 333 ARG A CA 1
ATOM 2756 C C . ARG A 1 333 ? -1.479 -12.801 16.644 1.00 90.31 333 ARG A C 1
ATOM 2758 O O . ARG A 1 333 ? -1.835 -12.793 17.819 1.00 90.31 333 ARG A O 1
ATOM 2765 N N . ASP A 1 334 ? -0.398 -13.438 16.212 1.00 90.25 334 ASP A N 1
ATOM 2766 C CA . ASP A 1 334 ? 0.424 -14.264 17.086 1.00 90.25 334 ASP A CA 1
ATOM 2767 C C . ASP A 1 334 ? 1.126 -13.406 18.149 1.00 90.25 334 ASP A C 1
ATOM 2769 O O . ASP A 1 334 ? 1.232 -13.831 19.297 1.00 90.25 334 ASP A O 1
ATOM 2773 N N . ILE A 1 335 ? 1.519 -12.166 17.823 1.00 92.12 335 ILE A N 1
ATOM 2774 C CA . ILE A 1 335 ? 2.006 -11.191 18.814 1.00 92.12 335 ILE A CA 1
ATOM 2775 C C . ILE A 1 335 ? 0.932 -10.915 19.872 1.00 92.12 335 ILE A C 1
ATOM 2777 O O . ILE A 1 335 ? 1.204 -11.077 21.061 1.00 92.12 335 ILE A O 1
ATOM 2781 N N . VAL A 1 336 ? -0.283 -10.546 19.450 1.00 93.56 336 VAL A N 1
ATOM 2782 C CA . VAL A 1 336 ? -1.384 -10.212 20.371 1.00 93.56 336 VAL A CA 1
ATOM 2783 C C . VAL A 1 336 ? -1.746 -11.403 21.261 1.00 93.56 336 VAL A C 1
ATOM 2785 O O . VAL A 1 336 ? -1.957 -11.240 22.464 1.00 93.56 336 VAL A O 1
ATOM 2788 N N . LYS A 1 337 ? -1.778 -12.608 20.684 1.00 92.06 337 LYS A N 1
ATOM 2789 C CA . LYS A 1 337 ? -2.048 -13.856 21.402 1.00 92.06 337 LYS A CA 1
ATOM 2790 C C . LYS A 1 337 ? -0.974 -14.152 22.447 1.00 92.06 337 LYS A C 1
ATOM 2792 O O . LYS A 1 337 ? -1.309 -14.386 23.604 1.00 92.06 337 LYS A O 1
ATOM 2797 N N . ASN A 1 338 ? 0.299 -14.091 22.065 1.00 93.38 338 ASN A N 1
ATOM 2798 C CA . ASN A 1 338 ? 1.410 -14.340 22.983 1.00 93.38 338 ASN A CA 1
ATOM 2799 C C . ASN A 1 338 ? 1.428 -13.320 24.131 1.00 93.38 338 ASN A C 1
ATOM 2801 O O . ASN A 1 338 ? 1.629 -13.685 25.286 1.00 93.38 338 ASN A O 1
ATOM 2805 N N . ASP A 1 339 ? 1.181 -12.044 23.835 1.00 95.25 339 ASP A N 1
ATOM 2806 C CA . ASP A 1 339 ? 1.110 -10.991 24.848 1.00 95.25 339 ASP A CA 1
ATOM 2807 C C . ASP A 1 339 ? -0.071 -11.207 25.824 1.00 95.25 339 ASP A C 1
ATOM 2809 O O . ASP A 1 339 ? 0.084 -10.995 27.029 1.00 95.25 339 ASP A O 1
ATOM 2813 N N . TYR A 1 340 ? -1.228 -11.692 25.346 1.00 93.44 340 TYR A N 1
ATOM 2814 C CA . TYR A 1 340 ? -2.336 -12.120 26.213 1.00 93.44 340 TYR A CA 1
ATOM 2815 C C . TYR A 1 340 ? -1.942 -13.308 27.097 1.00 93.44 340 TYR A C 1
ATOM 2817 O O . TYR A 1 340 ? -2.191 -13.290 28.299 1.00 93.44 340 TYR A O 1
ATOM 2825 N N . GLU A 1 341 ? -1.284 -14.326 26.540 1.00 93.12 341 GLU A N 1
ATOM 2826 C CA . GLU A 1 341 ? -0.829 -15.492 27.304 1.00 93.12 341 GLU A CA 1
ATOM 2827 C C . GLU A 1 341 ? 0.134 -15.101 28.441 1.00 93.12 341 GLU A C 1
ATOM 2829 O O . GLU A 1 341 ? 0.075 -15.696 29.520 1.00 93.12 341 GLU A O 1
ATOM 2834 N N . LEU A 1 342 ? 0.948 -14.054 28.248 1.00 92.75 342 LEU A N 1
ATOM 2835 C CA . LEU A 1 342 ? 1.908 -13.562 29.242 1.00 92.75 342 LEU A CA 1
ATOM 2836 C C . LEU A 1 342 ? 1.267 -12.915 30.479 1.00 92.75 342 LEU A C 1
ATOM 2838 O O . LEU A 1 342 ? 1.789 -13.093 31.580 1.00 92.75 342 LEU A O 1
ATOM 2842 N N . ASN A 1 343 ? 0.186 -12.139 30.332 1.00 94.56 343 ASN A N 1
ATOM 2843 C CA . ASN A 1 343 ? -0.356 -11.342 31.446 1.00 94.56 343 ASN A CA 1
ATOM 2844 C C . ASN A 1 343 ? -1.886 -11.344 31.595 1.00 94.56 343 ASN A C 1
ATOM 2846 O O . ASN A 1 343 ? -2.396 -10.728 32.531 1.00 94.56 343 ASN A O 1
ATOM 2850 N N . GLN A 1 344 ? -2.604 -12.039 30.711 1.00 95.00 344 GLN A N 1
ATOM 2851 C CA . GLN A 1 344 ? -4.060 -12.211 30.711 1.00 95.00 344 GLN A CA 1
ATOM 2852 C C . GLN A 1 344 ? -4.864 -10.902 30.600 1.00 95.00 344 GLN A C 1
ATOM 2854 O O . GLN A 1 344 ? -6.047 -10.872 30.944 1.00 95.00 344 GLN A O 1
ATOM 2859 N N . LYS A 1 345 ? -4.250 -9.809 30.126 1.00 96.00 345 LYS A N 1
ATOM 2860 C CA . LYS A 1 345 ? -4.934 -8.521 29.940 1.00 96.00 345 LYS A CA 1
ATOM 2861 C C . LYS A 1 345 ? -5.651 -8.453 28.602 1.00 96.00 345 LYS A C 1
ATOM 2863 O O . LYS A 1 345 ? -5.096 -8.846 27.577 1.00 96.00 345 LYS A O 1
ATOM 2868 N N . GLU A 1 346 ? -6.848 -7.873 28.611 1.00 95.44 346 GLU A N 1
ATOM 2869 C CA . GLU A 1 346 ? -7.591 -7.561 27.389 1.00 95.44 346 GLU A CA 1
ATOM 2870 C C . GLU A 1 346 ? -6.771 -6.660 26.450 1.00 95.44 346 GLU A C 1
ATOM 2872 O O . GLU A 1 346 ? -5.888 -5.902 26.858 1.00 95.44 346 GLU A O 1
ATOM 2877 N N . SER A 1 347 ? -7.070 -6.743 25.163 1.00 95.94 347 SER A N 1
ATOM 2878 C CA . SER A 1 347 ? -6.367 -6.029 24.104 1.00 95.94 347 SER A CA 1
ATOM 2879 C C . SER A 1 347 ? -7.039 -4.689 23.787 1.00 95.94 347 SER A C 1
ATOM 2881 O O . SER A 1 347 ? -8.246 -4.611 23.565 1.00 95.94 347 SER A O 1
ATOM 2883 N N . LEU A 1 348 ? -6.254 -3.615 23.733 1.00 97.69 348 LEU A N 1
ATOM 2884 C CA . LEU A 1 348 ? -6.703 -2.279 23.356 1.00 97.69 348 LEU A CA 1
ATOM 2885 C C . LEU A 1 348 ? -5.950 -1.822 22.111 1.00 97.69 348 LEU A C 1
ATOM 2887 O O . LEU A 1 348 ? -4.724 -1.728 22.139 1.00 97.69 348 LEU A O 1
ATOM 2891 N N . ILE A 1 349 ? -6.667 -1.504 21.033 1.00 96.31 349 ILE A N 1
ATOM 2892 C CA . ILE A 1 349 ? -6.065 -0.930 19.827 1.00 96.31 349 ILE A CA 1
ATOM 2893 C C . ILE A 1 349 ? -6.249 0.585 19.766 1.00 96.31 349 ILE A C 1
ATOM 2895 O O . ILE A 1 349 ? -7.342 1.112 19.962 1.00 96.31 349 ILE A O 1
ATOM 2899 N N . ILE A 1 350 ? -5.166 1.280 19.437 1.00 95.31 350 ILE A N 1
ATOM 2900 C CA . ILE A 1 350 ? -5.145 2.697 19.094 1.00 95.31 350 ILE A CA 1
ATOM 2901 C C . ILE A 1 350 ? -5.016 2.807 17.575 1.00 95.31 350 ILE A C 1
ATOM 2903 O O . ILE A 1 350 ? -4.005 2.392 17.000 1.00 95.31 350 ILE A O 1
ATOM 2907 N N . ILE A 1 351 ? -6.020 3.394 16.926 1.00 92.12 351 ILE A N 1
ATOM 2908 C CA . ILE A 1 351 ? -5.948 3.782 15.516 1.00 92.12 351 ILE A CA 1
ATOM 2909 C C . ILE A 1 351 ? -5.305 5.165 15.445 1.00 92.12 351 ILE A C 1
ATOM 2911 O O . ILE A 1 351 ? -5.939 6.172 15.766 1.00 92.12 351 ILE A O 1
ATOM 2915 N N . GLY A 1 352 ? -4.025 5.178 15.079 1.00 89.56 352 GLY A N 1
ATOM 2916 C CA . GLY A 1 352 ? -3.183 6.368 15.054 1.00 89.56 352 GLY A CA 1
ATOM 2917 C C . GLY A 1 352 ? -3.289 7.182 13.767 1.00 89.56 352 GLY A C 1
ATOM 2918 O O . GLY A 1 352 ? -3.869 6.754 12.768 1.00 89.56 352 GLY A O 1
ATOM 2919 N N . THR A 1 353 ? -2.656 8.349 13.792 1.00 83.50 353 THR A N 1
ATOM 2920 C CA . THR A 1 353 ? -2.560 9.298 12.683 1.00 83.50 353 THR A CA 1
ATOM 2921 C C . THR A 1 353 ? -1.138 9.348 12.117 1.00 83.50 353 THR A C 1
ATOM 2923 O O . THR A 1 353 ? -0.253 8.568 12.482 1.00 83.50 353 THR A O 1
ATOM 2926 N N . GLU A 1 354 ? -0.908 10.261 11.178 1.00 76.25 354 GLU A N 1
ATOM 2927 C CA . GLU A 1 354 ? 0.423 10.558 10.652 1.00 76.25 354 GLU A CA 1
ATOM 2928 C C . GLU A 1 354 ? 1.198 11.608 11.470 1.00 76.25 354 GLU A C 1
ATOM 2930 O O . GLU A 1 354 ? 2.376 11.852 11.200 1.00 76.25 354 GLU A O 1
ATOM 2935 N N . PHE A 1 355 ? 0.558 12.226 12.467 1.00 83.31 355 PHE A N 1
ATOM 2936 C CA . PHE A 1 355 ? 1.109 13.347 13.221 1.00 83.31 355 PHE A CA 1
ATOM 2937 C C . PHE A 1 355 ? 1.949 12.880 14.414 1.00 83.31 355 PHE A C 1
ATOM 2939 O O . PHE A 1 355 ? 1.605 11.925 15.107 1.00 83.31 355 PHE A O 1
ATOM 2946 N N . GLU A 1 356 ? 3.033 13.596 14.719 1.00 84.38 356 GLU A N 1
ATOM 2947 C CA . GLU A 1 356 ? 3.918 13.261 15.850 1.00 84.38 356 GLU A CA 1
ATOM 2948 C C . GLU A 1 356 ? 3.234 13.395 17.219 1.00 84.38 356 GLU A C 1
ATOM 2950 O O . GLU A 1 356 ? 3.666 12.771 18.190 1.00 84.38 356 GLU A O 1
ATOM 2955 N N . LYS A 1 357 ? 2.126 14.150 17.301 1.00 87.38 357 LYS A N 1
ATOM 2956 C CA . LYS A 1 357 ? 1.330 14.303 18.530 1.00 87.38 357 LYS A CA 1
ATOM 2957 C C . LYS A 1 357 ? 0.832 12.969 19.096 1.00 87.38 357 LYS A C 1
ATOM 2959 O O . LYS A 1 357 ? 0.625 12.864 20.305 1.00 87.38 357 LYS A O 1
ATOM 2964 N N . ASP A 1 358 ? 0.717 11.941 18.255 1.00 91.12 358 ASP A N 1
ATOM 2965 C CA . ASP A 1 358 ? 0.413 10.573 18.669 1.00 91.12 358 ASP A CA 1
ATOM 2966 C C . ASP A 1 358 ? 1.377 10.067 19.753 1.00 91.12 358 ASP A C 1
ATOM 2968 O O . ASP A 1 358 ? 0.951 9.343 20.642 1.00 91.12 358 ASP A O 1
ATOM 2972 N N . GLN A 1 359 ? 2.655 10.461 19.738 1.00 93.88 359 GLN A N 1
ATOM 2973 C CA . GLN A 1 359 ? 3.644 10.017 20.732 1.00 93.88 359 GLN A CA 1
ATOM 2974 C C . GLN A 1 359 ? 3.244 10.449 22.151 1.00 93.88 359 GLN A C 1
ATOM 2976 O O . GLN A 1 359 ? 3.259 9.646 23.089 1.00 93.88 359 GLN A O 1
ATOM 2981 N N . ASN A 1 360 ? 2.818 11.709 22.296 1.00 94.25 360 ASN A N 1
ATOM 2982 C CA . ASN A 1 360 ? 2.319 12.246 23.560 1.00 94.25 360 ASN A CA 1
ATOM 2983 C C . ASN A 1 360 ? 1.036 11.528 23.998 1.00 94.25 360 ASN A C 1
ATOM 2985 O O . ASN A 1 360 ? 0.917 11.111 25.149 1.00 94.25 360 ASN A O 1
ATOM 2989 N N . LEU A 1 361 ? 0.096 11.353 23.069 1.00 93.81 361 LEU A N 1
ATOM 2990 C CA . LEU A 1 361 ? -1.203 10.746 23.350 1.00 93.81 361 LEU A CA 1
ATOM 2991 C C . LEU A 1 361 ? -1.081 9.263 23.716 1.00 93.81 361 LEU A C 1
ATOM 2993 O O . LEU A 1 361 ? -1.672 8.833 24.697 1.00 93.81 361 LEU A O 1
ATOM 2997 N N . VAL A 1 362 ? -0.268 8.483 23.001 1.00 96.12 362 VAL A N 1
ATOM 2998 C CA . VAL A 1 362 ? -0.014 7.072 23.340 1.00 96.12 362 VAL A CA 1
ATOM 2999 C C . VAL A 1 362 ? 0.620 6.955 24.725 1.00 96.12 362 VAL A C 1
ATOM 3001 O O . VAL A 1 362 ? 0.259 6.059 25.481 1.00 96.12 362 VAL A O 1
ATOM 3004 N N . THR A 1 363 ? 1.510 7.878 25.099 1.00 97.44 363 THR A N 1
ATOM 3005 C CA . THR A 1 363 ? 2.109 7.892 26.445 1.00 97.44 363 THR A CA 1
ATOM 3006 C C . THR A 1 363 ? 1.073 8.215 27.523 1.00 97.44 363 THR A C 1
ATOM 3008 O O . THR A 1 363 ? 1.026 7.537 28.551 1.00 97.44 363 THR A O 1
ATOM 3011 N N . TYR A 1 364 ? 0.202 9.198 27.275 1.00 95.81 364 TYR A N 1
ATOM 3012 C CA . TYR A 1 364 ? -0.938 9.491 28.146 1.00 95.81 364 TYR A CA 1
ATOM 3013 C C . TYR A 1 364 ? -1.832 8.256 28.327 1.00 95.81 364 TYR A C 1
ATOM 3015 O O . TYR A 1 364 ? -2.128 7.859 29.453 1.00 95.81 364 TYR A O 1
ATOM 3023 N N . LEU A 1 365 ? -2.204 7.595 27.233 1.00 95.94 365 LEU A N 1
ATOM 3024 C CA . LEU A 1 365 ? -3.060 6.412 27.269 1.00 95.94 365 LEU A CA 1
ATOM 3025 C C . LEU A 1 365 ? -2.390 5.232 27.963 1.00 95.94 365 LEU A C 1
ATOM 3027 O O . LEU A 1 365 ? -3.050 4.529 28.722 1.00 95.94 365 LEU A O 1
ATOM 3031 N N . ALA A 1 366 ? -1.083 5.043 27.779 1.00 97.38 366 ALA A N 1
ATOM 3032 C CA . ALA A 1 366 ? -0.324 4.050 28.527 1.00 97.38 366 ALA A CA 1
ATOM 3033 C C . ALA A 1 366 ? -0.405 4.318 30.037 1.00 97.38 366 ALA A C 1
ATOM 3035 O O . ALA A 1 366 ? -0.688 3.399 30.802 1.00 97.38 366 ALA A O 1
ATOM 3036 N N . SER A 1 367 ? -0.281 5.579 30.466 1.00 96.69 367 SER A N 1
ATOM 3037 C CA . SER A 1 367 ? -0.424 5.947 31.883 1.00 96.69 367 SER A CA 1
ATOM 3038 C C . SER A 1 367 ? -1.816 5.675 32.465 1.00 96.69 367 SER A C 1
ATOM 3040 O O . SER A 1 367 ? -1.937 5.451 33.666 1.00 96.69 367 SER A O 1
ATOM 3042 N N . LYS A 1 368 ? -2.858 5.674 31.624 1.00 95.50 368 LYS A N 1
ATOM 3043 C CA . LYS A 1 368 ? -4.257 5.473 32.026 1.00 95.50 368 LYS A CA 1
ATOM 3044 C C . LYS A 1 368 ? -4.699 4.009 31.942 1.00 95.50 368 LYS A C 1
ATOM 3046 O O . LYS A 1 368 ? -5.487 3.559 32.769 1.00 95.50 368 LYS A O 1
ATOM 3051 N N . TYR A 1 369 ? -4.212 3.270 30.944 1.00 97.56 369 TYR A N 1
ATOM 3052 C CA . TYR A 1 369 ? -4.781 1.983 30.537 1.00 97.56 369 TYR A CA 1
ATOM 3053 C C . TYR A 1 369 ? -3.820 0.791 30.603 1.00 97.56 369 TYR A C 1
ATOM 3055 O O . TYR A 1 369 ? -4.309 -0.338 30.628 1.00 97.56 369 TYR A O 1
ATOM 3063 N N . ALA A 1 370 ? -2.496 0.982 30.685 1.00 97.31 370 ALA A N 1
ATOM 3064 C CA . ALA A 1 370 ? -1.536 -0.132 30.606 1.00 97.31 370 ALA A CA 1
ATOM 3065 C C . ALA A 1 370 ? -1.630 -1.124 31.781 1.00 97.31 370 ALA A C 1
ATOM 3067 O O . ALA A 1 370 ? -1.180 -2.270 31.680 1.00 97.31 370 ALA A O 1
ATOM 3068 N N . ASP A 1 371 ? -2.236 -0.715 32.899 1.00 97.12 371 ASP A N 1
ATOM 3069 C CA . ASP A 1 371 ? -2.525 -1.613 34.018 1.00 97.12 371 ASP A CA 1
ATOM 3070 C C . ASP A 1 371 ? -3.614 -2.634 33.681 1.00 97.12 371 ASP A C 1
ATOM 3072 O O . ASP A 1 371 ? -3.502 -3.782 34.107 1.00 97.12 371 ASP A O 1
ATOM 3076 N N . ASN A 1 372 ? -4.591 -2.258 32.855 1.00 97.19 372 ASN A N 1
ATOM 3077 C CA . ASN A 1 372 ? -5.767 -3.075 32.551 1.00 97.19 372 ASN A CA 1
ATOM 3078 C C . ASN A 1 372 ? -5.708 -3.734 31.168 1.00 97.19 372 ASN A C 1
ATOM 3080 O O . ASN A 1 372 ? -6.338 -4.768 30.968 1.00 97.19 372 ASN A O 1
ATOM 3084 N N . TYR A 1 373 ? -4.947 -3.159 30.233 1.00 98.44 373 TYR A N 1
ATOM 3085 C CA . TYR A 1 373 ? -4.934 -3.582 28.836 1.00 98.44 373 TYR A CA 1
ATOM 3086 C C . TYR A 1 373 ? -3.519 -3.748 28.280 1.00 98.44 373 TYR A C 1
ATOM 3088 O O . TYR A 1 373 ? -2.601 -3.006 28.638 1.00 98.44 373 TYR A O 1
ATOM 3096 N N . ASN A 1 374 ? -3.376 -4.677 27.337 1.00 98.44 374 ASN A N 1
ATOM 3097 C CA . ASN A 1 374 ? -2.267 -4.710 26.388 1.00 98.44 374 ASN A CA 1
ATOM 3098 C C . ASN A 1 374 ? -2.567 -3.722 25.259 1.00 98.44 374 ASN A C 1
ATOM 3100 O O . ASN A 1 374 ? -3.589 -3.846 24.586 1.00 98.44 374 ASN A O 1
ATOM 3104 N N . ILE A 1 375 ? -1.706 -2.724 25.071 1.00 98.50 375 ILE A N 1
ATOM 3105 C CA . ILE A 1 375 ? -1.952 -1.595 24.172 1.00 98.50 375 ILE A CA 1
ATOM 3106 C C . ILE A 1 375 ? -1.208 -1.803 22.854 1.00 98.50 375 ILE A C 1
ATOM 3108 O O . ILE A 1 375 ? 0.017 -1.936 22.820 1.00 98.50 375 ILE A O 1
ATOM 3112 N N . TYR A 1 376 ? -1.944 -1.742 21.752 1.00 97.81 376 TYR A N 1
ATOM 3113 C CA . TYR A 1 376 ? -1.422 -1.898 20.403 1.00 97.81 376 TYR A CA 1
ATOM 3114 C C . TYR A 1 376 ? -1.687 -0.639 19.589 1.00 97.81 376 TYR A C 1
ATOM 3116 O O . TYR A 1 376 ? -2.825 -0.213 19.425 1.00 97.81 376 TYR A O 1
ATOM 3124 N N . TYR A 1 377 ? -0.639 -0.030 19.054 1.00 96.19 377 TYR A N 1
ATOM 3125 C CA . TYR A 1 377 ? -0.729 1.154 18.213 1.00 96.19 377 TYR A CA 1
ATOM 3126 C C . TYR A 1 377 ? -0.636 0.774 16.737 1.00 96.19 377 TYR A C 1
ATOM 3128 O O . TYR A 1 377 ? 0.382 0.237 16.294 1.00 96.19 377 TYR A O 1
ATOM 3136 N N . LYS A 1 378 ? -1.664 1.113 15.955 1.00 92.12 378 LYS A N 1
ATOM 3137 C CA . LYS A 1 378 ? -1.652 0.993 14.496 1.00 92.12 378 LYS A CA 1
ATOM 3138 C C . LYS A 1 378 ? -1.592 2.377 13.848 1.00 92.12 378 LYS A C 1
ATOM 3140 O O . LYS A 1 378 ? -2.613 3.041 13.692 1.00 92.12 378 LYS A O 1
ATOM 3145 N N . GLY A 1 379 ? -0.389 2.789 13.448 1.00 84.06 379 GLY A N 1
ATOM 3146 C CA . GLY A 1 379 ? -0.144 4.079 12.791 1.00 84.06 379 GLY A CA 1
ATOM 3147 C C . GLY A 1 379 ? -0.467 4.109 11.292 1.00 84.06 379 GLY A C 1
ATOM 3148 O O . GLY A 1 379 ? -0.729 3.071 10.662 1.00 84.06 379 GLY A O 1
ATOM 3149 N N . HIS A 1 380 ? -0.402 5.316 10.717 1.00 74.06 380 HIS A N 1
ATOM 3150 C CA . HIS A 1 380 ? -0.613 5.555 9.289 1.00 74.06 380 HIS A CA 1
ATOM 3151 C C . HIS A 1 380 ? 0.465 4.854 8.431 1.00 74.06 380 HIS A C 1
ATOM 3153 O O . HIS A 1 380 ? 1.657 5.028 8.700 1.00 74.06 380 HIS A O 1
ATOM 3159 N N . PRO A 1 381 ? 0.102 4.127 7.351 1.00 63.75 381 PRO A N 1
ATOM 3160 C CA . PRO A 1 381 ? 1.070 3.412 6.507 1.00 63.75 381 PRO A CA 1
ATOM 3161 C C . PRO A 1 381 ? 2.142 4.305 5.859 1.00 63.75 381 PRO A C 1
ATOM 3163 O O . PRO A 1 381 ? 3.178 3.817 5.424 1.00 63.75 381 PRO A O 1
ATOM 3166 N N . GLY A 1 382 ? 1.906 5.615 5.752 1.00 56.41 382 GLY A N 1
ATOM 3167 C CA . GLY A 1 382 ? 2.873 6.566 5.193 1.00 56.41 382 GLY A CA 1
ATOM 3168 C C . GLY A 1 382 ? 3.902 7.116 6.191 1.00 56.41 382 GLY A C 1
ATOM 3169 O O . GLY A 1 382 ? 4.813 7.826 5.768 1.00 56.41 382 GLY A O 1
ATOM 3170 N N . LYS A 1 383 ? 3.767 6.848 7.500 1.00 66.31 383 LYS A N 1
ATOM 3171 C CA . LYS A 1 383 ? 4.604 7.454 8.552 1.00 66.31 383 LYS A CA 1
ATOM 3172 C C . LYS A 1 383 ? 4.953 6.458 9.660 1.00 66.31 383 LYS A C 1
ATOM 3174 O O . LYS A 1 383 ? 4.202 6.256 10.608 1.00 66.31 383 LYS A O 1
ATOM 3179 N N . ASN A 1 384 ? 6.176 5.931 9.611 1.00 73.56 384 ASN A N 1
ATOM 3180 C CA . ASN A 1 384 ? 6.666 4.959 10.601 1.00 73.56 384 ASN A CA 1
ATOM 3181 C C . ASN A 1 384 ? 7.318 5.608 11.835 1.00 73.56 384 ASN A C 1
ATOM 3183 O O . ASN A 1 384 ? 7.760 4.893 12.737 1.00 73.56 384 ASN A O 1
ATOM 3187 N N . VAL A 1 385 ? 7.404 6.944 11.889 1.00 77.94 385 VAL A N 1
ATOM 3188 C CA . VAL A 1 385 ? 8.088 7.674 12.971 1.00 77.94 385 VAL A CA 1
ATOM 3189 C C . VAL A 1 385 ? 7.477 7.368 14.341 1.00 77.94 385 VAL A C 1
ATOM 3191 O O . VAL A 1 385 ? 8.206 7.007 15.262 1.00 77.94 385 VAL A O 1
ATOM 3194 N N . ASN A 1 386 ? 6.146 7.380 14.452 1.00 85.06 386 ASN A N 1
ATOM 3195 C CA . ASN A 1 386 ? 5.436 7.101 15.702 1.00 85.06 386 ASN A CA 1
ATOM 3196 C C . ASN A 1 386 ? 5.615 5.644 16.143 1.00 85.06 386 ASN A C 1
ATOM 3198 O O . ASN A 1 386 ? 5.969 5.385 17.289 1.00 85.06 386 ASN A O 1
ATOM 3202 N N . ALA A 1 387 ? 5.460 4.689 15.220 1.00 85.25 387 ALA A N 1
ATOM 3203 C CA . ALA A 1 387 ? 5.663 3.267 15.500 1.00 85.25 387 ALA A CA 1
ATOM 3204 C C . ALA A 1 387 ? 7.099 2.968 15.975 1.00 85.25 387 ALA A C 1
ATOM 3206 O O . ALA A 1 387 ? 7.313 2.243 16.952 1.00 85.25 387 ALA A O 1
ATOM 3207 N N . THR A 1 388 ? 8.087 3.587 15.325 1.00 82.69 388 THR A N 1
ATOM 3208 C CA . THR A 1 388 ? 9.503 3.479 15.701 1.00 82.69 388 THR A CA 1
ATOM 3209 C C . THR A 1 388 ? 9.747 4.087 17.080 1.00 82.69 388 THR A C 1
ATOM 3211 O O . THR A 1 388 ? 10.418 3.486 17.920 1.00 82.69 388 THR A O 1
ATOM 3214 N N . TRP A 1 389 ? 9.175 5.263 17.342 1.00 92.38 389 TRP A N 1
ATOM 3215 C CA . TRP A 1 389 ? 9.301 5.941 18.625 1.00 92.38 389 TRP A CA 1
ATOM 3216 C C . TRP A 1 389 ? 8.689 5.124 19.769 1.00 92.38 389 TRP A C 1
ATOM 3218 O O . TRP A 1 389 ? 9.353 4.930 20.786 1.00 92.38 389 TRP A O 1
ATOM 3228 N N . ILE A 1 390 ? 7.485 4.572 19.590 1.00 95.38 390 ILE A N 1
ATOM 3229 C CA . ILE A 1 390 ? 6.819 3.706 20.578 1.00 95.38 390 ILE A CA 1
ATOM 3230 C C . ILE A 1 390 ? 7.684 2.478 20.864 1.00 95.38 390 ILE A C 1
ATOM 3232 O O . ILE A 1 390 ? 7.954 2.163 22.022 1.00 95.38 390 ILE A O 1
ATOM 3236 N N . THR A 1 391 ? 8.203 1.829 19.820 1.00 91.38 391 THR A N 1
ATOM 3237 C CA . THR A 1 391 ? 9.094 0.667 19.962 1.00 91.38 391 THR A CA 1
ATOM 3238 C C . THR A 1 391 ? 10.340 1.008 20.786 1.00 91.38 391 THR A C 1
ATOM 3240 O O . THR A 1 391 ? 10.769 0.234 21.646 1.00 91.38 391 THR A O 1
ATOM 3243 N N . ASN A 1 392 ? 10.903 2.196 20.569 1.00 91.75 392 ASN A N 1
ATOM 3244 C CA . ASN A 1 392 ? 12.120 2.646 21.235 1.00 91.75 392 ASN A CA 1
ATOM 3245 C C . ASN A 1 392 ? 11.912 3.188 22.650 1.00 91.75 392 ASN A C 1
ATOM 3247 O O . ASN A 1 392 ? 12.874 3.182 23.415 1.00 91.75 392 ASN A O 1
ATOM 3251 N N . ASN A 1 393 ? 10.704 3.625 23.011 1.00 96.25 393 ASN A N 1
ATOM 3252 C CA . ASN A 1 393 ? 10.470 4.319 24.279 1.00 96.25 393 ASN A CA 1
ATOM 3253 C C . ASN A 1 393 ? 9.482 3.617 25.215 1.00 96.25 393 ASN A C 1
ATOM 3255 O O . ASN A 1 393 ? 9.648 3.724 26.426 1.00 96.25 393 ASN A O 1
ATOM 3259 N N . LEU A 1 394 ? 8.488 2.908 24.680 1.00 97.44 394 LEU A N 1
ATOM 3260 C CA . LEU A 1 394 ? 7.360 2.368 25.448 1.00 97.44 394 LEU A CA 1
ATOM 3261 C C . LEU A 1 394 ? 7.250 0.837 25.408 1.00 97.44 394 LEU A C 1
ATOM 3263 O O . LEU A 1 394 ? 6.480 0.274 26.178 1.00 97.44 394 LEU A O 1
ATOM 3267 N N . SER A 1 395 ? 7.993 0.158 24.527 1.00 94.44 395 SER A N 1
ATOM 3268 C CA . SER A 1 395 ? 7.858 -1.296 24.359 1.00 94.44 395 SER A CA 1
ATOM 3269 C C . SER A 1 395 ? 8.277 -2.109 25.590 1.00 94.44 395 SER A C 1
ATOM 3271 O O . SER A 1 395 ? 9.074 -1.622 26.392 1.00 94.44 395 SER A O 1
ATOM 3273 N N . PRO A 1 396 ? 7.849 -3.385 25.715 1.00 93.38 396 PRO A N 1
ATOM 3274 C CA . PRO A 1 396 ? 8.246 -4.251 26.835 1.00 93.38 396 PRO A CA 1
ATOM 3275 C C . PRO A 1 396 ? 9.764 -4.407 27.019 1.00 93.38 396 PRO A C 1
ATOM 3277 O O . PRO A 1 396 ? 10.245 -4.700 28.104 1.00 93.38 396 PRO A O 1
ATOM 3280 N N . SER A 1 397 ? 10.558 -4.170 25.970 1.00 92.69 397 SER A N 1
ATOM 3281 C CA . SER A 1 397 ? 12.029 -4.154 26.056 1.00 92.69 397 SER A CA 1
ATOM 3282 C C . SER A 1 397 ? 12.607 -2.914 26.755 1.00 92.69 397 SER A C 1
ATOM 3284 O O . SER A 1 397 ? 13.820 -2.807 26.930 1.00 92.69 397 SER A O 1
ATOM 3286 N N . ARG A 1 398 ? 11.755 -1.953 27.128 1.00 95.44 398 ARG A N 1
ATOM 3287 C CA . ARG A 1 398 ? 12.108 -0.644 27.692 1.00 95.44 398 ARG A CA 1
ATOM 3288 C C . ARG A 1 398 ? 11.642 -0.486 29.139 1.00 95.44 398 ARG A C 1
ATOM 3290 O O . ARG A 1 398 ? 11.431 0.638 29.581 1.00 95.44 398 ARG A O 1
ATOM 3297 N N . ILE A 1 399 ? 11.492 -1.585 29.881 1.00 95.25 399 ILE A N 1
ATOM 3298 C CA . ILE A 1 399 ? 11.141 -1.559 31.310 1.00 95.25 399 ILE A CA 1
ATOM 3299 C C . ILE A 1 399 ? 12.049 -0.581 32.072 1.00 95.25 399 ILE A C 1
ATOM 3301 O O . ILE A 1 399 ? 13.265 -0.549 31.881 1.00 95.25 399 ILE A O 1
ATOM 3305 N N . GLY A 1 400 ? 11.440 0.241 32.926 1.00 95.31 400 GLY A N 1
ATOM 3306 C CA . GLY A 1 400 ? 12.097 1.291 33.701 1.00 95.31 400 GLY A CA 1
ATOM 3307 C C . GLY A 1 400 ? 12.305 2.608 32.948 1.00 95.31 400 GLY A C 1
ATOM 3308 O O . GLY A 1 400 ? 12.635 3.611 33.586 1.00 95.31 400 GLY A O 1
ATOM 3309 N N . ASN A 1 401 ? 12.090 2.649 31.628 1.00 96.50 401 ASN A N 1
ATOM 3310 C CA . ASN A 1 401 ? 12.187 3.891 30.870 1.00 96.50 401 ASN A CA 1
ATOM 3311 C C . ASN A 1 401 ? 11.104 4.880 31.318 1.00 96.50 401 ASN A C 1
ATOM 3313 O O . ASN A 1 401 ? 9.941 4.507 31.492 1.00 96.50 401 ASN A O 1
ATOM 3317 N N . LYS A 1 402 ? 11.496 6.146 31.493 1.00 97.06 402 LYS A N 1
ATOM 3318 C CA . LYS A 1 402 ? 10.607 7.234 31.909 1.00 97.06 402 LYS A CA 1
ATOM 3319 C C . LYS A 1 402 ? 10.358 8.167 30.743 1.00 97.06 402 LYS A C 1
ATOM 3321 O O . LYS A 1 402 ? 11.280 8.818 30.258 1.00 97.06 402 LYS A O 1
ATOM 3326 N N . VAL A 1 403 ? 9.103 8.257 30.331 1.00 97.50 403 VAL A N 1
ATOM 3327 C CA . VAL A 1 403 ? 8.683 9.042 29.177 1.00 97.50 403 VAL A CA 1
ATOM 3328 C C . VAL A 1 403 ? 7.777 10.167 29.645 1.00 97.50 403 VAL A C 1
ATOM 3330 O O . VAL A 1 403 ? 6.788 9.950 30.342 1.00 97.50 403 VAL A O 1
ATOM 3333 N N . LYS A 1 404 ? 8.157 11.387 29.290 1.00 97.19 404 LYS A N 1
ATOM 3334 C CA . LYS A 1 404 ? 7.436 12.611 29.628 1.00 97.19 404 LYS A CA 1
ATOM 3335 C C . LYS A 1 404 ? 6.251 12.804 28.682 1.00 97.19 404 LYS A C 1
ATOM 3337 O O . LYS A 1 404 ? 6.402 12.587 27.482 1.00 97.19 404 LYS A O 1
ATOM 3342 N N . PHE A 1 405 ? 5.117 13.264 29.203 1.00 96.06 405 PHE A N 1
ATOM 3343 C CA . PHE A 1 405 ? 3.951 13.637 28.401 1.00 96.06 405 PHE A CA 1
ATOM 3344 C C . PHE A 1 405 ? 3.150 14.774 29.050 1.00 96.06 405 PHE A C 1
ATOM 3346 O O . PHE A 1 405 ? 3.294 15.056 30.239 1.00 96.06 405 PHE A O 1
ATOM 3353 N N . VAL A 1 406 ? 2.299 15.420 28.257 1.00 93.75 406 VAL A N 1
ATOM 3354 C CA . VAL A 1 406 ? 1.327 16.427 28.692 1.00 93.75 406 VAL A CA 1
ATOM 3355 C C . VAL A 1 406 ? -0.060 15.797 28.694 1.00 93.75 406 VAL A C 1
ATOM 3357 O O . VAL A 1 406 ? -0.502 15.265 27.672 1.00 93.75 406 VAL A O 1
ATOM 3360 N N . ASN A 1 407 ? -0.743 15.839 29.837 1.00 90.81 407 ASN A N 1
ATOM 3361 C CA . ASN A 1 407 ? -2.108 15.345 29.971 1.00 90.81 407 ASN A CA 1
ATOM 3362 C C . ASN A 1 407 ? -3.062 16.234 29.146 1.00 90.81 407 ASN A C 1
ATOM 3364 O O . ASN A 1 407 ? -3.136 17.433 29.412 1.00 90.81 407 ASN A O 1
ATOM 3368 N N . PRO A 1 408 ? -3.818 15.683 28.182 1.00 86.38 408 PRO A N 1
ATOM 3369 C CA . PRO A 1 408 ? -4.662 16.475 27.288 1.00 86.38 408 PRO A CA 1
ATOM 3370 C C . PRO A 1 408 ? -5.854 17.148 27.991 1.00 86.38 408 PRO A C 1
ATOM 3372 O O . PRO A 1 408 ? -6.384 18.121 27.468 1.00 86.38 408 PRO A O 1
ATOM 3375 N N . HIS A 1 409 ? -6.266 16.681 29.175 1.00 84.81 409 HIS A N 1
ATOM 3376 C CA . HIS A 1 409 ? -7.391 17.267 29.916 1.00 84.81 409 HIS A CA 1
ATOM 3377 C C . HIS A 1 409 ? -6.965 18.356 30.901 1.00 84.81 409 HIS A C 1
ATOM 3379 O O . HIS A 1 409 ? -7.687 19.333 31.087 1.00 84.81 409 HIS A O 1
ATOM 3385 N N . THR A 1 410 ? -5.817 18.181 31.560 1.00 88.75 410 THR A N 1
ATOM 3386 C CA . THR A 1 410 ? -5.328 19.126 32.582 1.00 88.75 410 THR A CA 1
ATOM 3387 C C . THR A 1 410 ? -4.245 20.061 32.054 1.00 88.75 410 THR A C 1
ATOM 3389 O O . THR A 1 410 ? -3.955 21.074 32.684 1.00 88.75 410 THR A O 1
ATOM 3392 N N . ASN A 1 411 ? -3.655 19.740 30.899 1.00 88.38 411 ASN A N 1
ATOM 3393 C CA . ASN A 1 411 ? -2.468 20.381 30.335 1.00 88.38 411 ASN A CA 1
ATOM 3394 C C . ASN A 1 411 ? -1.237 20.328 31.265 1.00 88.38 411 ASN A C 1
ATOM 3396 O O . ASN A 1 411 ? -0.287 21.094 31.099 1.00 88.38 411 ASN A O 1
ATOM 3400 N N . GLU A 1 412 ? -1.251 19.429 32.254 1.00 94.44 412 GLU A N 1
ATOM 3401 C CA . GLU A 1 412 ? -0.142 19.222 33.181 1.00 94.44 412 GLU A CA 1
ATOM 3402 C C . GLU A 1 412 ? 0.879 18.247 32.606 1.00 94.44 412 GLU A C 1
ATOM 3404 O O . GLU A 1 412 ? 0.547 17.234 31.985 1.00 94.44 412 GLU A O 1
ATOM 3409 N N . GLU A 1 413 ? 2.142 18.551 32.859 1.00 96.12 413 GLU A N 1
ATOM 3410 C CA . GLU A 1 413 ? 3.262 17.717 32.474 1.00 96.12 413 GLU A CA 1
ATOM 3411 C C . GLU A 1 413 ? 3.530 16.643 33.530 1.00 96.12 413 GLU A C 1
ATOM 3413 O O . GLU A 1 413 ? 3.648 16.928 34.721 1.00 96.12 413 GLU A O 1
ATOM 3418 N N . THR A 1 414 ? 3.662 15.399 33.086 1.00 96.06 414 THR A N 1
ATOM 3419 C CA . THR A 1 414 ? 3.876 14.241 33.955 1.00 96.06 414 THR A CA 1
ATOM 3420 C C . THR A 1 414 ? 4.727 13.181 33.243 1.00 96.06 414 THR A C 1
ATOM 3422 O O . THR A 1 414 ? 5.176 13.370 32.109 1.00 96.06 414 THR A O 1
ATOM 3425 N N . PHE A 1 415 ? 5.011 12.073 33.924 1.00 97.12 415 PHE A N 1
ATOM 3426 C CA . PHE A 1 415 ? 5.835 10.982 33.420 1.00 97.12 415 PHE A CA 1
ATOM 3427 C C . PHE A 1 415 ? 5.098 9.654 33.507 1.00 97.12 415 PHE A C 1
ATOM 3429 O O . PHE A 1 415 ? 4.505 9.314 34.528 1.00 97.12 415 PHE A O 1
ATOM 3436 N N . TYR A 1 416 ? 5.236 8.861 32.456 1.00 97.88 416 TYR A N 1
ATOM 3437 C CA . TYR A 1 416 ? 4.902 7.449 32.451 1.00 97.88 416 TYR A CA 1
ATOM 3438 C C . TYR A 1 416 ? 6.187 6.626 32.602 1.00 97.88 416 TYR A C 1
ATOM 3440 O O . TYR A 1 416 ? 7.201 6.936 31.975 1.00 97.88 416 TYR A O 1
ATOM 3448 N N . THR A 1 417 ? 6.161 5.594 33.448 1.00 97.94 417 THR A N 1
ATOM 3449 C CA . THR A 1 417 ? 7.279 4.648 33.596 1.00 97.94 417 THR A CA 1
ATOM 3450 C C . THR A 1 417 ? 6.843 3.283 33.085 1.00 97.94 417 THR A C 1
ATOM 3452 O O . THR A 1 417 ? 5.880 2.719 33.605 1.00 97.94 417 THR A O 1
ATOM 3455 N N . VAL A 1 418 ? 7.560 2.746 32.096 1.00 96.25 418 VAL A N 1
ATOM 3456 C CA . VAL A 1 418 ? 7.277 1.413 31.542 1.00 96.25 418 VAL A CA 1
ATOM 3457 C C . VAL A 1 418 ? 7.519 0.365 32.627 1.00 96.25 418 VAL A C 1
ATOM 3459 O O . VAL A 1 418 ? 8.637 0.239 33.130 1.00 96.25 418 VAL A O 1
ATOM 3462 N N . SER A 1 419 ? 6.480 -0.379 32.997 1.00 96.06 419 SER A N 1
ATOM 3463 C CA . SER A 1 419 ? 6.560 -1.418 34.032 1.00 96.06 419 SER A CA 1
ATOM 3464 C C . SER A 1 419 ? 6.664 -2.817 33.423 1.00 96.06 419 SER A C 1
ATOM 3466 O O . SER A 1 419 ? 6.310 -3.024 32.268 1.00 96.06 419 SER A O 1
ATOM 3468 N N . GLU A 1 420 ? 7.124 -3.794 34.208 1.00 92.12 420 GLU A N 1
ATOM 3469 C CA . GLU A 1 420 ? 7.372 -5.177 33.755 1.00 92.12 420 GLU A CA 1
ATOM 3470 C C . GLU A 1 420 ? 6.129 -5.860 33.154 1.00 92.12 420 GLU A C 1
ATOM 3472 O O . GLU A 1 420 ? 6.235 -6.591 32.175 1.00 92.12 420 GLU A O 1
ATOM 3477 N N . ASN A 1 421 ? 4.939 -5.533 33.667 1.00 92.44 421 ASN A N 1
ATOM 3478 C CA . ASN A 1 421 ? 3.657 -6.073 33.198 1.00 92.44 421 ASN A CA 1
ATOM 3479 C C . ASN A 1 421 ? 2.909 -5.148 32.220 1.00 92.44 421 ASN A C 1
ATOM 3481 O O . ASN A 1 421 ? 1.711 -5.342 31.990 1.00 92.44 421 ASN A O 1
ATOM 3485 N N . HIS A 1 422 ? 3.560 -4.108 31.695 1.00 96.44 422 HIS A N 1
ATOM 3486 C CA . HIS A 1 422 ? 2.968 -3.196 30.715 1.00 96.44 422 HIS A CA 1
ATOM 3487 C C . HIS A 1 422 ? 3.399 -3.592 29.305 1.00 96.44 422 HIS A C 1
ATOM 3489 O O . HIS A 1 422 ? 4.583 -3.568 28.976 1.00 96.44 422 HIS A O 1
ATOM 3495 N N . ILE A 1 423 ? 2.424 -3.924 28.457 1.00 97.38 423 ILE A N 1
ATOM 3496 C CA . ILE A 1 423 ? 2.663 -4.230 27.047 1.00 97.38 423 ILE A CA 1
ATOM 3497 C C . ILE A 1 423 ? 2.122 -3.087 26.200 1.00 97.38 423 ILE A C 1
ATOM 3499 O O . ILE A 1 423 ? 0.914 -2.882 26.122 1.00 97.38 423 ILE A O 1
ATOM 3503 N N . ILE A 1 424 ? 3.037 -2.347 25.569 1.00 98.12 424 ILE A N 1
ATOM 3504 C CA . ILE A 1 424 ? 2.728 -1.310 24.584 1.00 98.12 424 ILE A CA 1
ATOM 3505 C C . ILE A 1 424 ? 3.527 -1.610 23.320 1.00 98.12 424 ILE A C 1
ATOM 3507 O O . ILE A 1 424 ? 4.755 -1.559 23.331 1.00 98.12 424 ILE A O 1
ATOM 3511 N N . ARG A 1 425 ? 2.861 -1.933 22.214 1.00 96.88 425 ARG A N 1
ATOM 3512 C CA . ARG A 1 425 ? 3.534 -2.264 20.949 1.00 96.88 425 ARG A CA 1
ATOM 3513 C C . ARG A 1 425 ? 2.984 -1.449 19.798 1.00 96.88 425 ARG A C 1
ATOM 3515 O O . ARG A 1 425 ? 1.810 -1.108 19.777 1.00 96.88 425 ARG A O 1
ATOM 3522 N N . ALA A 1 426 ? 3.835 -1.170 18.820 1.00 93.44 426 ALA A N 1
ATOM 3523 C CA . ALA A 1 426 ? 3.376 -0.735 17.512 1.00 93.44 426 ALA A CA 1
ATOM 3524 C C . ALA A 1 426 ? 3.193 -1.966 16.616 1.00 93.44 426 ALA A C 1
ATOM 3526 O O . ALA A 1 426 ? 4.104 -2.789 16.535 1.00 93.44 426 ALA A O 1
ATOM 3527 N N . LEU A 1 427 ? 2.035 -2.075 15.967 1.00 91.50 427 LEU A N 1
ATOM 3528 C CA . LEU A 1 427 ? 1.753 -3.091 14.949 1.00 91.50 427 LEU A CA 1
ATOM 3529 C C . LEU A 1 427 ? 2.332 -2.656 13.597 1.00 91.50 427 LEU A C 1
ATOM 3531 O O . LEU A 1 427 ? 2.547 -1.458 13.366 1.00 91.50 427 LEU A O 1
ATOM 3535 N N . GLU A 1 428 ? 2.545 -3.601 12.678 1.00 85.50 428 GLU A N 1
ATOM 3536 C CA . GLU A 1 428 ? 3.086 -3.295 11.352 1.00 85.50 428 GLU A CA 1
ATOM 3537 C C . GLU A 1 428 ? 2.210 -2.292 10.580 1.00 85.50 428 GLU A C 1
ATOM 3539 O O . GLU A 1 428 ? 1.104 -2.569 10.109 1.00 85.50 428 GLU A O 1
ATOM 3544 N N . THR A 1 429 ? 2.748 -1.086 10.420 1.00 78.62 429 THR A N 1
ATOM 3545 C CA . THR A 1 429 ? 2.088 0.064 9.789 1.00 78.62 429 THR A CA 1
ATOM 3546 C C . THR A 1 429 ? 1.676 -0.181 8.339 1.00 78.62 429 THR A C 1
ATOM 3548 O O . THR A 1 429 ? 0.675 0.388 7.901 1.00 78.62 429 THR A O 1
ATOM 3551 N N . GLN A 1 430 ? 2.411 -1.025 7.605 1.00 73.31 430 GLN A N 1
ATOM 3552 C CA . GLN A 1 430 ? 2.162 -1.298 6.186 1.00 73.31 430 GLN A CA 1
ATOM 3553 C C . GLN A 1 430 ? 0.968 -2.231 5.932 1.00 73.31 430 GLN A C 1
ATOM 3555 O O . GLN A 1 430 ? 0.507 -2.323 4.790 1.00 73.31 430 GLN A O 1
ATOM 3560 N N . ILE A 1 431 ? 0.454 -2.908 6.963 1.00 75.94 431 ILE A N 1
ATOM 3561 C CA . ILE A 1 431 ? -0.789 -3.683 6.877 1.00 75.94 431 ILE A CA 1
ATOM 3562 C C . ILE A 1 431 ? -1.968 -2.699 6.914 1.00 75.94 431 ILE A C 1
ATOM 3564 O O . ILE A 1 431 ? -1.976 -1.761 7.717 1.00 75.94 431 ILE A O 1
ATOM 3568 N N . SER A 1 432 ? -2.973 -2.859 6.044 1.00 73.44 432 SER A N 1
ATOM 3569 C CA . SER A 1 432 ? -4.190 -2.037 6.145 1.00 73.44 432 SER A CA 1
ATOM 3570 C C . SER A 1 432 ? -4.882 -2.295 7.470 1.00 73.44 432 SER A C 1
ATOM 3572 O O . SER A 1 432 ? -5.035 -3.443 7.878 1.00 73.44 432 SER A O 1
ATOM 3574 N N . SER A 1 433 ? -5.351 -1.237 8.121 1.00 77.75 433 SER A N 1
ATOM 3575 C CA . SER A 1 433 ? -5.978 -1.353 9.433 1.00 77.75 433 SER A CA 1
ATOM 3576 C C . SER A 1 433 ? -7.177 -2.310 9.426 1.00 77.75 433 SER A C 1
ATOM 3578 O O . SER A 1 433 ? -7.339 -3.053 10.381 1.00 77.75 433 SER A O 1
ATOM 3580 N N . GLU A 1 434 ? -7.954 -2.391 8.339 1.00 74.94 434 GLU A N 1
ATOM 3581 C CA . GLU A 1 434 ? -9.079 -3.332 8.219 1.00 74.94 434 GLU A CA 1
ATOM 3582 C C . GLU A 1 434 ? -8.668 -4.813 8.218 1.00 74.94 434 GLU A C 1
ATOM 3584 O O . GLU A 1 434 ? -9.444 -5.655 8.668 1.00 74.94 434 GLU A O 1
ATOM 3589 N N . GLU A 1 435 ? -7.455 -5.143 7.760 1.00 75.69 435 GLU A N 1
ATOM 3590 C CA . GLU A 1 435 ? -6.927 -6.510 7.900 1.00 75.69 435 GLU A CA 1
ATOM 3591 C C . GLU A 1 435 ? -6.720 -6.833 9.381 1.00 75.69 435 GLU A C 1
ATOM 3593 O O . GLU A 1 435 ? -7.038 -7.929 9.817 1.00 75.69 435 GLU A O 1
ATOM 3598 N N . LEU A 1 436 ? -6.270 -5.866 10.183 1.00 83.81 436 LEU A N 1
ATOM 3599 C CA . LEU A 1 436 ? -6.044 -6.087 11.609 1.00 83.81 436 LEU A CA 1
ATOM 3600 C C . LEU A 1 436 ? -7.329 -6.033 12.439 1.00 83.81 436 LEU A C 1
ATOM 3602 O O . LEU A 1 436 ? -7.388 -6.630 13.505 1.00 83.81 436 LEU A O 1
ATOM 3606 N N . THR A 1 437 ? -8.352 -5.312 11.981 1.00 83.38 437 THR A N 1
ATOM 3607 C CA . THR A 1 437 ? -9.503 -4.987 12.833 1.00 83.38 437 THR A CA 1
ATOM 3608 C C . THR A 1 437 ? -10.844 -5.542 12.379 1.00 83.38 437 THR A C 1
ATOM 3610 O O . THR A 1 437 ? -11.787 -5.574 13.169 1.00 83.38 437 THR A O 1
ATOM 3613 N N . THR A 1 438 ? -10.967 -5.925 11.107 1.00 76.75 438 THR A N 1
ATOM 3614 C CA . THR A 1 438 ? -12.264 -6.231 10.488 1.00 76.75 438 THR A CA 1
ATOM 3615 C C . THR A 1 438 ? -12.307 -7.638 9.911 1.00 76.75 438 THR A C 1
ATOM 3617 O O . THR A 1 438 ? -13.216 -8.401 10.224 1.00 76.75 438 THR A O 1
ATOM 3620 N N . TYR A 1 439 ? -11.360 -7.988 9.036 1.00 75.00 439 TYR A N 1
ATOM 3621 C CA . TYR A 1 439 ? -11.531 -9.148 8.154 1.00 75.00 439 TYR A CA 1
ATOM 3622 C C . TYR A 1 439 ? -11.294 -10.501 8.824 1.00 75.00 439 TYR A C 1
ATOM 3624 O O . TYR A 1 439 ? -11.899 -11.482 8.400 1.00 75.00 439 TYR A O 1
ATOM 3632 N N . HIS A 1 440 ? -10.473 -10.553 9.874 1.00 79.00 440 HIS A N 1
ATOM 3633 C CA . HIS A 1 440 ? -10.016 -11.815 10.475 1.00 79.00 440 HIS A CA 1
ATOM 3634 C C . HIS A 1 440 ? -10.538 -12.034 11.896 1.00 79.00 440 HIS A C 1
ATOM 3636 O O . HIS A 1 440 ? -9.938 -12.759 12.687 1.00 79.00 440 HIS A O 1
ATOM 3642 N N . VAL A 1 441 ? -11.668 -11.403 12.218 1.00 77.81 441 VAL A N 1
ATOM 3643 C CA . VAL A 1 441 ? -12.348 -11.533 13.515 1.00 77.81 441 VAL A CA 1
ATOM 3644 C C . VAL A 1 441 ? -13.260 -12.768 13.534 1.00 77.81 441 VAL A C 1
ATOM 3646 O O . VAL A 1 441 ? -13.316 -13.499 14.526 1.00 77.81 441 VAL A O 1
ATOM 3649 N N . LEU A 1 442 ? -13.946 -13.037 12.418 1.00 72.44 442 LEU A N 1
ATOM 3650 C CA . LEU A 1 442 ? -14.889 -14.149 12.253 1.00 72.44 442 LEU A CA 1
ATOM 3651 C C . LEU A 1 442 ? -14.443 -15.094 11.130 1.00 72.44 442 LEU A C 1
ATOM 3653 O O . LEU A 1 442 ? -13.732 -14.694 10.210 1.00 72.44 442 LEU A O 1
ATOM 3657 N N . ASN A 1 443 ? -14.890 -16.348 11.180 1.00 63.94 443 ASN A N 1
ATOM 3658 C CA . ASN A 1 443 ? -14.669 -17.317 10.112 1.00 63.94 443 ASN A CA 1
ATOM 3659 C C . ASN A 1 443 ? -15.688 -17.130 8.973 1.00 63.94 443 ASN A C 1
ATOM 3661 O O . ASN A 1 443 ? -16.608 -16.317 9.055 1.00 63.94 443 ASN A O 1
ATOM 3665 N N . SER A 1 444 ? -15.549 -17.917 7.903 1.00 56.59 444 SER A N 1
ATOM 3666 C CA . SER A 1 444 ? -16.440 -17.880 6.731 1.00 56.59 444 SER A CA 1
ATOM 3667 C C . SER A 1 444 ? -17.911 -18.187 7.040 1.00 56.59 444 SER A C 1
ATOM 3669 O O . SER A 1 444 ? -18.777 -17.884 6.224 1.00 56.59 444 SER A O 1
ATOM 3671 N N . GLU A 1 445 ? -18.191 -18.785 8.197 1.00 55.44 445 GLU A N 1
ATOM 3672 C CA . GLU A 1 445 ? -19.538 -19.114 8.674 1.00 55.44 445 GLU A CA 1
ATOM 3673 C C . GLU A 1 445 ? -20.097 -18.034 9.617 1.00 55.44 445 GLU A C 1
ATOM 3675 O O . GLU A 1 445 ? -21.203 -18.170 10.134 1.00 55.44 445 GLU A O 1
ATOM 3680 N N . GLY A 1 446 ? -19.357 -16.940 9.834 1.00 56.88 446 GLY A N 1
ATOM 3681 C CA . GLY A 1 446 ? -19.769 -15.844 10.707 1.00 56.88 446 GLY A CA 1
ATOM 3682 C C . GLY A 1 446 ? -19.672 -16.176 12.196 1.00 56.88 446 GLY A C 1
ATOM 3683 O O . GLY A 1 446 ? -20.299 -15.499 12.998 1.00 56.88 446 GLY A O 1
ATOM 3684 N N . THR A 1 447 ? -18.904 -17.196 12.580 1.00 59.19 447 THR A N 1
ATOM 3685 C CA . THR A 1 447 ? -18.605 -17.502 13.989 1.00 59.19 447 THR A CA 1
ATOM 3686 C C . THR A 1 447 ? -17.240 -16.937 14.372 1.00 59.19 447 THR A C 1
ATOM 3688 O O . THR A 1 447 ? -16.346 -16.844 13.529 1.00 59.19 447 THR A O 1
ATOM 3691 N N . ALA A 1 448 ? -17.066 -16.522 15.629 1.00 57.44 448 ALA A N 1
ATOM 3692 C CA . ALA A 1 448 ? -15.794 -15.974 16.091 1.00 57.44 448 ALA A CA 1
ATOM 3693 C C . ALA A 1 448 ? -14.663 -16.999 15.914 1.00 57.44 448 ALA A C 1
ATOM 3695 O O . ALA A 1 448 ? -14.780 -18.144 16.351 1.00 57.44 448 ALA A O 1
ATOM 3696 N N . LEU A 1 449 ? -13.551 -16.581 15.298 1.00 59.88 449 LEU A N 1
ATOM 3697 C CA . LEU A 1 449 ? -12.320 -17.373 15.222 1.00 59.88 449 LEU A CA 1
ATOM 3698 C C . LEU A 1 449 ? -11.622 -17.335 16.588 1.00 59.88 449 LEU A C 1
ATOM 3700 O O . LEU A 1 449 ? -10.559 -16.736 16.721 1.00 59.88 449 LEU A O 1
ATOM 3704 N N . LEU A 1 450 ? -12.244 -17.917 17.617 1.00 55.41 450 LEU A N 1
ATOM 3705 C CA . LEU A 1 450 ? -11.811 -17.763 19.011 1.00 55.41 450 LEU A CA 1
ATOM 3706 C C . LEU A 1 450 ? -10.334 -18.136 19.230 1.00 55.41 450 LEU A C 1
ATOM 3708 O O . LEU A 1 450 ? -9.682 -17.471 20.029 1.00 55.41 450 LEU A O 1
ATOM 3712 N N . ASP A 1 451 ? -9.796 -19.079 18.447 1.00 57.12 451 ASP A N 1
ATOM 3713 C CA . ASP A 1 451 ? -8.406 -19.540 18.582 1.00 57.12 451 ASP A CA 1
ATOM 3714 C C . ASP A 1 451 ? -7.447 -19.062 17.471 1.00 57.12 451 ASP A C 1
ATOM 3716 O O . ASP A 1 451 ? -6.229 -19.127 17.656 1.00 57.12 451 ASP A O 1
ATOM 3720 N N . ASN A 1 452 ? -7.976 -18.572 16.336 1.00 68.56 452 ASN A N 1
ATOM 3721 C CA . ASN A 1 452 ? -7.206 -18.305 15.105 1.00 68.56 452 ASN A CA 1
ATOM 3722 C C . ASN A 1 452 ? -7.407 -16.902 14.496 1.00 68.56 452 ASN A C 1
ATOM 3724 O O . ASN A 1 452 ? -6.783 -16.596 13.478 1.00 68.56 452 ASN A O 1
ATOM 3728 N N . GLY A 1 453 ? -8.271 -16.064 15.071 1.00 78.75 453 GLY A N 1
ATOM 3729 C CA . GLY A 1 453 ? -8.568 -14.718 14.577 1.00 78.75 453 GLY A CA 1
ATOM 3730 C C . GLY A 1 453 ? -7.768 -13.631 15.286 1.00 78.75 453 GLY A C 1
ATOM 3731 O O . GLY A 1 453 ? -7.275 -13.839 16.392 1.00 78.75 453 GLY A O 1
ATOM 3732 N N . LEU A 1 454 ? -7.663 -12.459 14.658 1.00 87.38 454 LEU A N 1
ATOM 3733 C CA . LEU A 1 454 ? -7.129 -11.250 15.287 1.00 87.38 454 LEU A CA 1
ATOM 3734 C C . LEU A 1 454 ? -8.294 -10.336 15.668 1.00 87.38 454 LEU A C 1
ATOM 3736 O O . LEU A 1 454 ? -9.094 -9.955 14.815 1.00 87.38 454 LEU A O 1
ATOM 3740 N N . LYS A 1 455 ? -8.391 -10.003 16.955 1.00 87.75 455 LYS A N 1
ATOM 3741 C CA . LYS A 1 455 ? -9.452 -9.167 17.521 1.00 87.75 455 LYS A CA 1
ATOM 3742 C C . LYS A 1 455 ? -8.893 -8.259 18.609 1.00 87.75 455 LYS 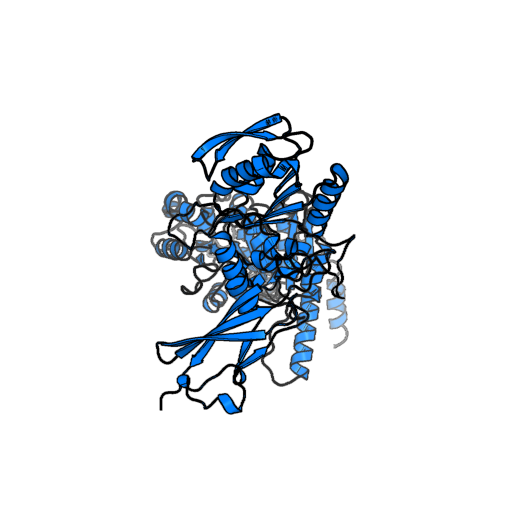A C 1
ATOM 3744 O O . LYS A 1 455 ? -7.902 -8.607 19.246 1.00 87.75 455 LYS A O 1
ATOM 3749 N N . PHE A 1 456 ? -9.567 -7.132 18.820 1.00 92.56 456 PHE A N 1
ATOM 3750 C CA . PHE A 1 456 ? -9.253 -6.180 19.880 1.00 92.56 456 PHE A CA 1
ATOM 3751 C C . PHE A 1 456 ? -10.484 -5.937 20.753 1.00 92.56 456 PHE A C 1
ATOM 3753 O O . PHE A 1 456 ? -11.587 -5.747 20.237 1.00 92.56 456 PHE A O 1
ATOM 3760 N N . ASP A 1 457 ? -10.313 -5.962 22.071 1.00 92.88 457 ASP A N 1
ATOM 3761 C CA . ASP A 1 457 ? -11.415 -5.853 23.034 1.00 92.88 457 ASP A CA 1
ATOM 3762 C C . ASP A 1 457 ? -11.898 -4.417 23.200 1.00 92.88 457 ASP A C 1
ATOM 3764 O O . ASP A 1 457 ? -13.099 -4.184 23.341 1.00 92.88 457 ASP A O 1
ATOM 3768 N N . LYS A 1 458 ? -10.964 -3.462 23.166 1.00 95.31 458 LYS A N 1
ATOM 3769 C CA . LYS A 1 458 ? -11.222 -2.028 23.306 1.00 95.31 458 LYS A CA 1
ATOM 3770 C C . LYS A 1 458 ? -10.496 -1.216 22.251 1.00 95.31 458 LYS A C 1
ATOM 3772 O O . LYS A 1 458 ? -9.496 -1.644 21.677 1.00 95.31 458 LYS A O 1
ATOM 3777 N N . TRP A 1 459 ? -11.025 -0.027 22.000 1.00 95.12 459 TRP A N 1
ATOM 3778 C CA . TRP A 1 459 ? -10.593 0.831 20.910 1.00 95.12 459 TRP A CA 1
ATOM 3779 C C . TRP A 1 459 ? -10.366 2.262 21.373 1.00 95.12 459 TRP A C 1
ATOM 3781 O O . TRP A 1 459 ? -11.084 2.782 22.224 1.00 95.12 459 TRP A O 1
ATOM 3791 N N . ILE A 1 460 ? -9.390 2.915 20.755 1.00 94.44 460 ILE A N 1
ATOM 3792 C CA . ILE A 1 460 ? -9.175 4.356 20.828 1.00 94.44 460 ILE A CA 1
ATOM 3793 C C . ILE A 1 460 ? -8.937 4.873 19.415 1.00 94.44 460 ILE A C 1
ATOM 3795 O O . ILE A 1 460 ? -8.175 4.283 18.645 1.00 94.44 460 ILE A O 1
ATOM 3799 N N . LEU A 1 461 ? -9.599 5.973 19.069 1.00 91.19 461 LEU A N 1
ATOM 3800 C CA . LEU A 1 461 ? -9.559 6.542 17.727 1.00 91.19 461 LEU A CA 1
ATOM 3801 C C . LEU A 1 461 ? -8.907 7.918 17.778 1.00 91.19 461 LEU A C 1
ATOM 3803 O O . LEU A 1 461 ? -9.483 8.838 18.348 1.00 91.19 461 LEU A O 1
ATOM 3807 N N . PHE A 1 462 ? -7.733 8.080 17.167 1.00 88.00 462 PHE A N 1
ATOM 3808 C CA . PHE A 1 462 ? -7.158 9.416 16.958 1.00 88.00 462 PHE A CA 1
ATOM 3809 C C . PHE A 1 462 ? -7.642 10.084 15.666 1.00 88.00 462 PHE A C 1
ATOM 3811 O O . PHE A 1 462 ? -7.450 11.284 15.482 1.00 88.00 462 PHE A O 1
ATOM 3818 N N . ASP A 1 463 ? -8.272 9.301 14.792 1.00 75.69 463 ASP A N 1
ATOM 3819 C CA . ASP A 1 463 ? -8.961 9.761 13.594 1.00 75.69 463 ASP A CA 1
ATOM 3820 C C . ASP A 1 463 ? -10.252 8.951 13.405 1.00 75.69 463 ASP A C 1
ATOM 3822 O O . ASP A 1 463 ? -10.237 7.793 12.974 1.00 75.69 463 ASP A O 1
ATOM 3826 N N . SER A 1 464 ? -11.384 9.569 13.742 1.00 69.81 464 SER A N 1
ATOM 3827 C CA . SER A 1 464 ? -12.725 8.995 13.577 1.00 69.81 464 SER A CA 1
ATOM 3828 C C . SER A 1 464 ? -13.118 8.799 12.102 1.00 69.81 464 SER A C 1
ATOM 3830 O O . SER A 1 464 ? -13.971 7.953 11.810 1.00 69.81 464 SER A O 1
ATOM 3832 N N . GLY A 1 465 ? -12.479 9.524 11.173 1.00 65.81 465 GLY A N 1
ATOM 3833 C CA . GLY A 1 465 ? -12.707 9.458 9.728 1.00 65.81 465 GLY A CA 1
ATOM 3834 C C . GLY A 1 465 ? -11.997 8.296 9.029 1.00 65.81 465 GLY A C 1
ATOM 3835 O O . GLY A 1 465 ? -12.295 7.995 7.870 1.00 65.81 465 GLY A O 1
ATOM 3836 N N . SER A 1 466 ? -11.091 7.606 9.724 1.00 68.06 466 SER A N 1
ATOM 3837 C CA . SER A 1 466 ? -10.356 6.471 9.173 1.00 68.06 466 SER A CA 1
ATOM 3838 C C . SER A 1 466 ? -11.285 5.325 8.760 1.00 68.06 466 SER A C 1
ATOM 3840 O O . SER A 1 466 ? -12.220 4.950 9.472 1.00 68.06 466 SER A O 1
ATOM 3842 N N . GLY A 1 467 ? -10.974 4.674 7.633 1.00 65.12 467 GLY A N 1
ATOM 3843 C CA . GLY A 1 467 ? -11.664 3.453 7.199 1.00 65.12 467 GLY A CA 1
ATOM 3844 C C . GLY A 1 467 ? -11.590 2.318 8.231 1.00 65.12 467 GLY A C 1
ATOM 3845 O O . GLY A 1 467 ? -12.485 1.469 8.265 1.00 65.12 467 GLY A O 1
ATOM 3846 N N . ALA A 1 468 ? -10.586 2.361 9.115 1.00 69.06 468 ALA A N 1
ATOM 3847 C CA . ALA A 1 468 ? -10.392 1.443 10.232 1.00 69.06 468 ALA A CA 1
ATOM 3848 C C . ALA A 1 468 ? -11.507 1.510 11.283 1.00 69.06 468 ALA A C 1
ATOM 3850 O O . ALA A 1 468 ? -11.805 0.491 11.902 1.00 69.06 468 ALA A O 1
ATOM 3851 N N . THR A 1 469 ? -12.150 2.672 11.455 1.00 75.31 469 THR A N 1
ATOM 3852 C CA . THR A 1 469 ? -13.266 2.873 12.396 1.00 75.31 469 THR A CA 1
ATOM 3853 C C . THR A 1 469 ? -14.434 1.934 12.092 1.00 75.31 469 THR A C 1
ATOM 3855 O O . THR A 1 469 ? -15.171 1.524 12.985 1.00 75.31 469 THR A O 1
ATOM 3858 N N . ARG A 1 470 ? -14.571 1.499 10.832 1.00 73.06 470 ARG A N 1
ATOM 3859 C CA . ARG A 1 470 ? -15.569 0.499 10.425 1.00 73.06 470 ARG A CA 1
ATOM 3860 C C . ARG A 1 470 ? -15.342 -0.866 11.058 1.00 73.06 470 ARG A C 1
ATOM 3862 O O . ARG A 1 470 ? -16.300 -1.622 11.176 1.00 73.06 470 ARG A O 1
ATOM 3869 N N . GLY A 1 471 ? -14.112 -1.168 11.473 1.00 77.06 471 GLY A N 1
ATOM 3870 C CA . GLY A 1 471 ? -13.770 -2.426 12.126 1.00 77.06 471 GLY A CA 1
ATOM 3871 C C . GLY A 1 471 ? -14.484 -2.641 13.453 1.00 77.06 471 GLY A C 1
ATOM 3872 O O . GLY A 1 471 ? -14.515 -3.763 13.925 1.00 77.06 471 GLY A O 1
ATOM 3873 N N . ILE A 1 472 ? -15.144 -1.623 14.010 1.00 84.56 472 ILE A N 1
ATOM 3874 C CA . ILE A 1 472 ? -16.066 -1.802 15.138 1.00 84.56 472 ILE A CA 1
ATOM 3875 C C . ILE A 1 472 ? -17.263 -2.682 14.741 1.00 84.56 472 ILE A C 1
ATOM 3877 O O . ILE A 1 472 ? -17.745 -3.471 15.544 1.00 84.56 472 ILE A O 1
ATOM 3881 N N . ASN A 1 473 ? -17.733 -2.602 13.492 1.00 82.19 473 ASN A N 1
ATOM 3882 C CA . ASN A 1 473 ? -18.755 -3.499 12.954 1.00 82.19 473 ASN A CA 1
ATOM 3883 C C . ASN A 1 473 ? -18.100 -4.783 12.407 1.00 82.19 473 ASN A C 1
ATOM 3885 O O . ASN A 1 473 ? -18.050 -5.007 11.197 1.00 82.19 473 ASN A O 1
ATOM 3889 N N . ASN A 1 474 ? -17.579 -5.619 13.306 1.00 82.50 474 ASN A N 1
ATOM 3890 C CA . ASN A 1 474 ? -16.920 -6.894 12.981 1.00 82.50 474 ASN A CA 1
ATOM 3891 C C . ASN A 1 474 ? -17.596 -8.120 13.630 1.00 82.50 474 ASN A C 1
ATOM 3893 O O . ASN A 1 474 ? -17.061 -9.224 13.563 1.00 82.50 474 ASN A O 1
ATOM 3897 N N . GLY A 1 475 ? -18.744 -7.929 14.289 1.00 81.12 475 GLY A N 1
ATOM 3898 C CA . GLY A 1 475 ? -19.474 -8.983 15.004 1.00 81.12 475 GLY A CA 1
ATOM 3899 C C . GLY A 1 475 ? -18.869 -9.384 16.353 1.00 81.12 475 GLY A C 1
ATOM 3900 O O . GLY A 1 475 ? -19.436 -10.2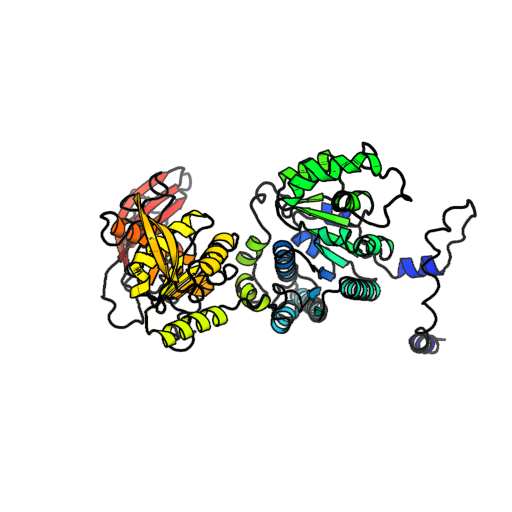34 17.038 1.00 81.12 475 GLY A O 1
ATOM 3901 N N . TYR A 1 476 ? -17.757 -8.773 16.766 1.00 85.69 476 TYR A N 1
ATOM 3902 C CA . TYR A 1 476 ? -17.167 -8.918 18.100 1.00 85.69 476 TYR A CA 1
ATOM 3903 C C . TYR A 1 476 ? -17.299 -7.644 18.941 1.00 85.69 476 TYR A C 1
ATOM 3905 O O . TYR A 1 476 ? -17.546 -7.730 20.142 1.00 85.69 476 TYR A O 1
ATOM 3913 N N . ASN A 1 477 ? -17.151 -6.478 18.310 1.00 88.62 477 ASN A N 1
ATOM 3914 C CA . ASN A 1 477 ? -17.190 -5.183 18.973 1.00 88.62 477 ASN A CA 1
ATOM 3915 C C . ASN A 1 477 ? -18.554 -4.487 18.858 1.00 88.62 477 ASN A C 1
ATOM 3917 O O . ASN A 1 477 ? -19.368 -4.778 17.978 1.00 88.62 477 ASN A O 1
ATOM 3921 N N . VAL A 1 478 ? -18.768 -3.516 19.746 1.00 89.06 478 VAL A N 1
ATOM 3922 C CA . VAL A 1 478 ? -19.852 -2.524 19.690 1.00 89.06 478 VAL A CA 1
ATOM 3923 C C . VAL A 1 478 ? -19.298 -1.103 19.768 1.00 89.06 478 VAL A C 1
ATOM 3925 O O . VAL A 1 478 ? -18.178 -0.916 20.241 1.00 89.06 478 VAL A O 1
ATOM 3928 N N . PRO A 1 479 ? -20.058 -0.066 19.364 1.00 89.25 479 PRO A N 1
ATOM 3929 C CA . PRO A 1 479 ? -19.581 1.314 19.453 1.00 89.25 479 PRO A CA 1
ATOM 3930 C C . PRO A 1 479 ? -19.073 1.741 20.845 1.00 89.25 479 PRO A C 1
ATOM 3932 O O . PRO A 1 479 ? -18.106 2.491 20.923 1.00 89.25 479 PRO A O 1
ATOM 3935 N N . GLN A 1 480 ? -19.633 1.224 21.944 1.00 89.06 480 GLN A N 1
ATOM 3936 C CA . GLN A 1 480 ? -19.171 1.505 23.318 1.00 89.06 480 GLN A CA 1
ATOM 3937 C C . GLN A 1 480 ? -17.832 0.845 23.675 1.00 89.06 480 GLN A C 1
ATOM 3939 O O . GLN A 1 480 ? -17.278 1.137 24.734 1.00 89.06 480 GLN A O 1
ATOM 3944 N N . ASP A 1 481 ? -17.279 -0.023 22.827 1.00 92.31 481 ASP A N 1
ATOM 3945 C CA . ASP A 1 481 ? -15.904 -0.497 23.003 1.00 92.31 481 ASP A CA 1
ATOM 3946 C C . ASP A 1 481 ? -14.868 0.588 22.683 1.00 92.31 481 ASP A C 1
ATOM 3948 O O . ASP A 1 481 ? -13.702 0.442 23.060 1.00 92.31 481 ASP A O 1
ATOM 3952 N N . ILE A 1 482 ? -15.277 1.690 22.040 1.00 93.88 482 ILE A N 1
ATOM 3953 C CA . ILE A 1 482 ? -14.438 2.878 21.895 1.00 93.88 482 ILE A CA 1
ATOM 3954 C C . ILE A 1 482 ? -14.363 3.605 23.237 1.00 93.88 482 ILE A C 1
ATOM 3956 O O . ILE A 1 482 ? -15.341 4.195 23.686 1.00 93.88 482 ILE A O 1
ATOM 3960 N N . LEU A 1 483 ? -13.196 3.621 23.867 1.00 95.00 483 LEU A N 1
ATOM 3961 C CA . LEU A 1 483 ? -13.007 4.303 25.146 1.00 95.00 483 LEU A CA 1
ATOM 3962 C C . LEU A 1 483 ? -12.796 5.807 24.971 1.00 95.00 483 LEU A C 1
ATOM 3964 O O . LEU A 1 483 ? -13.319 6.590 25.765 1.00 95.00 483 LEU A O 1
ATOM 3968 N N . GLU A 1 484 ? -12.045 6.200 23.939 1.00 93.00 484 GLU A N 1
ATOM 3969 C CA . GLU A 1 484 ? -11.683 7.595 23.688 1.00 93.00 484 GLU A CA 1
ATOM 3970 C C . GLU A 1 484 ? -11.588 7.925 22.193 1.00 93.00 484 GLU A C 1
ATOM 3972 O O . GLU A 1 484 ? -11.213 7.081 21.371 1.00 93.00 484 GLU A O 1
ATOM 3977 N N . ILE A 1 485 ? -11.935 9.167 21.849 1.00 89.50 485 ILE A N 1
ATOM 3978 C CA . ILE A 1 485 ? -12.005 9.670 20.472 1.00 89.50 485 ILE A CA 1
ATOM 3979 C C . ILE A 1 485 ? -11.310 11.029 20.381 1.00 89.50 485 ILE A C 1
ATOM 3981 O O . ILE A 1 485 ? -11.540 11.909 21.208 1.00 89.50 485 ILE A O 1
ATOM 3985 N N . ILE A 1 486 ? -10.518 11.217 19.331 1.00 80.62 486 ILE A N 1
ATOM 3986 C CA . ILE A 1 486 ? -10.072 12.518 18.837 1.00 80.62 486 ILE A CA 1
ATOM 3987 C C . ILE A 1 486 ? -10.652 12.689 17.437 1.00 80.62 486 ILE A C 1
ATOM 3989 O O . ILE A 1 486 ? -10.519 11.810 16.585 1.00 80.62 486 ILE A O 1
ATOM 3993 N N . ASP A 1 487 ? -11.295 13.827 17.202 1.00 66.62 487 ASP A N 1
ATOM 3994 C CA . ASP A 1 487 ? -11.811 14.197 15.889 1.00 66.62 487 ASP A CA 1
ATOM 3995 C C . ASP A 1 487 ? -11.242 15.568 15.491 1.00 66.62 487 ASP A C 1
ATOM 3997 O O . ASP A 1 487 ? -11.691 16.597 16.004 1.00 66.62 487 ASP A O 1
ATOM 4001 N N . PRO A 1 488 ? -10.235 15.617 14.600 1.00 55.88 488 PRO A N 1
ATOM 4002 C CA . PRO A 1 488 ? -9.637 16.881 14.183 1.00 55.88 488 PRO A CA 1
ATOM 4003 C C . PRO A 1 488 ? -10.572 17.721 13.294 1.00 55.88 488 PRO A C 1
ATOM 4005 O O . PRO A 1 488 ? -10.317 18.909 13.095 1.00 55.88 488 PRO A O 1
ATOM 4008 N N . TYR A 1 489 ? -11.662 17.149 12.771 1.00 53.00 489 TYR A N 1
ATOM 4009 C CA . TYR A 1 489 ? -12.511 17.777 11.755 1.00 53.00 489 TYR A CA 1
ATOM 4010 C C . TYR A 1 489 ? -13.743 18.487 12.326 1.00 53.00 489 TYR A C 1
ATOM 4012 O O . TYR A 1 489 ? -14.434 19.211 11.606 1.00 53.00 489 TYR A O 1
ATOM 4020 N N . LEU A 1 490 ? -14.026 18.330 13.619 1.00 49.44 490 LEU A N 1
ATOM 4021 C CA . LEU A 1 490 ? -15.243 18.831 14.251 1.00 49.44 490 LEU A CA 1
ATOM 4022 C C . LEU A 1 490 ? -14.908 19.597 15.531 1.00 49.44 490 LEU A C 1
ATOM 4024 O O . LEU A 1 490 ? -15.003 19.043 16.617 1.00 49.44 490 LEU A O 1
ATOM 4028 N N . ASN A 1 491 ? -14.514 20.870 15.363 1.00 44.47 491 ASN A N 1
ATOM 4029 C CA . ASN A 1 491 ? -14.636 22.010 16.307 1.00 44.47 491 ASN A CA 1
ATOM 4030 C C . ASN A 1 491 ? -13.524 23.066 16.149 1.00 44.47 491 ASN A C 1
ATOM 4032 O O . ASN A 1 491 ? -13.457 24.002 16.945 1.00 44.47 491 ASN A O 1
ATOM 4036 N N . GLY A 1 492 ? -12.629 22.945 15.161 1.00 45.69 492 GLY A N 1
ATOM 4037 C CA . GLY A 1 492 ? -11.520 23.898 14.980 1.00 45.69 492 GLY A CA 1
ATOM 4038 C C . GLY A 1 492 ? -10.524 23.930 16.152 1.00 45.69 492 GLY A C 1
ATOM 4039 O O . GLY A 1 492 ? -9.629 24.769 16.176 1.00 45.69 492 GLY A O 1
ATOM 4040 N N . LYS A 1 493 ? -10.679 23.021 17.123 1.00 50.25 493 LYS A N 1
ATOM 4041 C CA . LYS A 1 493 ? -9.744 22.748 18.211 1.00 50.25 493 LYS A CA 1
ATOM 4042 C C . LYS A 1 493 ? -9.191 21.349 17.986 1.00 50.25 493 LYS A C 1
ATOM 4044 O O . LYS A 1 493 ? -9.849 20.365 18.294 1.00 50.25 493 LYS A O 1
ATOM 4049 N N . GLU A 1 494 ? -7.995 21.268 17.422 1.00 52.62 494 GLU A N 1
ATOM 4050 C CA . GLU A 1 494 ? -7.390 20.025 16.922 1.00 52.62 494 GLU A CA 1
ATOM 4051 C C . GLU A 1 494 ? -7.042 18.963 17.992 1.00 52.62 494 GLU A C 1
ATOM 4053 O O . GLU A 1 494 ? -6.400 17.966 17.653 1.00 52.62 494 GLU A O 1
ATOM 4058 N N . ASN A 1 495 ? -7.404 19.141 19.272 1.00 55.41 495 ASN A N 1
ATOM 4059 C CA . ASN A 1 495 ? -6.708 18.458 20.373 1.00 55.41 495 ASN A CA 1
ATOM 4060 C C . ASN A 1 495 ? -7.560 17.994 21.570 1.00 55.41 495 ASN A C 1
ATOM 4062 O O . ASN A 1 495 ? -6.978 17.463 22.515 1.00 55.41 495 ASN A O 1
ATOM 4066 N N . ASP A 1 496 ? -8.886 18.149 21.570 1.00 70.88 496 ASP A N 1
ATOM 4067 C CA . ASP A 1 496 ? -9.681 17.698 22.722 1.00 70.88 496 ASP A CA 1
ATOM 4068 C C . ASP A 1 496 ? -9.949 16.189 22.610 1.00 70.88 496 ASP A C 1
ATOM 4070 O O . ASP A 1 496 ? -10.705 15.736 21.752 1.00 70.88 496 ASP A O 1
ATOM 4074 N N . LEU A 1 497 ? -9.302 15.412 23.479 1.00 80.50 497 LEU A N 1
ATOM 4075 C CA . LEU A 1 497 ? -9.552 13.983 23.655 1.00 80.50 497 LEU A CA 1
ATOM 4076 C C . LEU A 1 497 ? -10.878 13.790 24.399 1.00 80.50 497 LEU A C 1
ATOM 4078 O O . LEU A 1 497 ? -11.130 14.418 25.431 1.00 80.50 497 LEU A O 1
ATOM 4082 N N . ILE A 1 498 ? -11.753 12.952 23.853 1.00 87.00 498 ILE A N 1
ATOM 4083 C CA . ILE A 1 498 ? -13.133 12.788 24.314 1.00 87.00 498 ILE A CA 1
ATOM 4084 C C . ILE A 1 498 ? -13.289 11.380 24.854 1.00 87.00 498 ILE A C 1
ATOM 4086 O O . ILE A 1 498 ? -13.351 10.422 24.085 1.00 87.00 498 ILE A O 1
ATOM 4090 N N . ASP A 1 499 ? -13.363 11.264 26.175 1.00 89.81 499 ASP A N 1
ATOM 4091 C CA . ASP A 1 499 ? -13.589 9.995 26.857 1.00 89.81 499 ASP A CA 1
ATOM 4092 C C . ASP A 1 499 ? -15.067 9.777 27.209 1.00 89.81 499 ASP A C 1
ATOM 4094 O O . ASP A 1 499 ? -15.906 10.664 27.052 1.00 89.81 499 ASP A O 1
ATOM 4098 N N . THR A 1 500 ? -15.382 8.584 27.714 1.00 89.06 500 THR A N 1
ATOM 4099 C CA . THR A 1 500 ? -16.743 8.175 28.119 1.00 89.06 500 THR A CA 1
ATOM 4100 C C . THR A 1 500 ? -17.427 9.081 29.154 1.00 89.06 500 THR A C 1
ATOM 4102 O O . THR A 1 500 ? -18.647 9.010 29.305 1.00 89.06 500 THR A O 1
ATOM 4105 N N . THR A 1 501 ? -16.683 9.931 29.870 1.00 88.56 501 THR A N 1
ATOM 4106 C CA . THR A 1 501 ? -17.243 10.864 30.864 1.00 88.56 501 THR A CA 1
ATOM 4107 C C . THR A 1 501 ? -17.595 12.223 30.263 1.00 88.56 501 THR A C 1
ATOM 4109 O O . THR A 1 501 ? -18.356 12.994 30.853 1.00 88.56 501 THR A O 1
ATOM 4112 N N . ASN A 1 502 ? -17.072 12.528 29.073 1.00 88.69 502 ASN A N 1
ATOM 4113 C CA . ASN A 1 502 ? -17.328 13.779 28.385 1.00 88.69 502 ASN A CA 1
ATOM 4114 C C . ASN A 1 502 ? -18.777 13.836 27.871 1.00 88.69 502 ASN A C 1
ATOM 4116 O O . ASN A 1 502 ? -19.257 12.930 27.192 1.00 88.69 502 ASN A O 1
ATOM 4120 N N . SER A 1 503 ? -19.462 14.956 28.120 1.00 87.56 503 SER A N 1
ATOM 4121 C CA . SER A 1 503 ? -20.846 15.190 27.672 1.00 87.56 503 SER A CA 1
ATOM 4122 C C . SER A 1 503 ? -21.076 15.023 26.161 1.00 87.56 503 SER A C 1
ATOM 4124 O O . SER A 1 503 ? -22.193 14.724 25.739 1.00 87.56 503 SER A O 1
ATOM 4126 N N . LEU A 1 504 ? -20.033 15.191 25.342 1.00 86.88 504 LEU A N 1
ATOM 4127 C CA . LEU A 1 504 ? -20.114 15.040 23.893 1.00 86.88 504 LEU A CA 1
ATOM 4128 C C . LEU A 1 504 ? -19.934 13.591 23.426 1.00 86.88 504 LEU A C 1
ATOM 4130 O O . LEU A 1 504 ? -20.294 13.291 22.292 1.00 86.88 504 LEU A O 1
ATOM 4134 N N . TYR A 1 505 ? -19.421 12.682 24.259 1.00 89.50 505 TYR A N 1
ATOM 4135 C CA . TYR A 1 505 ? -19.046 11.321 23.856 1.00 89.50 505 TYR A CA 1
ATOM 4136 C C . TYR A 1 505 ? -20.166 10.578 23.114 1.00 89.50 505 TYR A C 1
ATOM 4138 O O . TYR A 1 505 ? -19.961 10.080 22.009 1.00 89.50 505 TYR A O 1
ATOM 4146 N N . ASN A 1 506 ? -21.390 10.593 23.652 1.00 89.00 506 ASN A N 1
ATOM 4147 C CA . ASN A 1 506 ? -22.532 9.934 23.009 1.00 89.00 506 ASN A CA 1
ATOM 4148 C C . ASN A 1 506 ? -22.869 10.540 21.638 1.00 89.00 506 ASN A C 1
ATOM 4150 O O . ASN A 1 506 ? -23.282 9.817 20.733 1.00 89.00 506 ASN A O 1
ATOM 4154 N N . GLN A 1 507 ? -22.653 11.846 21.452 1.00 86.81 507 GLN A N 1
ATOM 4155 C CA . GLN A 1 507 ? -22.823 12.488 20.147 1.00 86.81 507 GLN A CA 1
ATOM 4156 C C . GLN A 1 507 ? -21.754 12.015 19.151 1.00 86.81 507 GLN A C 1
ATOM 4158 O O . GLN A 1 507 ? -22.052 11.852 17.970 1.00 86.81 507 GLN A O 1
ATOM 4163 N N . TYR A 1 508 ? -20.524 11.760 19.606 1.00 85.88 508 TYR A N 1
ATOM 4164 C CA . TYR A 1 508 ? -19.465 11.204 18.757 1.00 85.88 508 TYR A CA 1
ATOM 4165 C C . TYR A 1 508 ? -19.739 9.757 18.366 1.00 85.88 508 TYR A C 1
ATOM 4167 O O . TYR A 1 508 ? -19.625 9.416 17.190 1.00 85.88 508 TYR A O 1
ATOM 4175 N N . ILE A 1 509 ? -20.185 8.930 19.312 1.00 89.19 509 ILE A N 1
ATOM 4176 C CA . ILE A 1 509 ? -20.624 7.564 19.016 1.00 89.19 509 ILE A CA 1
ATOM 4177 C C . ILE A 1 509 ? -21.762 7.567 17.990 1.00 89.19 509 ILE A C 1
ATOM 4179 O O . ILE A 1 509 ? -21.687 6.846 16.996 1.00 89.19 509 ILE A O 1
ATOM 4183 N N . TYR A 1 510 ? -22.766 8.430 18.164 1.00 89.06 510 TYR A N 1
ATOM 4184 C CA . TYR A 1 510 ? -23.862 8.591 17.205 1.00 89.06 510 TYR A CA 1
ATOM 4185 C C . TYR A 1 510 ? -23.376 8.978 15.800 1.00 89.06 510 TYR A C 1
ATOM 4187 O O . TYR A 1 510 ? -23.847 8.432 14.799 1.00 89.06 510 TYR A O 1
ATOM 4195 N N . LYS A 1 511 ? -22.393 9.884 15.705 1.00 85.94 511 LYS A N 1
ATOM 4196 C CA . LYS A 1 511 ? -21.779 10.268 14.425 1.00 85.94 511 LYS A CA 1
ATOM 4197 C C . LYS A 1 511 ? -21.017 9.119 13.779 1.00 85.94 511 LYS A C 1
ATOM 4199 O O . LYS A 1 511 ? -21.163 8.925 12.578 1.00 85.94 511 LYS A O 1
ATOM 4204 N N . ILE A 1 512 ? -20.234 8.355 14.539 1.00 85.88 512 ILE A N 1
ATOM 4205 C CA . ILE A 1 512 ? -19.519 7.178 14.020 1.00 85.88 512 ILE A CA 1
ATOM 4206 C C . ILE A 1 512 ? -20.523 6.157 13.478 1.00 85.88 512 ILE A C 1
ATOM 4208 O O . ILE A 1 512 ? -20.374 5.669 12.356 1.00 85.88 512 ILE A O 1
ATOM 4212 N N . VAL A 1 513 ? -21.579 5.886 14.244 1.00 89.06 513 VAL A N 1
ATOM 4213 C CA . VAL A 1 513 ? -22.660 4.985 13.843 1.00 89.06 513 VAL A CA 1
ATOM 4214 C C . VAL A 1 513 ? -23.343 5.469 12.560 1.00 89.06 513 VAL A C 1
ATOM 4216 O O . VAL A 1 513 ? -23.497 4.688 11.626 1.00 89.06 513 VAL A O 1
ATOM 4219 N N . SER A 1 514 ? -23.691 6.750 12.461 1.00 87.38 514 SER A N 1
ATOM 4220 C CA . SER A 1 514 ? -24.383 7.295 11.285 1.00 87.38 514 SER A CA 1
ATOM 4221 C C . SER A 1 514 ? -23.471 7.375 10.057 1.00 87.38 514 SER A C 1
ATOM 4223 O O . SER A 1 514 ? -23.779 6.834 8.994 1.00 87.38 514 SER A O 1
ATOM 4225 N N . ASN A 1 515 ? -22.311 8.014 10.204 1.00 80.50 515 ASN A N 1
ATOM 4226 C CA . ASN A 1 515 ? -21.458 8.402 9.084 1.00 80.50 515 ASN A CA 1
ATOM 4227 C C . ASN A 1 515 ? -20.520 7.280 8.644 1.00 80.50 515 ASN A C 1
ATOM 4229 O O . ASN A 1 515 ? -20.349 7.078 7.444 1.00 80.50 515 ASN A O 1
ATOM 4233 N N . SER A 1 516 ? -19.925 6.545 9.581 1.00 76.50 516 SER A N 1
ATOM 4234 C CA . SER A 1 516 ? -18.886 5.559 9.259 1.00 76.50 516 SER A CA 1
ATOM 4235 C C . SER A 1 516 ? -19.453 4.152 9.075 1.00 76.50 516 SER A C 1
ATOM 4237 O O . SER A 1 516 ? -18.884 3.362 8.322 1.00 76.50 516 SER A O 1
ATOM 4239 N N . ILE A 1 517 ? -20.579 3.840 9.725 1.00 81.94 517 ILE A N 1
ATOM 4240 C CA . ILE A 1 517 ? -21.188 2.505 9.708 1.00 81.94 517 ILE A CA 1
ATOM 4241 C C . ILE A 1 517 ? -22.455 2.483 8.839 1.00 81.94 517 ILE A C 1
ATOM 4243 O O . ILE A 1 517 ? -22.456 1.852 7.781 1.00 81.94 517 ILE A O 1
ATOM 4247 N N . ALA A 1 518 ? -23.522 3.176 9.246 1.00 84.31 518 ALA A N 1
ATOM 4248 C CA . ALA A 1 518 ? -24.835 3.088 8.607 1.00 84.31 518 ALA A CA 1
ATOM 4249 C C . ALA A 1 518 ? -24.804 3.582 7.154 1.00 84.31 518 ALA A C 1
ATOM 4251 O O . ALA A 1 518 ? -25.185 2.833 6.256 1.00 84.31 518 ALA A O 1
ATOM 4252 N N . SER A 1 519 ? -24.271 4.784 6.901 1.00 78.81 519 SER A N 1
ATOM 4253 C CA . SER A 1 519 ? -24.246 5.388 5.556 1.00 78.81 519 SER A CA 1
ATOM 4254 C C . SER A 1 519 ? -23.498 4.561 4.499 1.00 78.81 519 SER A C 1
ATOM 4256 O O . SER A 1 519 ? -23.735 4.716 3.303 1.00 78.81 519 SER A O 1
ATOM 4258 N N . GLN A 1 520 ? -22.581 3.692 4.931 1.00 75.38 520 GLN A N 1
ATOM 4259 C CA . GLN A 1 520 ? -21.742 2.875 4.053 1.00 75.38 520 GLN A CA 1
ATOM 4260 C C . GLN A 1 520 ? -22.317 1.475 3.814 1.00 75.38 520 GLN A C 1
ATOM 4262 O O . GLN A 1 520 ? -21.962 0.822 2.831 1.00 75.38 520 GLN A O 1
ATOM 4267 N N . LEU A 1 521 ? -23.151 0.982 4.733 1.00 77.50 521 LEU A N 1
ATOM 4268 C CA . LEU A 1 521 ? -23.632 -0.402 4.738 1.00 77.50 521 LEU A CA 1
ATOM 4269 C C . LEU A 1 521 ? -25.133 -0.522 4.468 1.00 77.50 521 LEU A C 1
ATOM 4271 O O . LEU A 1 521 ? -25.594 -1.608 4.111 1.00 77.50 521 LEU A O 1
ATOM 4275 N N . ILE A 1 522 ? -25.875 0.576 4.616 1.00 84.94 522 ILE A N 1
ATOM 4276 C CA . ILE A 1 522 ? -27.318 0.647 4.426 1.00 84.94 522 ILE A CA 1
ATOM 4277 C C . ILE A 1 522 ? -27.619 1.646 3.310 1.00 84.94 522 ILE A C 1
ATOM 4279 O O . ILE A 1 522 ? -27.305 2.829 3.404 1.00 84.94 522 ILE A O 1
ATOM 4283 N N . ASN A 1 523 ? -28.275 1.161 2.261 1.00 84.81 523 ASN A N 1
ATOM 4284 C CA . ASN A 1 523 ? -28.743 1.965 1.144 1.00 84.81 523 ASN A CA 1
ATOM 4285 C C . ASN A 1 523 ? -30.254 2.165 1.235 1.00 84.81 523 ASN A C 1
ATOM 4287 O O . ASN A 1 523 ? -31.005 1.207 1.418 1.00 84.81 523 ASN A O 1
ATOM 4291 N N . LEU A 1 524 ? -30.697 3.401 1.028 1.00 89.19 524 LEU A N 1
ATOM 4292 C CA . LEU A 1 524 ? -32.110 3.733 0.893 1.00 89.19 524 LEU A CA 1
ATOM 4293 C C . LEU A 1 524 ? -32.487 3.843 -0.579 1.00 89.19 524 LEU A C 1
ATOM 4295 O O . LEU A 1 524 ? -31.843 4.566 -1.340 1.00 89.19 524 LEU A O 1
ATOM 4299 N N . THR A 1 525 ? -33.561 3.165 -0.963 1.00 90.56 525 THR A N 1
ATOM 4300 C CA . THR A 1 525 ? -34.213 3.347 -2.265 1.00 90.56 525 THR A CA 1
ATOM 4301 C C . THR A 1 525 ? -35.681 3.680 -2.065 1.00 90.56 525 THR A C 1
ATOM 4303 O O . THR A 1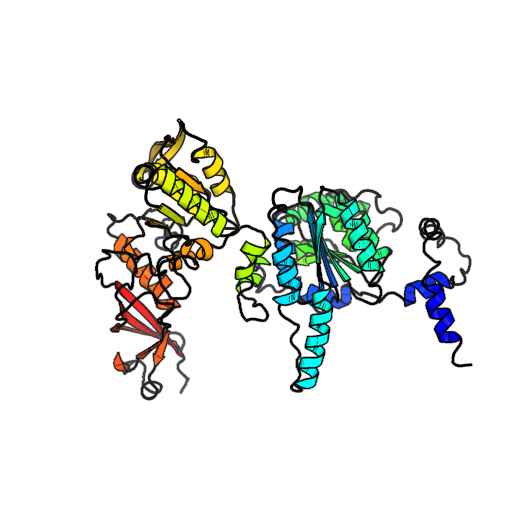 525 ? -36.240 3.393 -1.011 1.00 90.56 525 THR A O 1
ATOM 4306 N N . LEU A 1 526 ? -36.317 4.274 -3.071 1.00 92.50 526 LEU A N 1
ATOM 4307 C CA . LEU A 1 526 ? -37.766 4.453 -3.061 1.00 92.50 526 LEU A CA 1
ATOM 4308 C C . LEU A 1 526 ? -38.467 3.163 -3.492 1.00 92.50 526 LEU A C 1
ATOM 4310 O O . LEU A 1 526 ? -37.908 2.368 -4.251 1.00 92.50 526 LEU A O 1
ATOM 4314 N N . THR A 1 527 ? -39.696 2.966 -3.024 1.00 93.12 527 THR A N 1
ATOM 4315 C CA . THR A 1 527 ? -40.617 2.006 -3.641 1.00 93.12 527 THR A CA 1
ATOM 4316 C C . THR A 1 527 ? -40.998 2.479 -5.048 1.00 93.12 527 THR A C 1
ATOM 4318 O O . THR A 1 527 ? -40.977 3.677 -5.337 1.00 93.12 527 THR A O 1
ATOM 4321 N N . ALA A 1 528 ? -41.398 1.551 -5.924 1.00 89.81 528 ALA A N 1
ATOM 4322 C CA . ALA A 1 528 ? -41.801 1.880 -7.296 1.00 89.81 528 ALA A CA 1
ATOM 4323 C C . ALA A 1 528 ? -42.948 2.913 -7.348 1.00 89.81 528 ALA A C 1
ATOM 4325 O O . ALA A 1 528 ? -42.970 3.794 -8.203 1.00 89.81 528 ALA A O 1
ATOM 4326 N N . GLU A 1 529 ? -43.882 2.846 -6.396 1.00 89.75 529 GLU A N 1
ATOM 4327 C CA . GLU A 1 529 ? -45.005 3.786 -6.284 1.00 89.75 529 GLU A CA 1
ATOM 4328 C C . GLU A 1 529 ? -44.562 5.185 -5.824 1.00 89.75 529 GLU A C 1
ATOM 4330 O O . GLU A 1 529 ? -45.197 6.187 -6.161 1.00 89.75 529 GLU A O 1
ATOM 4335 N N . ALA A 1 530 ? -43.457 5.276 -5.081 1.00 91.50 530 ALA A N 1
ATOM 4336 C CA . ALA A 1 530 ? -42.919 6.527 -4.562 1.00 91.50 530 ALA A CA 1
ATOM 4337 C C . ALA A 1 530 ? -41.948 7.238 -5.520 1.00 91.50 530 ALA A C 1
ATOM 4339 O O . ALA A 1 530 ? -41.650 8.420 -5.327 1.00 91.50 530 ALA A O 1
ATOM 4340 N N . GLU A 1 531 ? -41.476 6.573 -6.582 1.00 87.19 531 GLU A N 1
ATOM 4341 C CA . GLU A 1 531 ? -40.526 7.154 -7.543 1.00 87.19 531 GLU A CA 1
ATOM 4342 C C . GLU A 1 531 ? -41.039 8.447 -8.188 1.00 87.19 531 GLU A C 1
ATOM 4344 O O . GLU A 1 531 ? -40.245 9.347 -8.465 1.00 87.19 531 GLU A O 1
ATOM 4349 N N . ASN A 1 532 ? -42.355 8.587 -8.350 1.00 86.50 532 ASN A N 1
ATOM 4350 C CA . ASN A 1 532 ? -42.984 9.759 -8.965 1.00 86.50 532 ASN A CA 1
ATOM 4351 C C . ASN A 1 532 ? -43.652 10.711 -7.958 1.00 86.50 532 ASN A C 1
ATOM 4353 O O . ASN A 1 532 ? -44.221 11.721 -8.367 1.00 86.50 532 ASN A O 1
ATOM 4357 N N . LYS A 1 533 ? -43.588 10.424 -6.650 1.00 89.38 533 LYS A N 1
ATOM 4358 C CA . LYS A 1 533 ? -44.130 11.324 -5.622 1.00 89.38 533 LYS A CA 1
ATOM 4359 C C . LYS A 1 533 ? -43.289 12.596 -5.508 1.00 89.38 533 LYS A C 1
ATOM 4361 O O . LYS A 1 533 ? -42.062 12.568 -5.681 1.00 89.38 533 LYS A O 1
ATOM 4366 N N . ASN A 1 534 ? -43.948 13.707 -5.168 1.00 87.62 534 ASN A N 1
ATOM 4367 C CA . ASN A 1 534 ? -43.239 14.913 -4.754 1.00 87.62 534 ASN A CA 1
ATOM 4368 C C . ASN A 1 534 ? -42.491 14.643 -3.448 1.00 87.62 534 ASN A C 1
ATOM 4370 O O . ASN A 1 534 ? -42.947 13.885 -2.597 1.00 87.62 534 ASN A O 1
ATOM 4374 N N . VAL A 1 535 ? -41.351 15.311 -3.275 1.00 88.69 535 VAL A N 1
ATOM 4375 C CA . VAL A 1 535 ? -40.477 15.153 -2.100 1.00 88.69 535 VAL A CA 1
ATOM 4376 C C . VAL A 1 535 ? -41.231 15.411 -0.795 1.00 88.69 535 VAL A C 1
ATOM 4378 O O . VAL A 1 535 ? -41.067 14.672 0.175 1.00 88.69 535 VAL A O 1
ATOM 4381 N N . GLU A 1 536 ? -42.089 16.431 -0.788 1.00 88.62 536 GLU A N 1
ATOM 4382 C CA . GLU A 1 536 ? -42.888 16.813 0.378 1.00 88.62 536 GLU A CA 1
ATOM 4383 C C . GLU A 1 536 ? -43.895 15.731 0.787 1.00 88.62 536 GLU A C 1
ATOM 4385 O O . GLU A 1 536 ? -44.156 15.573 1.977 1.00 88.62 536 GLU A O 1
ATOM 4390 N N . ASP A 1 537 ? -44.348 14.901 -0.154 1.00 91.75 537 ASP A N 1
ATOM 4391 C CA . ASP A 1 537 ? -45.356 13.860 0.082 1.00 91.75 537 ASP A CA 1
ATOM 4392 C C . ASP A 1 537 ? -44.748 12.518 0.530 1.00 91.75 537 ASP A C 1
ATOM 4394 O O . ASP A 1 537 ? -45.480 11.604 0.913 1.00 91.75 537 ASP A O 1
ATOM 4398 N N . LEU A 1 538 ? -43.416 12.386 0.497 1.00 92.69 538 LEU A N 1
ATOM 4399 C CA . LEU A 1 538 ? -42.733 11.155 0.898 1.00 92.69 538 LEU A CA 1
ATOM 4400 C C . LEU A 1 538 ? -42.871 10.898 2.405 1.00 92.69 538 LEU A C 1
ATOM 4402 O O . LEU A 1 538 ? -42.615 11.782 3.223 1.00 92.69 538 LEU A O 1
ATOM 4406 N N . ASN A 1 539 ? -43.216 9.680 2.793 1.00 94.56 539 ASN A N 1
ATOM 4407 C CA . ASN A 1 539 ? -43.259 9.220 4.183 1.00 94.56 539 ASN A CA 1
ATOM 4408 C C . ASN A 1 539 ? -42.348 7.993 4.373 1.00 94.56 539 ASN A C 1
ATOM 4410 O O . ASN A 1 539 ? -41.636 7.609 3.453 1.00 94.56 539 ASN A O 1
ATOM 4414 N N . LEU A 1 540 ? -42.299 7.410 5.573 1.00 93.94 540 LEU A N 1
ATOM 4415 C CA . LEU A 1 540 ? -41.373 6.307 5.866 1.00 93.94 540 LEU A CA 1
ATOM 4416 C C . LEU A 1 540 ? -41.636 5.046 5.032 1.00 93.94 540 LEU A C 1
ATOM 4418 O O . LEU A 1 540 ? -40.673 4.405 4.619 1.00 93.94 540 LEU A O 1
ATOM 4422 N N . ASP A 1 541 ? -42.900 4.739 4.729 1.00 94.69 541 ASP A N 1
ATOM 4423 C CA . ASP A 1 541 ? -43.291 3.550 3.955 1.00 94.69 541 ASP A CA 1
ATOM 4424 C C . ASP A 1 541 ? -42.867 3.652 2.479 1.00 94.69 541 ASP A C 1
ATOM 4426 O O . ASP A 1 541 ? -42.848 2.660 1.748 1.00 94.69 541 ASP A O 1
ATOM 4430 N N . ASP A 1 542 ? -42.482 4.850 2.031 1.00 95.12 542 ASP A N 1
ATOM 4431 C CA . ASP A 1 542 ? -41.963 5.088 0.687 1.00 95.12 542 ASP A CA 1
ATOM 4432 C C . ASP A 1 542 ? -40.501 4.655 0.518 1.00 95.12 542 ASP A C 1
ATOM 4434 O O . ASP A 1 542 ? -40.005 4.616 -0.612 1.00 95.12 542 ASP A O 1
ATOM 4438 N N . PHE A 1 543 ? -39.804 4.325 1.610 1.00 94.44 543 PHE A N 1
ATOM 4439 C CA . PHE A 1 543 ? -38.394 3.956 1.597 1.00 94.44 543 PHE A CA 1
ATOM 4440 C C . PHE A 1 543 ? -38.184 2.468 1.862 1.00 94.44 543 PHE A C 1
ATOM 4442 O O . PHE A 1 543 ? -38.716 1.884 2.802 1.00 94.44 543 PHE A O 1
ATOM 4449 N N . VAL A 1 544 ? -37.308 1.868 1.062 1.00 91.69 544 VAL A N 1
ATOM 4450 C CA . VAL A 1 544 ? -36.835 0.496 1.222 1.00 91.69 544 VAL A CA 1
ATOM 4451 C C . VAL A 1 544 ? -35.392 0.522 1.711 1.00 91.69 544 VAL A C 1
ATOM 4453 O O . VAL A 1 544 ? -34.513 1.126 1.088 1.00 91.69 544 VAL A O 1
ATOM 4456 N N . LEU A 1 545 ? -35.154 -0.161 2.830 1.00 89.62 545 LEU A N 1
ATOM 4457 C CA . LEU A 1 545 ? -33.824 -0.418 3.367 1.00 89.62 545 LEU A CA 1
ATOM 4458 C C . LEU A 1 545 ? -33.178 -1.589 2.626 1.00 89.62 545 LEU A C 1
ATOM 4460 O O . LEU A 1 545 ? -33.678 -2.710 2.659 1.00 89.62 545 LEU A O 1
ATOM 4464 N N . ASN A 1 546 ? -32.028 -1.343 2.008 1.00 85.25 546 ASN A N 1
ATOM 4465 C CA . ASN A 1 546 ? -31.223 -2.364 1.354 1.00 85.25 546 ASN A CA 1
ATOM 4466 C C . ASN A 1 546 ? -29.866 -2.461 2.046 1.00 85.25 546 ASN A C 1
ATOM 4468 O O . ASN A 1 546 ? -29.075 -1.521 2.016 1.00 85.25 546 ASN A O 1
ATOM 4472 N N . TYR A 1 547 ? -29.563 -3.612 2.629 1.00 81.94 547 TYR A N 1
ATOM 4473 C CA . TYR A 1 547 ? -28.262 -3.885 3.233 1.00 81.94 547 TYR A CA 1
ATOM 4474 C C . TYR A 1 547 ? -27.902 -5.359 3.070 1.00 81.94 547 TYR A C 1
ATOM 4476 O O . TYR A 1 547 ? -28.758 -6.205 2.811 1.00 81.94 547 TYR A O 1
ATOM 4484 N N . ASN A 1 548 ? -26.614 -5.677 3.197 1.00 73.56 548 ASN A N 1
ATOM 4485 C CA . ASN A 1 548 ? -26.155 -7.061 3.181 1.00 73.56 548 ASN A CA 1
ATOM 4486 C C . ASN A 1 548 ? -26.125 -7.604 4.623 1.00 73.56 548 ASN A C 1
ATOM 4488 O O . ASN A 1 548 ? -25.242 -7.199 5.385 1.00 73.56 548 ASN A O 1
ATOM 4492 N N . PRO A 1 549 ? -27.021 -8.537 4.999 1.00 68.31 549 PRO A N 1
ATOM 4493 C CA . PRO A 1 549 ? -27.091 -9.062 6.365 1.00 68.31 549 PRO A CA 1
ATOM 4494 C C . PRO A 1 549 ? -25.841 -9.858 6.773 1.00 68.31 549 PRO A C 1
ATOM 4496 O O . PRO A 1 549 ? -25.603 -10.048 7.958 1.00 68.31 549 PRO A O 1
ATOM 4499 N N . ASN A 1 550 ? -25.009 -10.283 5.814 1.00 65.12 550 ASN A N 1
ATOM 4500 C CA . ASN A 1 550 ? -23.741 -10.969 6.084 1.00 65.12 550 ASN A CA 1
ATOM 4501 C C . ASN A 1 550 ? -22.562 -9.999 6.284 1.00 65.12 550 ASN A C 1
ATOM 4503 O O . ASN A 1 550 ? -21.440 -10.443 6.507 1.00 65.12 550 ASN A O 1
ATOM 4507 N N . LYS A 1 551 ? -22.777 -8.685 6.136 1.00 66.69 551 LYS A N 1
ATOM 4508 C CA . LYS A 1 551 ? -21.745 -7.644 6.323 1.00 66.69 551 LYS A CA 1
ATOM 4509 C C . LYS A 1 551 ? -22.115 -6.615 7.388 1.00 66.69 551 LYS A C 1
ATOM 4511 O O . LYS A 1 551 ? -21.243 -5.911 7.893 1.00 66.69 551 LYS A O 1
ATOM 4516 N N . LEU A 1 552 ? -23.402 -6.498 7.690 1.00 70.50 552 LEU A N 1
ATOM 4517 C CA . LEU A 1 552 ? -23.923 -5.645 8.740 1.00 70.50 552 LEU A CA 1
ATOM 4518 C C . LEU A 1 552 ? -24.125 -6.507 9.991 1.00 70.50 552 LEU A C 1
ATOM 4520 O O . LEU A 1 552 ? -25.051 -7.313 10.030 1.00 70.50 552 LEU A O 1
ATOM 4524 N N . PHE A 1 553 ? -23.282 -6.342 11.010 1.00 76.62 553 PHE A N 1
ATOM 4525 C CA . PHE A 1 553 ? -23.433 -7.026 12.300 1.00 76.62 553 PHE A CA 1
ATOM 4526 C C . PHE A 1 553 ? -24.400 -6.261 13.202 1.00 76.62 553 PHE A C 1
ATOM 4528 O O . PHE A 1 553 ? -24.155 -6.040 14.385 1.00 76.62 553 PHE A O 1
ATOM 4535 N N . PHE A 1 554 ? -25.527 -5.871 12.610 1.00 78.38 554 PHE A N 1
ATOM 4536 C CA . PHE A 1 554 ? -26.656 -5.272 13.291 1.00 78.38 554 PHE A CA 1
ATOM 4537 C C . PHE A 1 554 ? -27.940 -5.973 12.850 1.00 78.38 554 PHE A C 1
ATOM 4539 O O . PHE A 1 554 ? -28.094 -6.368 11.693 1.00 78.38 554 PHE A O 1
ATOM 4546 N N . GLU A 1 555 ? -28.855 -6.138 13.790 1.00 80.38 555 GLU A N 1
ATOM 4547 C CA . GLU A 1 555 ? -30.171 -6.734 13.613 1.00 80.38 555 GLU A CA 1
ATOM 4548 C C . GLU A 1 555 ? -31.269 -5.715 13.935 1.00 80.38 555 GLU A C 1
ATOM 4550 O O . GLU A 1 555 ? -30.999 -4.640 14.472 1.00 80.38 555 GLU A O 1
ATOM 4555 N N . ASN A 1 556 ? -32.512 -6.040 13.568 1.00 84.50 556 ASN A N 1
ATOM 4556 C CA . ASN A 1 556 ? -33.681 -5.177 13.777 1.00 84.50 556 ASN A CA 1
ATOM 4557 C C . ASN A 1 556 ? -33.499 -3.754 13.216 1.00 84.50 556 ASN A C 1
ATOM 4559 O O . ASN A 1 556 ? -33.883 -2.774 13.849 1.00 84.50 556 ASN A O 1
ATOM 4563 N N . VAL A 1 557 ? -32.883 -3.640 12.036 1.00 88.69 557 VAL A N 1
ATOM 4564 C CA . VAL A 1 557 ? -32.682 -2.351 11.366 1.00 88.69 557 VAL A CA 1
ATOM 4565 C C . VAL A 1 557 ? -34.036 -1.803 10.928 1.00 88.69 557 VAL A C 1
ATOM 4567 O O . VAL A 1 557 ? -34.705 -2.400 10.084 1.00 88.69 557 VAL A O 1
ATOM 4570 N N . GLU A 1 558 ? -34.429 -0.658 11.474 1.00 91.94 558 GLU A N 1
ATOM 4571 C CA . GLU A 1 558 ? -35.725 -0.046 11.191 1.00 91.94 558 GLU A CA 1
ATOM 4572 C C . GLU A 1 558 ? -35.632 1.475 11.045 1.00 91.94 558 GLU A C 1
ATOM 4574 O O . GLU A 1 558 ? -34.819 2.137 11.692 1.00 91.94 558 GLU A O 1
ATOM 4579 N N . LEU A 1 559 ? -36.484 2.036 10.184 1.00 93.38 559 LEU A N 1
ATOM 4580 C CA . LEU A 1 559 ? -36.658 3.481 10.054 1.00 93.38 559 LEU A CA 1
ATOM 4581 C C . LEU A 1 559 ? -37.662 3.974 11.096 1.00 93.38 559 LEU A C 1
ATOM 4583 O O . LEU A 1 559 ? -38.680 3.328 11.336 1.00 93.38 559 LEU A O 1
ATOM 4587 N N . LYS A 1 560 ? -37.383 5.126 11.706 1.00 95.12 560 LYS A N 1
ATOM 4588 C CA . LYS A 1 560 ? -38.214 5.698 12.774 1.00 95.12 560 LYS A CA 1
ATOM 4589 C C . LYS A 1 560 ? -38.859 7.015 12.400 1.00 95.12 560 LYS A C 1
ATOM 4591 O O . LYS A 1 560 ? -40.015 7.230 12.745 1.00 95.12 560 LYS A O 1
ATOM 4596 N N . GLU A 1 561 ? -38.122 7.895 11.730 1.00 95.81 561 GLU A N 1
ATOM 4597 C CA . GLU A 1 561 ? -38.578 9.266 11.510 1.00 95.81 561 GLU A CA 1
ATOM 4598 C C . GLU A 1 561 ? -37.872 9.916 10.317 1.00 95.81 561 GLU A C 1
ATOM 4600 O O . GLU A 1 561 ? -36.682 9.703 10.102 1.00 95.81 561 GLU A O 1
ATOM 4605 N N . ILE A 1 562 ? -38.582 10.752 9.554 1.00 95.31 562 ILE A N 1
ATOM 4606 C CA . ILE A 1 562 ? -37.950 11.677 8.604 1.00 95.31 562 ILE A CA 1
ATOM 4607 C C . ILE A 1 562 ? -37.614 12.965 9.359 1.00 95.31 562 ILE A C 1
ATOM 4609 O O . ILE A 1 562 ? -38.509 13.733 9.695 1.00 95.31 562 ILE A O 1
ATOM 4613 N N . ILE A 1 563 ? -36.324 13.212 9.586 1.00 95.38 563 ILE A N 1
ATOM 4614 C CA . ILE A 1 563 ? -35.828 14.384 10.323 1.00 95.38 563 ILE A CA 1
ATOM 4615 C C . ILE A 1 563 ? -35.953 15.649 9.472 1.00 95.38 563 ILE A C 1
ATOM 4617 O O . ILE A 1 563 ? -36.289 16.723 9.968 1.00 95.38 563 ILE A O 1
ATOM 4621 N N . SER A 1 564 ? -35.630 15.557 8.179 1.00 94.31 564 SER A N 1
ATOM 4622 C CA . SER A 1 564 ? -35.722 16.717 7.293 1.00 94.31 564 SER A CA 1
ATOM 4623 C C . SER A 1 564 ? -35.874 16.348 5.825 1.00 94.31 564 SER A C 1
ATOM 4625 O O . SER A 1 564 ? -35.415 15.298 5.376 1.00 94.31 564 SER A O 1
ATOM 4627 N N . LYS A 1 565 ? -36.483 17.270 5.077 1.00 93.94 565 LYS A N 1
ATOM 4628 C CA . LYS A 1 565 ? -36.567 17.283 3.617 1.00 93.94 565 LYS A CA 1
ATOM 4629 C C . LYS A 1 565 ? -36.062 18.640 3.142 1.00 93.94 565 LYS A C 1
ATOM 4631 O O . LYS A 1 565 ? -36.529 19.672 3.620 1.00 93.94 565 LYS A O 1
ATOM 4636 N N . LYS A 1 566 ? -35.068 18.653 2.259 1.00 92.06 566 LYS A N 1
ATOM 4637 C CA . LYS A 1 566 ? -34.488 19.881 1.701 1.00 92.06 566 LYS A CA 1
ATOM 4638 C C . LYS A 1 566 ? -34.272 19.722 0.209 1.00 92.06 566 LYS A C 1
ATOM 4640 O O . LYS A 1 566 ? -33.879 18.653 -0.246 1.00 92.06 566 LYS A O 1
ATOM 4645 N N . ILE A 1 567 ? -34.477 20.794 -0.546 1.00 88.12 567 ILE A N 1
ATOM 4646 C CA . ILE A 1 567 ? -34.145 20.847 -1.970 1.00 88.12 567 ILE A CA 1
ATOM 4647 C C . ILE A 1 567 ? -32.975 21.812 -2.140 1.00 88.12 567 ILE A C 1
ATOM 4649 O O . ILE A 1 567 ? -33.089 22.998 -1.843 1.00 88.12 567 ILE A O 1
ATOM 4653 N N . GLU A 1 568 ? -31.848 21.296 -2.622 1.00 86.62 568 GLU A N 1
ATOM 4654 C CA . GLU A 1 568 ? -30.621 22.054 -2.870 1.00 86.62 568 GLU A CA 1
ATOM 4655 C C . GLU A 1 568 ? -30.109 21.708 -4.271 1.00 86.62 568 GLU A C 1
ATOM 4657 O O . GLU A 1 568 ? -29.880 20.538 -4.573 1.00 86.62 568 GLU A O 1
ATOM 4662 N N . ASN A 1 569 ? -29.914 22.705 -5.141 1.00 84.69 569 ASN A N 1
ATOM 4663 C CA . ASN A 1 569 ? -29.337 22.521 -6.483 1.00 84.69 569 ASN A CA 1
ATOM 4664 C C . ASN A 1 569 ? -30.011 21.392 -7.299 1.00 84.69 569 ASN A C 1
ATOM 4666 O O . ASN A 1 569 ? -29.341 20.475 -7.780 1.00 84.69 569 ASN A O 1
ATOM 4670 N N . ASN A 1 570 ? -31.345 21.420 -7.414 1.00 86.00 570 ASN A N 1
ATOM 4671 C CA . ASN A 1 570 ? -32.160 20.375 -8.062 1.00 86.00 570 ASN A CA 1
ATOM 4672 C C . ASN A 1 570 ? -31.958 18.959 -7.492 1.00 86.00 570 ASN A C 1
ATOM 4674 O O . ASN A 1 570 ? -32.232 17.965 -8.162 1.00 86.00 570 ASN A O 1
ATOM 4678 N N . THR A 1 571 ? -31.489 18.846 -6.253 1.00 88.06 571 THR A N 1
ATOM 4679 C CA . THR A 1 571 ? -31.365 17.577 -5.542 1.00 88.06 571 THR A CA 1
ATOM 4680 C C . THR A 1 571 ? -32.167 17.653 -4.256 1.00 88.06 571 THR A C 1
ATOM 4682 O O . THR A 1 571 ? -31.927 18.505 -3.403 1.00 88.06 571 THR A O 1
ATOM 4685 N N . ALA A 1 572 ? -33.129 16.752 -4.117 1.00 88.81 572 ALA A N 1
ATOM 4686 C CA . ALA A 1 572 ? -33.813 16.526 -2.862 1.00 88.81 572 ALA A CA 1
ATOM 4687 C C . ALA A 1 572 ? -32.906 15.715 -1.938 1.00 88.81 572 ALA A C 1
ATOM 4689 O O . ALA A 1 572 ? -32.462 14.631 -2.317 1.00 88.81 572 ALA A O 1
ATOM 4690 N N . LYS A 1 573 ? -32.643 16.237 -0.744 1.00 92.19 573 LYS A N 1
ATOM 4691 C CA . LYS A 1 573 ? -31.951 15.562 0.350 1.00 92.19 573 LYS A CA 1
ATOM 4692 C C . LYS A 1 573 ? -32.948 15.306 1.466 1.00 92.19 573 LYS A C 1
ATOM 4694 O O . LYS A 1 573 ? -33.560 16.241 1.983 1.00 92.19 573 LYS A O 1
ATOM 4699 N N . ILE A 1 574 ? -33.103 14.043 1.827 1.00 93.00 574 ILE A N 1
ATOM 4700 C CA . ILE A 1 574 ? -34.011 13.601 2.879 1.00 93.00 574 ILE A CA 1
ATOM 4701 C C . ILE A 1 574 ? -33.164 12.922 3.943 1.00 93.00 574 ILE A C 1
ATOM 4703 O O . ILE A 1 574 ? -32.449 11.968 3.641 1.00 93.00 574 ILE A O 1
ATOM 4707 N N . VAL A 1 575 ? -33.216 13.438 5.168 1.00 93.12 575 VAL A N 1
ATOM 4708 C CA . VAL A 1 575 ? -32.513 12.859 6.315 1.00 93.12 575 VAL A CA 1
ATOM 4709 C C . VAL A 1 575 ? -33.505 12.007 7.086 1.00 93.12 575 VAL A C 1
ATOM 4711 O O . VAL A 1 575 ? -34.531 12.517 7.536 1.00 93.12 575 VAL A O 1
ATOM 4714 N N . ILE A 1 576 ? -33.206 10.719 7.220 1.00 95.06 576 ILE A N 1
ATOM 4715 C CA . ILE A 1 576 ? -34.067 9.741 7.882 1.00 95.06 576 ILE A CA 1
ATOM 4716 C C . ILE A 1 576 ? -33.327 9.169 9.084 1.00 95.06 576 ILE A C 1
ATOM 4718 O O . ILE A 1 576 ? -32.202 8.685 8.951 1.00 95.06 576 ILE A O 1
ATOM 4722 N N . LYS A 1 577 ? -33.979 9.216 10.245 1.00 95.75 577 LYS A N 1
ATOM 4723 C CA . LYS A 1 577 ? -33.549 8.558 11.471 1.00 95.75 577 LYS A CA 1
ATOM 4724 C C . LYS A 1 577 ? -33.963 7.094 11.440 1.00 95.75 577 LYS A C 1
ATOM 4726 O O . LYS A 1 577 ? -35.127 6.779 11.177 1.00 95.75 577 LYS A O 1
ATOM 4731 N N . GLY A 1 578 ? -33.036 6.210 11.766 1.00 93.94 578 GLY A N 1
ATOM 4732 C CA . GLY A 1 578 ? -33.307 4.801 12.006 1.00 93.94 578 GLY A CA 1
ATOM 4733 C C . GLY A 1 578 ? -32.681 4.319 13.304 1.00 93.94 578 GLY A C 1
ATOM 4734 O O . GLY A 1 578 ? -32.018 5.077 14.015 1.00 93.94 578 GLY A O 1
ATOM 4735 N N . GLN A 1 579 ? -32.906 3.048 13.610 1.00 93.50 579 GLN A N 1
ATOM 4736 C CA . GLN A 1 579 ? -32.240 2.373 14.711 1.00 93.50 579 GLN A CA 1
ATOM 4737 C C . GLN A 1 579 ? -31.925 0.916 14.393 1.00 93.50 579 GLN A C 1
ATOM 4739 O O . GLN A 1 579 ? -32.519 0.324 13.491 1.00 93.50 579 GLN A O 1
ATOM 4744 N N . PHE A 1 580 ? -30.981 0.349 15.137 1.00 89.56 580 PHE A N 1
ATOM 4745 C CA . PHE A 1 580 ? -30.639 -1.066 15.076 1.00 89.56 580 PHE A CA 1
ATOM 4746 C C . PHE A 1 580 ? -30.149 -1.585 16.434 1.00 89.56 580 PHE A C 1
ATOM 4748 O O . PHE A 1 580 ? -29.773 -0.812 17.323 1.00 89.56 580 PHE A O 1
ATOM 4755 N N . ASN A 1 581 ? -30.083 -2.907 16.567 1.00 87.06 581 ASN A N 1
ATOM 4756 C CA . ASN A 1 581 ? -29.393 -3.602 17.652 1.00 87.06 581 ASN A CA 1
ATOM 4757 C C . ASN A 1 581 ? -28.091 -4.231 17.137 1.00 87.06 581 ASN A C 1
ATOM 4759 O O . ASN A 1 581 ? -28.040 -4.651 15.985 1.00 87.06 581 ASN A O 1
ATOM 4763 N N . PRO A 1 582 ? -27.027 -4.322 17.945 1.00 82.69 582 PRO A N 1
ATOM 4764 C CA . PRO A 1 582 ? -25.800 -4.996 17.556 1.00 82.69 582 PRO A CA 1
ATOM 4765 C C . PRO A 1 582 ? -25.994 -6.511 17.601 1.00 82.69 582 PRO A C 1
ATOM 4767 O O . PRO A 1 582 ? -26.522 -7.056 18.565 1.00 82.69 582 PRO A O 1
ATOM 4770 N N . LYS A 1 583 ? -25.535 -7.193 16.554 1.00 79.62 583 LYS A N 1
ATOM 4771 C CA . LYS A 1 583 ? -25.499 -8.652 16.467 1.00 79.62 583 LYS A CA 1
ATOM 4772 C C . LYS A 1 583 ? -24.075 -9.111 16.763 1.00 79.62 583 LYS A C 1
ATOM 4774 O O . LYS A 1 583 ? -23.252 -9.227 15.854 1.00 79.62 583 LYS A O 1
ATOM 4779 N N . VAL A 1 584 ? -23.784 -9.326 18.043 1.00 76.31 584 VAL A N 1
ATOM 4780 C CA . VAL A 1 584 ? -22.428 -9.616 18.532 1.00 76.31 584 VAL A CA 1
ATOM 4781 C C . VAL A 1 584 ? -22.332 -11.047 19.035 1.00 76.31 584 VAL A C 1
ATOM 4783 O O . VAL A 1 584 ? -23.217 -11.527 19.735 1.00 76.31 584 VAL A O 1
ATOM 4786 N N . PHE A 1 585 ? -21.230 -11.720 18.715 1.00 72.12 585 PHE A N 1
ATOM 4787 C CA . PHE A 1 585 ? -20.947 -13.093 19.143 1.00 72.12 585 PHE A CA 1
ATOM 4788 C C . PHE A 1 585 ? -20.211 -13.175 20.494 1.00 72.12 585 PHE A C 1
ATOM 4790 O O . PHE A 1 585 ? -19.783 -14.254 20.898 1.00 72.12 585 PHE A O 1
ATOM 4797 N N . ARG A 1 586 ? -20.041 -12.044 21.192 1.00 73.31 586 ARG A N 1
ATOM 4798 C CA . ARG A 1 586 ? -19.445 -11.955 22.533 1.00 73.31 586 ARG A CA 1
ATOM 4799 C C . ARG A 1 586 ? -20.543 -12.095 23.593 1.00 73.31 586 ARG A C 1
ATOM 4801 O O . ARG A 1 586 ? -21.576 -11.436 23.502 1.00 73.31 586 ARG A O 1
ATOM 4808 N N . GLU A 1 587 ? -20.316 -12.930 24.607 1.00 62.09 587 GLU A N 1
ATOM 4809 C CA . GLU A 1 587 ? -21.249 -13.084 25.731 1.00 62.09 587 GLU A CA 1
ATOM 4810 C C . GLU A 1 587 ? -21.447 -11.754 26.487 1.00 62.09 587 GLU A C 1
ATOM 4812 O O . GLU A 1 587 ? -20.506 -10.978 26.653 1.00 62.09 587 GLU A O 1
ATOM 4817 N N . ASN A 1 588 ? -22.666 -11.510 26.986 1.00 58.34 588 ASN A N 1
ATOM 4818 C CA . ASN A 1 588 ? -23.033 -10.373 27.850 1.00 58.34 588 ASN A CA 1
ATOM 4819 C C . ASN A 1 588 ? -22.966 -8.965 27.229 1.00 58.34 588 ASN A C 1
ATOM 4821 O O . ASN A 1 588 ? -22.915 -7.973 27.960 1.00 58.34 588 ASN A O 1
ATOM 4825 N N . VAL A 1 589 ? -23.026 -8.834 25.903 1.00 64.81 589 VAL A N 1
ATOM 4826 C CA . VAL A 1 589 ? -23.277 -7.523 25.290 1.00 64.81 589 VAL A CA 1
ATOM 4827 C C . VAL A 1 589 ? -24.762 -7.185 25.446 1.00 64.81 589 VAL A C 1
ATOM 4829 O O . VAL A 1 589 ? -25.627 -7.902 24.951 1.00 64.81 589 VAL A O 1
ATOM 4832 N N . ASN A 1 590 ? -25.065 -6.108 26.175 1.00 58.06 590 ASN A N 1
ATOM 4833 C CA . ASN A 1 590 ? -26.437 -5.638 26.375 1.00 58.06 590 ASN A CA 1
ATOM 4834 C C . ASN A 1 590 ? -27.132 -5.363 25.029 1.00 58.06 590 ASN A C 1
ATOM 4836 O O . ASN A 1 590 ? -26.506 -4.832 24.111 1.00 58.06 590 ASN A O 1
ATOM 4840 N N . ASN A 1 591 ? -28.446 -5.623 24.962 1.00 66.00 591 ASN A N 1
ATOM 4841 C CA . ASN A 1 591 ? -29.342 -5.263 23.848 1.00 66.00 591 ASN A CA 1
ATOM 4842 C C . ASN A 1 591 ? -29.529 -3.736 23.733 1.00 66.00 591 ASN A C 1
ATOM 4844 O O . ASN A 1 591 ? -30.642 -3.213 23.804 1.00 66.00 591 ASN A O 1
ATOM 4848 N N . GLN A 1 592 ? -28.433 -2.995 23.605 1.00 81.81 592 GLN A N 1
ATOM 4849 C CA . GLN A 1 592 ? -28.461 -1.559 23.413 1.00 81.81 592 GLN A CA 1
ATOM 4850 C C . GLN A 1 592 ? -28.989 -1.253 22.011 1.00 81.81 592 GLN A C 1
ATOM 4852 O O . GLN A 1 592 ? -28.620 -1.900 21.030 1.00 81.81 592 GLN A O 1
ATOM 4857 N N . VAL A 1 593 ? -29.887 -0.277 21.933 1.00 87.62 593 VAL A N 1
ATOM 4858 C CA . VAL A 1 593 ? -30.401 0.249 20.669 1.00 87.62 593 VAL A CA 1
ATOM 4859 C C . VAL A 1 593 ? -29.530 1.432 20.273 1.00 87.62 593 VAL A C 1
ATOM 4861 O O . VAL A 1 593 ? -29.271 2.313 21.096 1.00 87.62 593 VAL A O 1
ATOM 4864 N N . TYR A 1 594 ? -29.082 1.450 19.023 1.00 89.50 594 TYR A N 1
ATOM 4865 C CA . TYR A 1 594 ? -28.331 2.562 18.456 1.00 89.50 594 TYR A CA 1
ATOM 4866 C C . TYR A 1 594 ? -29.183 3.268 17.434 1.00 89.50 594 TYR A C 1
ATOM 4868 O O . TYR A 1 594 ? -29.754 2.635 16.549 1.00 89.50 594 TYR A O 1
ATOM 4876 N N . GLU A 1 595 ? -29.217 4.584 17.544 1.00 93.06 595 GLU A N 1
ATOM 4877 C CA . GLU A 1 595 ? -29.839 5.442 16.555 1.00 93.06 595 GLU A CA 1
ATOM 4878 C C . GLU A 1 595 ? -28.810 5.838 15.491 1.00 93.06 595 GLU A C 1
ATOM 4880 O O . GLU A 1 595 ? -27.619 5.977 15.784 1.00 93.06 595 GLU A O 1
ATOM 4885 N N . PHE A 1 596 ? -29.276 6.032 14.260 1.00 92.50 596 PHE A N 1
ATOM 4886 C CA . PHE A 1 596 ? -28.455 6.484 13.142 1.00 92.50 596 PHE A CA 1
ATOM 4887 C C . PHE A 1 596 ? -29.234 7.406 12.202 1.00 92.50 596 PHE A C 1
ATOM 4889 O O . PHE A 1 596 ? -30.465 7.373 12.164 1.00 92.50 596 PHE A O 1
ATOM 4896 N N . GLU A 1 597 ? -28.510 8.168 11.384 1.00 93.81 597 GLU A N 1
ATOM 4897 C CA . GLU A 1 597 ? -29.069 8.950 10.276 1.00 93.81 597 GLU A CA 1
ATOM 4898 C C . GLU A 1 597 ? -28.577 8.437 8.928 1.00 93.81 597 GLU A C 1
ATOM 4900 O O . GLU A 1 597 ? -27.396 8.140 8.742 1.00 93.81 597 GLU A O 1
ATOM 4905 N N . LEU A 1 598 ? -29.492 8.383 7.963 1.00 90.75 598 LEU A N 1
ATOM 4906 C CA . LEU A 1 598 ? -29.191 8.158 6.556 1.00 90.75 598 LEU A CA 1
ATOM 4907 C C . LEU A 1 598 ? -29.656 9.353 5.734 1.00 90.75 598 LEU A C 1
ATOM 4909 O O . LEU A 1 598 ? -30.714 9.932 5.987 1.00 90.75 598 LEU A O 1
ATOM 4913 N N . VAL A 1 599 ? -28.878 9.690 4.709 1.00 89.50 599 VAL A N 1
ATOM 4914 C CA . VAL A 1 599 ? -29.219 10.748 3.758 1.00 89.50 599 VAL A CA 1
ATOM 4915 C C . VAL A 1 599 ? -29.592 10.113 2.428 1.00 89.50 599 VAL A C 1
ATOM 4917 O O . VAL A 1 599 ? -28.737 9.598 1.709 1.00 89.50 599 VAL A O 1
ATOM 4920 N N . PHE A 1 600 ? -30.869 10.184 2.071 1.00 90.62 600 PHE A N 1
ATOM 4921 C CA . PHE A 1 600 ? -31.333 9.847 0.733 1.00 90.62 600 PHE A CA 1
ATOM 4922 C C . PHE A 1 600 ? -31.232 11.076 -0.174 1.00 90.62 600 PHE A C 1
ATOM 4924 O O . PHE A 1 600 ? -31.653 12.171 0.202 1.00 90.62 600 PHE A O 1
ATOM 4931 N N . SER A 1 601 ? -30.676 10.899 -1.375 1.00 89.44 601 SER A N 1
ATOM 4932 C CA . SER A 1 601 ? -30.544 11.966 -2.370 1.00 89.44 601 SER A CA 1
ATOM 4933 C C . SER A 1 601 ? -31.220 11.580 -3.683 1.00 89.44 601 SER A C 1
ATOM 4935 O O . SER A 1 601 ? -30.885 10.553 -4.271 1.00 89.44 601 SER A O 1
ATOM 4937 N N . LYS A 1 602 ? -32.124 12.429 -4.180 1.00 85.19 602 LYS A N 1
ATOM 4938 C CA . LYS A 1 602 ? -32.816 12.254 -5.468 1.00 85.19 602 LYS A CA 1
ATOM 4939 C C . LYS A 1 602 ? -32.642 13.494 -6.330 1.00 85.19 602 LYS A C 1
ATOM 4941 O O . LYS A 1 602 ? -33.004 14.594 -5.916 1.00 85.19 602 LYS A O 1
ATOM 4946 N N . LYS A 1 603 ? -32.124 13.322 -7.548 1.00 85.50 603 LYS A N 1
ATOM 4947 C CA . LYS A 1 603 ? -32.143 14.397 -8.547 1.00 85.50 603 LYS A CA 1
ATOM 4948 C C . LYS A 1 603 ? -33.577 14.639 -8.995 1.00 85.50 603 LYS A C 1
ATOM 4950 O O . LYS A 1 603 ? -34.282 13.704 -9.364 1.00 85.50 603 LYS A O 1
ATOM 4955 N N . LEU A 1 604 ? -33.982 15.897 -8.967 1.00 81.25 604 LEU A N 1
ATOM 4956 C CA . LEU A 1 604 ? -35.253 16.344 -9.503 1.00 81.25 604 LEU A CA 1
ATOM 4957 C C . LEU A 1 604 ? -35.055 16.582 -10.998 1.00 81.25 604 LEU A C 1
ATOM 4959 O O . LEU A 1 604 ? -34.192 17.362 -11.405 1.00 81.25 604 LEU A O 1
ATOM 4963 N N . THR A 1 605 ? -35.813 15.871 -11.823 1.00 72.75 605 THR A N 1
ATOM 4964 C CA . THR A 1 605 ? -35.911 16.186 -13.247 1.00 72.75 605 THR A CA 1
ATOM 4965 C C . THR A 1 605 ? -36.607 17.533 -13.387 1.00 72.75 605 THR A C 1
ATOM 4967 O O . THR A 1 605 ? -37.646 17.755 -12.767 1.00 72.75 605 THR A O 1
ATOM 4970 N N . ALA A 1 606 ? -36.013 18.448 -14.157 1.00 57.50 606 ALA A N 1
ATOM 4971 C CA . ALA A 1 606 ? -36.670 19.701 -14.501 1.00 57.50 606 ALA A CA 1
ATOM 4972 C C . ALA A 1 606 ? -37.946 19.369 -15.288 1.00 57.50 606 ALA A C 1
ATOM 4974 O O . ALA A 1 606 ? -37.856 18.707 -16.323 1.00 57.50 606 ALA A O 1
ATOM 4975 N N . ASN A 1 607 ? -39.099 19.774 -14.756 1.00 48.88 607 ASN A N 1
ATOM 4976 C CA . ASN A 1 607 ? -40.352 19.798 -15.507 1.00 48.88 607 ASN A CA 1
ATOM 4977 C C . ASN A 1 607 ? -40.388 21.008 -16.434 1.00 48.88 607 ASN A C 1
ATOM 4979 O O . ASN A 1 607 ? -39.908 22.084 -15.999 1.00 48.88 607 ASN A O 1
#

Organism: NCBI:txid29557

Sequence (607 aa):
MKKELKYTLLTLGTIGVSTAIVSSTIAIIDKKRNIKVEENEQDFFYRNLFTQYDLNEALNQTNNIVDLGKKADINIFYSSYGIQPFFNLVRLAMLIPTETHFIYTKSIPFQSKINSEYFENYLKNEKSLPVVNSENQELINYVNTINQANYNRSKVYALDEWNDTKAYEYCKELVHLNGNKKINLYINSDLYKNEPRFATLTSEFPNLAVIGIEDSNVIAYHAINEWIPRVYDLYLNADGSPKDQNEFPTFLSRDSMYLVTNLFPNIASYFSPINYVEQLQTMHIKNVFAFFNNPADSHKEIKDLIFSQRDRNRKRLMTHWSRIIGLDWETERDIVKNDYELNQKESLIIIGTEFEKDQNLVTYLASKYADNYNIYYKGHPGKNVNATWITNNLSPSRIGNKVKFVNPHTNEETFYTVSENHIIRALETQISSEELTTYHVLNSEGTALLDNGLKFDKWILFDSGSGATRGINNGYNVPQDILEIIDPYLNGKENDLIDTTNSLYNQYIYKIVSNSIASQLINLTLTAEAENKNVEDLNLDDFVLNYNPNKLFFENVELKEIISKKIENNTAKIVIKGQFNPKVFRENVNNQVYEFELVFSKKLTAN

Foldseek 3Di:
DPPPVVVVVVVVVPPPDPDPPPDPPPPVPPVPDPDPPPPDVVVVVVVVLADFDQLVVLVVVDQFPLSSLQVWQEEEEDEPDALVLLLLSLLSLLRRQHQYEYEDECVRVQQVLFPFVLSLCCQQPWAAHDDDPDPDPVVVVVSVVVSNVRSNNHGYHYHHDSDVVVVVVVVLVVLVVPRHTQYEYEYALVVCQVPVVLLCSCVVHSSYAYEHEYSDQCLLVCLLPPQQVVCVVVAADQLLAGPDLPPDDPGDDSSCSQNSCSNRVRYAYEHLALVSQVSCVVSNRPRYYYSGNDPVCSVDDSVVQQQVDGINVRHRNLVCSCNRSNVALQVVQVVQVVLCVVQVAAAEEEEEEQDPCVLQVLQLCLQVPQVRYQYEYAYALVHCPSQVSCCVAAALVNAQGWDWHQNLPPRDIDIDGHHNSGHHHYRNNNRQLCSQQADFQADPVRAGPVPRGHHGQAYEYQDLPDLNLQSCQRQAHDLVSYAWYQHCPPDVPRGRIDGPVHPCSLVSSQCSCAPNHCQVFKDKDFDPVCPPDDQVPDDQVRIDIDGDPSRGQWPPKFWDDFPDWDQDPQKIKIKTKIKTFGNHNDPPDDRDIHIYIYIDIDRHDDD

Secondary structure (DSSP, 8-state):
--SSHHHHHHHTTSS-SSSTTSSTTSTTTGGGS-------HHHHHHHHHS----HHHHHHT-SBHHHHHTTSSEEEEE-SS-HHHHHHHHHHHHHS-SEEEEEEETTSTTTTT--HHHHHHIIIIISPPPP---S-HHHHHHHHHHHHHHHTT-EEEEESS--HHHHHHHHHHHHHHTTTS-EEEEEETTHHHH-THHHHHHHH-TTEEEEEE-SSTTHHHHIIIIIHHHHHHHHB-TTS-BS-TT---SS--TTTGGGHHHH-TTEEEEES-HHHHHHHHHTT--SEEESB-SGGGTT--HHHHHHH-B-TTS-BTHHHHHHHTT--HHHHHHHHHHHHHHH-PEEEEEE--SSTHHHHHHHHHHHHHTTTEEEEEE--TT--HHHHHHHHHTSGGGTT-EEEEE-TTT--EEEEE--TT--EEE--TTS-HHIIIIITSB-TTS-B-TTT----SEEEES-TTSGGGGGG-SSS--GGGEEEE--TTSSS-TT--EETTSTTHHHHHHHIIIIIIIHHHEEEEE-TTTTTS-GGG--GGGEEEEE-TTT--EEEEEEEEEEEEEEETTEEEEEEEEEEEE---STT-----EEEEEEEEEEPPP-

Radius of gyration: 29.96 Å; chains: 1; bounding box: 83×58×86 Å

pLDDT: mean 82.17, std 17.56, range [26.97, 98.69]